Protein AF-A0A521G1P5-F1 (afdb_monomer)

Secondary structure (DSSP, 8-state):
----EEEEE----B----TT-S---SHHHHHHHHHHHH-TTEEEEEEES-SB-SS-S-TTSPPPPHHHHHHHTHHHHHHHHHHHHHSSEEEEE--STTTT--HHHHTTT-TTEEE--HHHHHTTSTTTEEE--SGGG-TTTS---S-STTTT--HHHHHHHHHHHH--HHHHHHHHHHHHHHHHHHHHHHHHHHHHHHTSTTTTTTSHHHHHHHHHHHHHHHHHHHHHHHHHHHHHHHHHH-TT--TTPEEE-TTS-EEEHHHHHHHHTTHHHHHHHHHHHHHHHHHHTGGG--HHHHHHHHHTSS-SEEEE-SS---EEEEETTEEEEE---SSTTSPPEEEEEE-SSS-EEEEEETTT-PEEPPBPPGGGTTTS--------PPPPPPP-------

Solvent-accessible surface area (backbone atoms only — not comparable to full-atom values): 21216 Å² total; per-residue (Å²): 121,77,56,36,26,38,40,34,37,20,30,31,29,46,42,93,55,50,94,63,36,54,22,84,72,62,63,67,60,30,50,51,37,45,51,52,36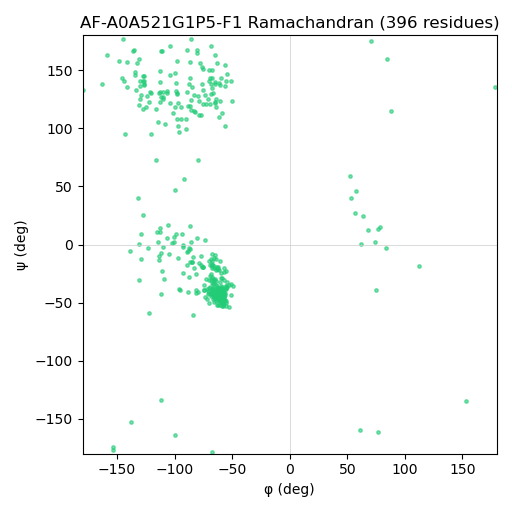,66,41,69,39,42,34,34,41,37,39,36,9,20,52,40,34,48,38,66,30,33,33,85,42,55,36,62,54,68,67,60,34,52,67,70,41,50,68,45,46,52,20,52,36,45,27,40,72,59,29,85,36,28,41,37,29,66,22,62,44,27,60,83,71,45,57,73,57,42,40,73,63,34,78,53,41,41,67,48,53,42,69,66,54,24,70,77,34,48,69,48,38,39,52,44,20,60,36,81,59,16,68,41,44,22,73,36,82,84,80,58,96,67,79,39,57,24,63,40,45,58,51,38,14,38,41,32,49,35,65,54,57,71,65,50,54,52,55,50,49,50,51,52,54,55,51,50,55,52,52,53,55,50,49,54,52,51,52,59,59,54,72,36,86,91,46,68,81,87,35,64,72,59,50,50,53,50,50,52,52,48,40,30,53,51,22,29,52,49,40,45,51,55,51,51,53,42,44,56,50,24,31,77,71,41,73,84,59,49,53,80,38,58,33,37,35,72,90,69,50,73,49,31,51,46,53,53,40,65,67,48,21,47,49,52,34,56,45,33,75,73,57,34,77,88,42,38,61,53,21,69,43,27,58,78,50,53,60,78,54,40,49,53,52,32,74,75,45,65,25,41,30,33,39,31,22,68,43,51,53,59,43,37,31,49,47,99,62,38,34,34,33,29,18,6,14,67,24,62,93,58,79,30,32,28,32,43,32,42,65,55,101,77,62,47,81,44,42,24,39,56,91,81,61,45,74,52,74,63,39,71,55,73,81,63,59,76,80,68,66,80,88,72,84,76,85,81,80,82,82,87,80,84,87,77,85,87,81,86,89,133

Organism: NCBI:txid2005002

Radius of gyration: 25.55 Å; Cα contacts (8 Å, |Δi|>4): 692; chains: 1; bounding box: 81×79×58 Å

pLDDT: mean 88.31, std 17.39, range [25.06, 98.88]

Mean predicted aligned error: 7.39 Å

Nearest PDB structures (foldseek):
  8dzk-assembly5_E  TM=3.987E-01  e=5.298E-03  Entamoeba histolytica
  3ive-assembly1_A  TM=4.415E-01  e=4.344E-02  Escherichia coli O6

Sequence (398 aa):
MAQSKIVIISDVHLSDGQSYSWFKDDSTLKGFLNQTAHDPQVKELVLLGDVFDVWLYPIQVAPWDAKKIIQKWSGIITALQSCAAKLPKVYYINGNHDMGVTQADLSLISPNIEVISATQYNAQHPNTLHLEHGHLVDMFNAPDISGDPIQGLPFGYFVTRLVATAGNHDEIWNALSDIVKSHFGKISSYNSFVQQMNGSSMWRGFFEGFIEALLEDFIRKAGKLLIEALVDLLVEYVKLADSSVNDNSNILLPNGAKVNIGEVKKHYHKLLLNWFKKYGLADLYNTATASTGLDWYAEKLLSQSTAKTVVMGHTHHGQCLSIANGQYVNSGCWCAKAQPTYVEVTLQAAPTVVLKSYPENAVIPCLMPMHSLEMAAPVMEREETMPQMEQKCSDQPQ

Structure (mmCIF, N/CA/C/O backbone):
data_AF-A0A521G1P5-F1
#
_entry.id   AF-A0A521G1P5-F1
#
loop_
_atom_site.group_PDB
_atom_site.id
_atom_site.type_symbol
_atom_site.label_atom_id
_atom_site.label_alt_id
_atom_site.label_comp_id
_atom_site.label_asym_id
_atom_site.label_entity_id
_atom_site.label_seq_id
_atom_site.pdbx_PDB_ins_code
_atom_site.Cartn_x
_atom_site.Cartn_y
_atom_site.Cartn_z
_atom_site.occupancy
_atom_site.B_iso_or_equiv
_atom_site.auth_seq_id
_atom_site.auth_comp_id
_atom_site.auth_asym_id
_atom_site.auth_atom_id
_atom_site.pdbx_PDB_model_num
ATOM 1 N N . MET A 1 1 ? -16.546 -6.906 30.369 1.00 59.53 1 MET A N 1
ATOM 2 C CA . MET A 1 1 ? -16.510 -5.518 29.854 1.00 59.53 1 MET A CA 1
ATOM 3 C C . MET A 1 1 ? -17.178 -5.523 28.489 1.00 59.53 1 MET A C 1
ATOM 5 O O . MET A 1 1 ? -17.106 -6.555 27.835 1.00 59.53 1 MET A O 1
ATOM 9 N N . ALA A 1 2 ? -17.882 -4.460 28.094 1.00 81.31 2 ALA A N 1
ATOM 10 C CA . ALA A 1 2 ? -18.446 -4.390 26.745 1.00 81.31 2 ALA A CA 1
ATOM 11 C C . ALA A 1 2 ? -17.306 -4.260 25.722 1.00 81.31 2 ALA A C 1
ATOM 13 O O . ALA A 1 2 ? -16.345 -3.536 25.975 1.00 81.31 2 ALA A O 1
ATOM 14 N N . GLN A 1 3 ? -17.404 -4.969 24.598 1.00 85.69 3 GLN A N 1
ATOM 15 C CA . GLN A 1 3 ? -16.469 -4.822 23.485 1.00 85.69 3 GLN A CA 1
ATOM 16 C C . GLN A 1 3 ? -16.680 -3.456 22.828 1.00 85.69 3 GLN A C 1
ATOM 18 O O . GLN A 1 3 ? -17.779 -3.151 22.365 1.00 85.69 3 GLN A O 1
ATOM 23 N N . SER A 1 4 ? -15.636 -2.634 22.805 1.00 94.12 4 SER A N 1
ATOM 24 C CA . SER A 1 4 ? -15.686 -1.253 22.316 1.00 94.12 4 SER A CA 1
ATOM 25 C C . SER A 1 4 ? -14.477 -0.858 21.471 1.00 94.12 4 SER A C 1
ATOM 27 O O . SER A 1 4 ? -14.480 0.237 20.917 1.00 94.12 4 SER A O 1
ATOM 29 N N . LYS A 1 5 ? -13.454 -1.711 21.341 1.00 97.00 5 LYS A N 1
ATOM 30 C CA . LYS A 1 5 ? -12.231 -1.377 20.606 1.00 97.00 5 LYS A CA 1
ATOM 31 C C . LYS A 1 5 ? -12.220 -1.931 19.184 1.00 97.00 5 LYS A C 1
ATOM 33 O O . LYS A 1 5 ? -12.563 -3.094 18.976 1.00 97.00 5 LYS A O 1
ATOM 38 N N . ILE A 1 6 ? -11.746 -1.126 18.241 1.00 98.19 6 ILE A N 1
ATOM 39 C CA . ILE A 1 6 ? -11.315 -1.559 16.907 1.00 98.19 6 ILE A CA 1
ATOM 40 C C . ILE A 1 6 ? -9.790 -1.487 16.889 1.00 98.19 6 ILE A C 1
ATOM 42 O O . ILE A 1 6 ? -9.216 -0.470 17.278 1.00 98.19 6 ILE A O 1
ATOM 46 N N . VAL A 1 7 ? -9.142 -2.560 16.454 1.00 98.75 7 VAL A N 1
ATOM 47 C CA . VAL A 1 7 ? -7.692 -2.627 16.254 1.00 98.75 7 VAL A CA 1
ATOM 48 C C . VAL A 1 7 ? -7.420 -2.696 14.759 1.00 98.75 7 VAL A C 1
ATOM 50 O O . VAL A 1 7 ? -8.044 -3.493 14.064 1.00 98.75 7 VAL A O 1
ATOM 53 N N . ILE A 1 8 ? -6.513 -1.863 14.257 1.00 98.88 8 ILE A N 1
ATOM 54 C CA . ILE A 1 8 ? -6.232 -1.735 12.824 1.00 98.88 8 ILE A CA 1
ATOM 55 C C . ILE A 1 8 ? -4.728 -1.860 12.593 1.00 98.88 8 ILE A C 1
ATOM 57 O O . ILE A 1 8 ? -3.940 -1.157 13.231 1.00 98.88 8 ILE A O 1
ATOM 61 N N . ILE A 1 9 ? -4.345 -2.735 11.666 1.00 98.75 9 ILE A N 1
ATOM 62 C CA . ILE A 1 9 ? -2.974 -2.885 11.164 1.00 98.75 9 ILE A CA 1
ATOM 63 C C . ILE A 1 9 ? -2.984 -2.943 9.638 1.00 98.75 9 ILE A C 1
ATOM 65 O O . ILE A 1 9 ? -3.986 -3.337 9.045 1.00 98.75 9 ILE A O 1
ATOM 69 N N . SER A 1 10 ? -1.868 -2.595 9.014 1.00 98.25 10 SER A N 1
ATOM 70 C CA . SER A 1 10 ? -1.642 -2.653 7.566 1.00 98.25 10 SER A CA 1
ATOM 71 C C . SER A 1 10 ? -0.189 -3.042 7.287 1.00 98.25 10 SER A C 1
ATOM 73 O O . SER A 1 10 ? 0.589 -3.204 8.233 1.00 98.25 10 SER A O 1
ATOM 75 N N . ASP A 1 11 ? 0.156 -3.197 6.007 1.00 97.81 11 ASP A N 1
ATOM 76 C CA . ASP A 1 11 ? 1.541 -3.273 5.527 1.00 97.81 11 ASP A CA 1
ATOM 77 C C . ASP A 1 11 ? 2.344 -4.341 6.300 1.00 97.81 11 ASP A C 1
ATOM 79 O O . ASP A 1 11 ? 3.326 -4.092 7.002 1.00 97.81 11 ASP A O 1
ATOM 83 N N . VAL A 1 12 ? 1.871 -5.585 6.242 1.00 97.88 12 VAL A N 1
ATOM 84 C CA . VAL A 1 12 ? 2.577 -6.727 6.840 1.00 97.88 12 VAL A CA 1
ATOM 85 C C . VAL A 1 12 ? 3.561 -7.329 5.842 1.00 97.88 12 VAL A C 1
ATOM 87 O O . VAL A 1 12 ? 4.679 -7.670 6.220 1.00 97.88 12 VAL A O 1
ATOM 90 N N . HIS A 1 13 ? 3.163 -7.439 4.573 1.00 97.81 13 HIS A N 1
ATOM 91 C CA . HIS A 1 13 ? 3.962 -7.974 3.469 1.00 97.81 13 HIS A CA 1
ATOM 92 C C . HIS A 1 13 ? 4.475 -9.410 3.661 1.00 97.81 13 HIS A C 1
ATOM 94 O O . HIS A 1 13 ? 5.641 -9.731 3.387 1.00 97.81 13 HIS A O 1
ATOM 100 N N . LEU A 1 14 ? 3.600 -10.320 4.103 1.00 97.88 14 LEU A N 1
ATOM 101 C CA . LEU A 1 14 ? 3.912 -11.749 4.130 1.00 97.88 14 LEU A CA 1
ATOM 102 C C . LEU A 1 14 ? 4.215 -12.247 2.709 1.00 97.88 14 LEU A C 1
ATOM 104 O O . LEU A 1 14 ? 3.377 -12.147 1.821 1.00 97.88 14 LEU A O 1
ATOM 108 N N . SER A 1 15 ? 5.395 -12.829 2.504 1.00 96.19 15 SER A N 1
ATOM 109 C CA . SER A 1 15 ? 5.844 -13.401 1.220 1.00 96.19 15 SER A CA 1
ATOM 110 C C . SER A 1 15 ? 6.555 -14.742 1.449 1.00 96.19 15 SER A C 1
ATOM 112 O O . SER A 1 15 ? 6.268 -15.439 2.422 1.00 96.19 15 SER A O 1
ATOM 114 N N . ASP A 1 16 ? 7.474 -15.152 0.581 1.00 95.56 16 ASP A N 1
ATOM 115 C CA . ASP A 1 16 ? 8.222 -16.408 0.718 1.00 95.56 16 ASP A CA 1
ATOM 116 C C . ASP A 1 16 ? 9.355 -16.370 1.765 1.00 95.56 16 ASP A C 1
ATOM 118 O O . ASP A 1 16 ? 9.896 -17.421 2.137 1.00 95.56 16 ASP A O 1
ATOM 122 N N . GLY A 1 17 ? 9.677 -15.182 2.287 1.00 93.88 17 GLY A N 1
ATOM 123 C CA . GLY A 1 17 ? 10.713 -14.955 3.296 1.00 93.88 17 GLY A CA 1
ATOM 124 C C . GLY A 1 17 ? 12.141 -14.981 2.741 1.00 93.88 17 GLY A C 1
ATOM 125 O O . GLY A 1 17 ? 13.091 -15.076 3.521 1.00 93.88 17 GLY A O 1
ATOM 126 N N . GLN A 1 18 ? 12.315 -14.919 1.417 1.00 94.06 18 GLN A N 1
ATOM 127 C CA . GLN A 1 18 ? 13.631 -14.841 0.773 1.00 94.06 18 GLN A CA 1
ATOM 128 C C . GLN A 1 18 ? 14.317 -13.509 1.049 1.00 94.06 18 GLN A C 1
ATOM 130 O O . GLN A 1 18 ? 13.702 -12.605 1.593 1.00 94.06 18 GLN A O 1
ATOM 135 N N . SER A 1 19 ? 15.598 -13.354 0.694 1.00 91.88 19 SER A N 1
ATOM 136 C CA . SER A 1 19 ? 16.412 -12.163 1.012 1.00 91.88 19 SER A CA 1
ATOM 137 C C . SER A 1 19 ? 15.778 -10.829 0.598 1.00 91.88 19 SER A C 1
ATOM 139 O O . SER A 1 19 ? 15.883 -9.878 1.370 1.00 91.88 19 SER A O 1
ATOM 141 N N . TYR A 1 20 ? 15.042 -10.783 -0.514 1.00 91.88 20 TYR A N 1
ATOM 142 C CA . TYR A 1 20 ? 14.306 -9.600 -0.976 1.00 91.88 20 TYR A CA 1
ATOM 143 C C . TYR A 1 20 ? 13.021 -9.305 -0.184 1.00 91.88 20 TYR A C 1
ATOM 145 O O . TYR A 1 20 ? 12.551 -8.179 -0.215 1.00 91.88 20 TYR A O 1
ATOM 153 N N . SER A 1 21 ? 12.439 -10.258 0.549 1.00 93.12 21 SER A N 1
ATOM 154 C CA . SER A 1 21 ? 11.188 -10.036 1.292 1.00 93.12 21 SER A CA 1
ATOM 155 C C . SER A 1 21 ? 11.323 -8.940 2.351 1.00 93.12 21 SER A C 1
ATOM 157 O O . SER A 1 21 ? 12.304 -8.936 3.098 1.00 93.12 21 SER A O 1
ATOM 159 N N . TRP A 1 22 ? 10.315 -8.076 2.493 1.00 93.25 22 TRP A N 1
ATOM 160 C CA . TRP A 1 22 ? 10.268 -7.093 3.582 1.00 93.25 22 TRP A CA 1
ATOM 161 C C . TRP A 1 22 ? 9.924 -7.714 4.938 1.00 93.25 22 TRP A C 1
ATOM 163 O O . TRP A 1 22 ? 10.467 -7.289 5.958 1.00 93.25 22 TRP A O 1
ATOM 173 N N . PHE A 1 23 ? 9.072 -8.740 4.965 1.00 94.88 23 PHE A N 1
ATOM 174 C CA . PHE A 1 23 ? 8.752 -9.480 6.183 1.00 94.88 23 PHE A CA 1
ATOM 175 C C . PHE A 1 23 ? 9.717 -10.651 6.398 1.00 94.88 23 PHE A C 1
ATOM 177 O O . PHE A 1 23 ? 9.953 -11.449 5.487 1.00 94.88 23 PHE A O 1
ATOM 184 N N . LYS A 1 24 ? 10.272 -10.768 7.611 1.00 89.62 24 LYS A N 1
ATOM 185 C CA . LYS A 1 24 ? 11.294 -11.778 7.951 1.00 89.62 24 LYS A CA 1
ATOM 186 C C . LYS A 1 24 ? 11.011 -12.569 9.219 1.00 89.62 24 LYS A C 1
ATOM 188 O O . LYS A 1 24 ? 11.449 -13.712 9.310 1.00 89.62 24 LYS A O 1
ATOM 193 N N . ASP A 1 25 ? 10.341 -11.962 10.192 1.00 88.88 25 ASP A N 1
ATOM 194 C CA . ASP A 1 25 ? 10.207 -12.508 11.538 1.00 88.88 25 ASP A CA 1
ATOM 195 C C . ASP A 1 25 ? 8.741 -12.637 11.936 1.00 88.88 25 ASP A C 1
ATOM 197 O O . ASP A 1 25 ? 7.980 -11.679 11.864 1.00 88.88 25 ASP A O 1
ATOM 201 N N . ASP A 1 26 ? 8.353 -13.827 12.391 1.00 90.56 26 ASP A N 1
ATOM 202 C CA . ASP A 1 26 ? 6.967 -14.120 12.743 1.00 90.56 26 ASP A CA 1
ATOM 203 C C . ASP A 1 26 ? 6.611 -13.749 14.189 1.00 90.56 26 ASP A C 1
ATOM 205 O O . ASP A 1 26 ? 5.430 -13.715 14.542 1.00 90.56 26 ASP A O 1
ATOM 209 N N . SER A 1 27 ? 7.606 -13.502 15.045 1.00 93.12 27 SER A N 1
ATOM 210 C CA . SER A 1 27 ? 7.427 -13.520 16.496 1.00 93.12 27 SER A CA 1
ATOM 211 C C . SER A 1 27 ? 6.618 -12.323 16.990 1.00 93.12 27 SER A C 1
ATOM 213 O O . SER A 1 27 ? 5.640 -12.497 17.724 1.00 93.12 27 SER A O 1
ATOM 215 N N . THR A 1 28 ? 6.970 -11.128 16.515 1.00 95.25 28 THR A N 1
ATOM 216 C CA . THR A 1 28 ? 6.363 -9.859 16.932 1.00 95.25 28 THR A CA 1
ATOM 217 C C . THR A 1 28 ? 4.897 -9.778 16.510 1.00 95.25 28 THR A C 1
ATOM 219 O O . THR A 1 28 ? 4.020 -9.550 17.345 1.00 95.25 28 THR A O 1
ATOM 222 N N . LEU A 1 29 ? 4.599 -10.063 15.237 1.00 97.38 29 LEU A N 1
ATOM 223 C CA . LEU A 1 29 ? 3.226 -10.044 14.726 1.00 97.38 29 LEU A CA 1
ATOM 224 C C . LEU A 1 29 ? 2.358 -11.130 15.374 1.00 97.38 29 LEU A C 1
ATOM 226 O O . LEU A 1 29 ? 1.219 -10.872 15.761 1.00 97.38 29 LEU A O 1
ATOM 230 N N . LYS A 1 30 ? 2.891 -12.345 15.547 1.00 97.31 30 LYS A N 1
ATOM 231 C CA . LYS A 1 30 ? 2.187 -13.429 16.247 1.00 97.31 30 LYS A CA 1
ATOM 232 C C . LYS A 1 30 ? 1.864 -13.048 17.692 1.00 97.31 30 LYS A C 1
ATOM 234 O O . LYS A 1 30 ? 0.772 -13.359 18.166 1.00 97.31 30 LYS A O 1
ATOM 239 N N . GLY A 1 31 ? 2.783 -12.382 18.392 1.00 97.75 31 GLY A N 1
ATOM 240 C CA . GLY A 1 31 ? 2.550 -11.846 19.735 1.00 97.75 31 GLY A CA 1
ATOM 241 C C . GLY A 1 31 ? 1.394 -10.846 19.760 1.00 97.75 31 GLY A C 1
ATOM 242 O O . GLY A 1 31 ? 0.458 -11.009 20.545 1.00 97.75 31 GLY A O 1
ATOM 243 N N . PHE A 1 32 ? 1.410 -9.877 18.845 1.00 98.50 32 PHE A N 1
ATOM 244 C CA . PHE A 1 32 ? 0.366 -8.862 18.719 1.00 98.50 32 PHE A CA 1
ATOM 245 C C . PHE A 1 32 ? -1.013 -9.453 18.405 1.00 98.50 32 PHE A C 1
ATOM 247 O O . PHE A 1 32 ? -1.998 -9.132 19.074 1.00 98.50 32 PHE A O 1
ATOM 254 N N . LEU A 1 33 ? -1.096 -10.355 17.424 1.00 98.75 33 LEU A N 1
ATOM 255 C CA . LEU A 1 33 ? -2.351 -11.006 17.044 1.00 98.75 33 LEU A CA 1
ATOM 256 C C . LEU A 1 33 ? -2.906 -11.855 18.193 1.00 98.75 33 LEU A C 1
ATOM 258 O O . LEU A 1 33 ? -4.097 -11.794 18.490 1.00 98.75 33 LEU A O 1
ATOM 262 N N . ASN A 1 34 ? -2.048 -12.595 18.902 1.00 98.38 34 ASN A N 1
ATOM 263 C CA . ASN A 1 34 ? -2.476 -13.347 20.079 1.00 98.38 34 ASN A CA 1
ATOM 264 C C . ASN A 1 34 ? -2.964 -12.429 21.203 1.00 98.38 34 ASN A C 1
ATOM 266 O O . ASN A 1 34 ? -3.986 -12.735 21.812 1.00 98.38 34 ASN A O 1
ATOM 270 N N . GLN A 1 35 ? -2.288 -11.309 21.471 1.00 98.19 35 GLN A N 1
ATOM 271 C CA . GLN A 1 35 ? -2.759 -10.324 22.447 1.00 98.19 35 GLN A CA 1
ATOM 272 C C . GLN A 1 35 ? -4.128 -9.762 22.042 1.00 98.19 35 GLN A C 1
ATOM 274 O O . GLN A 1 35 ? -5.046 -9.743 22.859 1.00 98.19 35 GLN A O 1
ATOM 279 N N . THR A 1 36 ? -4.286 -9.387 20.773 1.00 98.56 36 THR A N 1
ATOM 280 C CA . THR A 1 36 ? -5.536 -8.852 20.219 1.00 98.56 36 THR A CA 1
ATOM 281 C C . THR A 1 36 ? -6.681 -9.856 20.351 1.00 98.56 36 THR A C 1
ATOM 283 O O . THR A 1 36 ? -7.754 -9.504 20.830 1.00 98.56 36 THR A O 1
ATOM 286 N N . ALA A 1 37 ? -6.448 -11.130 20.020 1.00 98.44 37 ALA A N 1
ATOM 287 C CA . ALA A 1 37 ? -7.453 -12.189 20.119 1.00 98.44 37 ALA A CA 1
ATOM 288 C C . ALA A 1 37 ? -7.938 -12.468 21.555 1.00 98.44 37 ALA A C 1
ATOM 290 O O . ALA A 1 37 ? -8.986 -13.090 21.730 1.00 98.44 37 ALA A O 1
ATOM 291 N N . HIS A 1 38 ? -7.163 -12.083 22.574 1.00 97.62 38 HIS A N 1
ATOM 292 C CA . HIS A 1 38 ? -7.480 -12.326 23.983 1.00 97.62 38 HIS A CA 1
ATOM 293 C C . HIS A 1 38 ? -7.849 -11.054 24.759 1.00 97.62 38 HIS A C 1
ATOM 295 O O . HIS A 1 38 ? -8.190 -11.169 25.936 1.00 97.62 38 HIS A O 1
ATOM 301 N N . ASP A 1 39 ? -7.815 -9.863 24.147 1.00 97.44 39 ASP A N 1
ATOM 302 C CA . ASP A 1 39 ? -8.326 -8.647 24.787 1.00 97.44 39 ASP A CA 1
ATOM 303 C C . ASP A 1 39 ? -9.868 -8.647 24.716 1.00 97.44 39 ASP A C 1
ATOM 305 O O . ASP A 1 39 ? -10.440 -8.485 23.634 1.00 97.44 39 ASP A O 1
ATOM 309 N N . PRO A 1 40 ? -10.580 -8.789 25.854 1.00 96.06 40 PRO A N 1
ATOM 310 C CA . PRO A 1 40 ? -12.040 -8.859 25.874 1.00 96.06 40 PRO A CA 1
ATOM 311 C C . PRO A 1 40 ? -12.725 -7.544 25.470 1.00 96.06 40 PRO A C 1
ATOM 313 O O . PRO A 1 40 ? -13.950 -7.513 25.360 1.00 96.06 40 PRO A O 1
ATOM 316 N N . GLN A 1 41 ? -11.978 -6.449 25.307 1.00 97.06 41 GLN A N 1
ATOM 317 C CA . GLN A 1 41 ? -12.504 -5.169 24.835 1.00 97.06 41 GLN A CA 1
ATOM 318 C C . GLN A 1 41 ? -12.470 -5.053 23.309 1.00 97.06 41 GLN A C 1
ATOM 320 O O . GLN A 1 41 ? -13.174 -4.199 22.765 1.00 97.06 41 GLN A O 1
ATOM 325 N N . VAL A 1 42 ? -11.684 -5.885 22.616 1.00 98.38 42 VAL A N 1
ATOM 326 C CA . VAL A 1 42 ? -11.591 -5.854 21.153 1.00 98.38 42 VAL A CA 1
ATOM 327 C C . VAL A 1 42 ? -12.865 -6.428 20.550 1.00 98.38 42 VAL A C 1
ATOM 329 O O . VAL A 1 42 ? -13.268 -7.564 20.804 1.00 98.38 42 VAL A O 1
ATOM 332 N N . LYS A 1 43 ? -13.519 -5.584 19.761 1.00 97.25 43 LYS A N 1
ATOM 333 C CA . LYS A 1 43 ? -14.718 -5.883 18.988 1.00 97.25 43 LYS A CA 1
ATOM 334 C C . LYS A 1 43 ? -14.358 -6.275 17.557 1.00 97.25 43 LYS A C 1
ATOM 336 O O . LYS A 1 43 ? -14.989 -7.157 16.980 1.00 97.25 43 LYS A O 1
ATOM 341 N N . GLU A 1 44 ? -13.372 -5.590 16.986 1.00 97.88 44 GLU A N 1
ATOM 342 C CA . GLU A 1 44 ? -13.044 -5.661 15.565 1.00 97.88 44 GLU A CA 1
ATOM 343 C C . GLU A 1 44 ? -11.524 -5.637 15.381 1.00 97.88 44 GLU A C 1
ATOM 345 O O . GLU A 1 44 ? -10.832 -4.836 16.011 1.00 97.88 44 GLU A O 1
ATOM 350 N N . LEU A 1 45 ? -11.019 -6.508 14.508 1.00 98.81 45 LEU A N 1
ATOM 351 C CA . LEU A 1 45 ? -9.683 -6.396 13.922 1.00 98.81 45 LEU A CA 1
ATOM 352 C C . LEU A 1 45 ? -9.841 -6.055 12.439 1.00 98.81 45 LEU A C 1
ATOM 354 O O . LEU A 1 45 ? -10.532 -6.774 11.721 1.00 98.81 45 LEU A O 1
ATOM 358 N N . VAL A 1 46 ? -9.192 -4.992 11.976 1.00 98.88 46 VAL A N 1
ATOM 359 C CA . VAL A 1 46 ? -9.156 -4.603 10.563 1.00 98.88 46 VAL A CA 1
ATOM 360 C C . VAL A 1 46 ? -7.740 -4.777 10.034 1.00 98.88 46 VAL A C 1
ATOM 362 O O . VAL A 1 46 ? -6.788 -4.200 10.558 1.00 98.88 46 VAL A O 1
ATOM 365 N N . LEU A 1 47 ? -7.621 -5.577 8.983 1.00 98.88 47 LEU A N 1
ATOM 366 C CA . LEU A 1 47 ? -6.416 -5.744 8.189 1.00 98.88 47 LEU A CA 1
ATOM 367 C C . LEU A 1 47 ? -6.528 -4.812 6.973 1.00 98.88 47 LEU A C 1
ATOM 369 O O . LEU A 1 47 ? -7.231 -5.123 6.012 1.00 98.88 47 LEU A O 1
ATOM 373 N N . LEU A 1 48 ? -5.920 -3.630 7.066 1.00 98.75 48 LEU A N 1
ATOM 374 C CA . LEU A 1 48 ? -6.094 -2.493 6.157 1.00 98.75 48 LEU A CA 1
ATOM 375 C C . LEU A 1 48 ? -5.060 -2.502 5.018 1.00 98.75 48 LEU A C 1
ATOM 377 O O . LEU A 1 48 ? -4.323 -1.539 4.816 1.00 98.75 48 LEU A O 1
ATOM 381 N N . GLY A 1 49 ? -5.026 -3.596 4.268 1.00 98.19 49 GLY A N 1
ATOM 382 C CA . GLY A 1 49 ? -4.219 -3.747 3.060 1.00 98.19 49 GLY A CA 1
ATOM 383 C C . GLY A 1 49 ? -2.778 -4.173 3.293 1.00 98.19 49 GLY A C 1
ATOM 384 O O . GLY A 1 49 ? -2.235 -4.058 4.395 1.00 98.19 49 GLY A O 1
ATOM 385 N N . ASP A 1 50 ? -2.197 -4.705 2.221 1.00 98.44 50 ASP A N 1
ATOM 386 C CA . ASP A 1 50 ? -0.817 -5.175 2.120 1.00 98.44 50 ASP A CA 1
ATOM 387 C C . ASP A 1 50 ? -0.424 -6.173 3.220 1.00 98.44 50 ASP A C 1
ATOM 389 O O . ASP A 1 50 ? 0.682 -6.179 3.765 1.00 98.44 50 ASP A O 1
ATOM 393 N N . VAL A 1 51 ? -1.345 -7.081 3.555 1.00 98.38 51 VAL A N 1
ATOM 394 C CA . VAL A 1 51 ? -1.055 -8.194 4.471 1.00 98.38 51 VAL A CA 1
ATOM 395 C C . VAL A 1 51 ? -0.188 -9.233 3.773 1.00 98.38 51 VAL A C 1
ATOM 397 O O . VAL A 1 51 ? 0.781 -9.735 4.348 1.00 98.38 51 VAL A O 1
ATOM 400 N N . PHE A 1 52 ? -0.544 -9.563 2.533 1.00 98.44 52 PHE A N 1
ATOM 401 C CA . PHE A 1 52 ? 0.246 -10.430 1.669 1.00 98.44 52 PHE A CA 1
ATOM 402 C C . PHE A 1 52 ? 1.047 -9.581 0.689 1.00 98.44 52 PHE A C 1
ATOM 404 O O . PHE A 1 52 ? 0.588 -8.542 0.231 1.0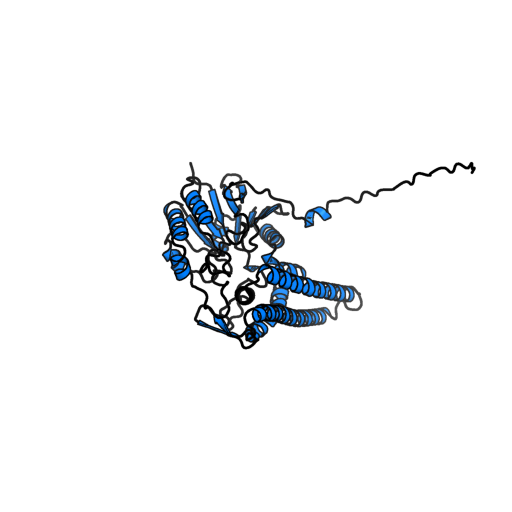0 98.44 52 PHE A O 1
ATOM 411 N N . ASP A 1 53 ? 2.232 -10.054 0.325 1.00 97.25 53 ASP A N 1
ATOM 412 C CA . ASP A 1 53 ? 3.018 -9.454 -0.741 1.00 97.25 53 ASP A CA 1
ATOM 413 C C . ASP A 1 53 ? 3.142 -10.433 -1.904 1.00 97.25 53 ASP A C 1
ATOM 415 O O . ASP A 1 53 ? 3.881 -11.424 -1.836 1.00 97.25 53 ASP A O 1
ATOM 419 N N . VAL A 1 54 ? 2.388 -10.152 -2.972 1.00 95.81 54 VAL A N 1
ATOM 420 C CA . VAL A 1 54 ? 2.454 -10.887 -4.244 1.00 95.81 54 VAL A CA 1
ATOM 421 C C . VAL A 1 54 ? 3.160 -10.081 -5.343 1.00 95.81 54 VAL A C 1
ATOM 423 O O . VAL A 1 54 ? 3.043 -10.395 -6.531 1.00 95.81 54 VAL A O 1
ATOM 426 N N . TRP A 1 55 ? 3.900 -9.033 -4.965 1.00 96.44 55 TRP A N 1
ATOM 427 C CA . TRP A 1 55 ? 4.638 -8.160 -5.879 1.00 96.44 55 TRP A CA 1
ATOM 428 C C . TRP A 1 55 ? 6.149 -8.318 -5.732 1.00 96.44 55 TRP A C 1
ATOM 430 O O . TRP A 1 55 ? 6.841 -8.382 -6.740 1.00 96.44 55 TRP A O 1
ATOM 440 N N . LEU A 1 56 ? 6.681 -8.406 -4.513 1.00 95.00 56 LEU A N 1
ATOM 441 C CA . LEU A 1 56 ? 8.118 -8.353 -4.228 1.00 95.00 56 LEU A CA 1
ATOM 442 C C . LEU A 1 56 ? 8.828 -9.689 -4.490 1.00 95.00 56 LEU A C 1
ATOM 444 O O . LEU A 1 56 ? 9.217 -10.402 -3.571 1.00 95.00 56 LEU A O 1
ATOM 448 N N . TYR A 1 57 ? 8.996 -10.019 -5.772 1.00 97.12 57 TYR A N 1
ATOM 449 C CA . TYR A 1 57 ? 9.735 -11.185 -6.269 1.00 97.12 57 TYR A CA 1
ATOM 450 C C . TYR A 1 57 ? 10.647 -10.770 -7.435 1.00 97.12 57 TYR A C 1
ATOM 452 O O . TYR A 1 57 ? 10.268 -9.899 -8.219 1.00 97.12 57 TYR A O 1
ATOM 460 N N . PRO A 1 58 ? 11.812 -11.407 -7.641 1.00 96.88 58 PRO A N 1
ATOM 461 C CA . PRO A 1 58 ? 12.637 -11.163 -8.821 1.00 96.88 58 PRO A CA 1
ATOM 462 C C . PRO A 1 58 ? 11.876 -11.401 -10.134 1.00 96.88 58 PRO A C 1
ATOM 464 O O . PRO A 1 58 ? 10.926 -12.191 -10.192 1.00 96.88 58 PRO A O 1
ATOM 467 N N . ILE A 1 59 ? 12.286 -10.744 -11.221 1.00 96.88 59 ILE A N 1
ATOM 468 C CA . ILE A 1 59 ? 11.580 -10.784 -12.516 1.00 96.88 59 ILE A CA 1
ATOM 469 C C . ILE A 1 59 ? 11.466 -12.203 -13.101 1.00 96.88 59 ILE A C 1
ATOM 471 O O . ILE A 1 59 ? 10.540 -12.483 -13.859 1.00 96.88 59 ILE A O 1
ATOM 475 N N . GLN A 1 60 ? 12.362 -13.118 -12.722 1.00 95.69 60 GLN A N 1
ATOM 476 C CA . GLN A 1 60 ? 12.390 -14.506 -13.193 1.00 95.69 60 GLN A CA 1
ATOM 477 C C . GLN A 1 60 ? 11.456 -15.431 -12.396 1.00 95.69 60 GLN A C 1
ATOM 479 O O . GLN A 1 60 ? 11.175 -16.548 -12.833 1.00 95.69 60 GLN A O 1
ATOM 484 N N . VAL A 1 61 ? 10.983 -14.990 -11.229 1.00 95.69 61 VAL A N 1
ATOM 485 C CA . VAL A 1 61 ? 10.187 -15.795 -10.297 1.00 95.69 61 VAL A CA 1
ATOM 486 C C . VAL A 1 61 ? 8.728 -15.379 -10.400 1.00 95.69 61 VAL A C 1
ATOM 488 O O . VAL A 1 61 ? 8.402 -14.222 -10.169 1.00 95.69 61 VAL A O 1
ATOM 491 N N . ALA A 1 62 ? 7.830 -16.310 -10.727 1.00 94.69 62 ALA A N 1
ATOM 492 C CA . ALA A 1 62 ? 6.399 -16.037 -10.630 1.00 94.69 62 ALA A CA 1
ATOM 493 C C . ALA A 1 62 ? 6.058 -15.799 -9.150 1.00 94.69 62 ALA A C 1
ATOM 495 O O . ALA A 1 62 ? 6.372 -16.678 -8.334 1.00 94.69 62 ALA A O 1
ATOM 496 N N . PRO A 1 63 ? 5.436 -14.660 -8.790 1.00 95.88 63 PRO A N 1
ATOM 497 C CA . PRO A 1 63 ? 5.052 -14.411 -7.411 1.00 95.88 63 PRO A CA 1
ATOM 498 C C . PRO A 1 63 ? 4.191 -15.535 -6.851 1.00 95.88 63 PRO A C 1
ATOM 500 O O . PRO A 1 63 ? 3.418 -16.173 -7.572 1.00 95.88 63 PRO A O 1
ATOM 503 N N . TRP A 1 64 ? 4.339 -15.799 -5.557 1.00 96.62 64 TRP A N 1
ATOM 504 C CA . TRP A 1 64 ? 3.450 -16.739 -4.890 1.00 96.62 64 TRP A CA 1
ATOM 505 C C . TRP A 1 64 ? 2.034 -16.175 -4.819 1.00 96.62 64 TRP A C 1
ATOM 507 O O . TRP A 1 64 ? 1.834 -14.967 -4.739 1.00 96.62 64 TRP A O 1
ATOM 517 N N . ASP A 1 65 ? 1.053 -17.073 -4.832 1.00 95.69 65 ASP A N 1
ATOM 518 C CA . ASP A 1 65 ? -0.319 -16.737 -4.478 1.00 95.69 65 ASP A CA 1
ATOM 519 C C . ASP A 1 65 ? -0.488 -16.714 -2.948 1.00 95.69 65 ASP A C 1
ATOM 521 O O . ASP A 1 65 ? 0.359 -17.207 -2.189 1.00 95.69 65 ASP A O 1
ATOM 525 N N . ALA A 1 66 ? -1.617 -16.171 -2.484 1.00 96.31 66 ALA A N 1
ATOM 526 C CA . ALA A 1 66 ? -1.944 -16.123 -1.061 1.00 96.31 66 ALA A CA 1
ATOM 527 C C . ALA A 1 66 ? -1.916 -17.517 -0.417 1.00 96.31 66 ALA A C 1
ATOM 529 O O . ALA A 1 66 ? -1.422 -17.677 0.697 1.00 96.31 66 ALA A O 1
ATOM 530 N N . LYS A 1 67 ? -2.365 -18.558 -1.130 1.00 96.69 67 LYS A N 1
ATOM 531 C CA . LYS A 1 67 ? -2.381 -19.938 -0.628 1.00 96.69 67 LYS A CA 1
ATOM 532 C C . LYS A 1 67 ? -0.988 -20.439 -0.240 1.00 96.69 67 LYS A C 1
ATOM 534 O O . LYS A 1 67 ? -0.834 -21.009 0.842 1.00 96.69 67 LYS A O 1
ATOM 539 N N . LYS A 1 68 ? 0.027 -20.242 -1.086 1.00 97.25 68 LYS A N 1
ATOM 540 C CA . LYS A 1 68 ? 1.416 -20.619 -0.768 1.00 97.25 68 LYS A CA 1
ATOM 541 C C . LYS A 1 68 ? 1.956 -19.828 0.423 1.00 97.25 68 LYS A C 1
ATOM 543 O O . LYS A 1 68 ? 2.618 -20.403 1.286 1.00 97.25 68 LYS A O 1
ATOM 548 N N . ILE A 1 69 ? 1.639 -18.536 0.503 1.00 97.88 69 ILE A N 1
ATOM 549 C CA . ILE A 1 69 ? 2.079 -17.674 1.608 1.00 97.88 69 ILE A CA 1
ATOM 550 C C . ILE A 1 69 ? 1.428 -18.108 2.936 1.00 97.88 69 ILE A C 1
ATOM 552 O O . ILE A 1 69 ? 2.118 -18.251 3.945 1.00 97.88 69 ILE A O 1
ATOM 556 N N . ILE A 1 70 ? 0.129 -18.423 2.932 1.00 97.62 70 ILE A N 1
ATOM 557 C CA . ILE A 1 70 ? -0.604 -18.968 4.089 1.00 97.62 70 ILE A CA 1
ATOM 558 C C . ILE A 1 70 ? 0.058 -20.260 4.591 1.00 97.62 70 ILE A C 1
ATOM 560 O O . ILE A 1 70 ? 0.285 -20.423 5.788 1.00 97.62 70 ILE A O 1
ATOM 564 N N . GLN A 1 71 ? 0.426 -21.172 3.687 1.00 96.75 71 GLN A N 1
ATOM 565 C CA . GLN A 1 71 ? 1.095 -22.426 4.062 1.00 96.75 71 GLN A CA 1
ATOM 566 C C . GLN A 1 71 ? 2.473 -22.197 4.695 1.00 96.75 71 GLN A C 1
ATOM 568 O O . GLN A 1 71 ? 2.868 -22.933 5.601 1.00 96.75 71 GLN A O 1
ATOM 573 N N . LYS A 1 72 ? 3.201 -21.173 4.240 1.00 96.69 72 LYS A N 1
ATOM 574 C CA . LYS A 1 72 ? 4.526 -20.819 4.756 1.00 96.69 72 LYS A CA 1
ATOM 575 C C . LYS A 1 72 ? 4.472 -20.290 6.191 1.00 96.69 72 LYS A C 1
ATOM 577 O O . LYS A 1 72 ? 5.283 -20.710 7.015 1.00 96.69 72 LYS A O 1
ATOM 582 N N . TRP A 1 73 ? 3.526 -19.406 6.504 1.00 97.00 73 TRP A N 1
ATOM 583 C CA . TRP A 1 73 ? 3.485 -18.661 7.772 1.00 97.00 73 TRP A CA 1
ATOM 584 C C . TRP A 1 73 ? 2.513 -19.239 8.808 1.00 97.00 73 TRP A C 1
ATOM 586 O O . TRP A 1 73 ? 1.760 -18.508 9.451 1.00 97.00 73 TRP A O 1
ATOM 596 N N . SER A 1 74 ? 2.545 -20.559 9.014 1.00 94.88 74 SER A N 1
ATOM 597 C CA . SER A 1 74 ? 1.595 -21.280 9.883 1.00 94.88 74 SER A CA 1
ATOM 598 C C . SER A 1 74 ? 1.406 -20.679 11.288 1.00 94.88 74 SER A C 1
ATOM 600 O O . SER A 1 74 ? 0.283 -20.663 11.795 1.00 94.88 74 SER A O 1
ATOM 602 N N . GLY A 1 75 ? 2.459 -20.132 11.906 1.00 96.31 75 GLY A N 1
ATOM 603 C CA . GLY A 1 75 ? 2.378 -19.466 13.211 1.00 96.31 75 GLY A CA 1
ATOM 604 C C . GLY A 1 75 ? 1.513 -18.199 13.205 1.00 96.31 75 GLY A C 1
ATOM 605 O O . GLY A 1 75 ? 0.701 -18.005 14.110 1.00 96.31 75 GLY A O 1
ATOM 606 N N . ILE A 1 76 ? 1.637 -17.370 12.167 1.00 98.06 76 ILE A N 1
ATOM 607 C CA . ILE A 1 76 ? 0.831 -16.152 11.979 1.00 98.06 76 ILE A CA 1
ATOM 608 C C . ILE A 1 76 ? -0.604 -16.533 11.618 1.00 98.06 76 ILE A C 1
ATOM 610 O O . ILE A 1 76 ? -1.547 -15.992 12.189 1.00 98.06 76 ILE A O 1
ATOM 614 N N . ILE A 1 77 ? -0.777 -17.523 10.737 1.00 98.00 77 ILE A N 1
ATOM 615 C CA . ILE A 1 77 ? -2.097 -18.034 10.345 1.00 98.00 77 ILE A CA 1
ATOM 616 C C . ILE A 1 77 ? -2.859 -18.592 11.550 1.00 98.00 77 ILE A C 1
ATOM 618 O O . ILE A 1 77 ? -4.038 -18.292 11.713 1.00 98.00 77 ILE A O 1
ATOM 622 N N . THR A 1 78 ? -2.185 -19.317 12.445 1.00 98.50 78 THR A N 1
ATOM 623 C CA . THR A 1 78 ? -2.787 -19.802 13.699 1.00 98.50 78 THR A CA 1
ATOM 624 C C . THR A 1 78 ? -3.240 -18.640 14.593 1.00 98.50 78 THR A C 1
ATOM 626 O O . THR A 1 78 ? -4.313 -18.692 15.195 1.00 98.50 78 THR A O 1
ATOM 629 N N . ALA A 1 79 ? -2.458 -17.558 14.666 1.00 98.62 79 ALA A N 1
ATOM 630 C CA . ALA A 1 79 ? -2.835 -16.373 15.433 1.00 98.62 79 ALA A CA 1
ATOM 631 C C . ALA A 1 79 ? -4.037 -15.635 14.805 1.00 98.62 79 ALA A C 1
ATOM 633 O O . ALA A 1 79 ? -4.976 -15.285 15.520 1.00 98.62 79 ALA A O 1
ATOM 634 N N . LEU A 1 80 ? -4.073 -15.486 13.474 1.00 98.69 80 LEU A N 1
ATOM 635 C CA . LEU A 1 80 ? -5.227 -14.939 12.744 1.00 98.69 80 LEU A CA 1
ATOM 636 C C . LEU A 1 80 ? -6.487 -15.796 12.929 1.00 98.69 80 LEU A C 1
ATOM 638 O O . LEU A 1 80 ? -7.572 -15.256 13.139 1.00 98.69 80 LEU A O 1
ATOM 642 N N . GLN A 1 81 ? -6.351 -17.123 12.920 1.00 98.75 81 GLN A N 1
ATOM 643 C CA . GLN A 1 81 ? -7.441 -18.048 13.242 1.00 98.75 81 GLN A CA 1
ATOM 644 C C . GLN A 1 81 ? -7.970 -17.827 14.661 1.00 98.75 81 GLN A C 1
ATOM 646 O O . GLN A 1 81 ? -9.183 -17.805 14.862 1.00 98.75 81 GLN A O 1
ATOM 651 N N . SER A 1 82 ? -7.086 -17.602 15.641 1.00 98.69 82 SER A N 1
ATOM 652 C CA . SER A 1 82 ? -7.501 -17.257 17.005 1.00 98.69 82 SER A CA 1
ATOM 653 C C . SER A 1 82 ? -8.262 -15.926 17.049 1.00 98.69 82 SER A C 1
ATOM 655 O O . SER A 1 82 ? -9.282 -15.857 17.735 1.00 98.69 82 SER A O 1
ATOM 657 N N . CYS A 1 83 ? -7.829 -14.894 16.311 1.00 98.81 83 CYS A N 1
ATOM 658 C CA . CYS A 1 83 ? -8.591 -13.646 16.175 1.00 98.81 83 CYS A CA 1
ATOM 659 C C . CYS A 1 83 ? -9.989 -13.918 15.601 1.00 98.81 83 CYS A C 1
ATOM 661 O O . CYS A 1 83 ? -10.988 -13.561 16.216 1.00 98.81 83 CYS A O 1
ATOM 663 N N . ALA A 1 84 ? -10.072 -14.619 14.470 1.00 98.56 84 ALA A N 1
ATOM 664 C CA . ALA A 1 84 ? -11.329 -14.902 13.777 1.00 98.56 84 ALA A CA 1
ATOM 665 C C . ALA A 1 84 ? -12.290 -15.824 14.558 1.00 98.56 84 ALA A C 1
ATOM 667 O O . ALA A 1 84 ? -13.486 -15.864 14.267 1.00 98.56 84 ALA A O 1
ATOM 668 N N . ALA A 1 85 ? -11.781 -16.586 15.531 1.00 98.44 85 ALA A N 1
ATOM 669 C CA . ALA A 1 85 ? -12.586 -17.433 16.408 1.00 98.44 85 ALA A CA 1
ATOM 670 C C . ALA A 1 85 ? -13.117 -16.699 17.652 1.00 98.44 85 ALA A C 1
ATOM 672 O O . ALA A 1 85 ? -14.138 -17.107 18.204 1.00 98.44 85 ALA A O 1
ATOM 673 N N . LYS A 1 86 ? -12.414 -15.664 18.130 1.00 98.06 86 LYS A N 1
ATOM 674 C CA . LYS A 1 86 ? -12.703 -15.000 19.416 1.00 98.06 86 LYS A CA 1
ATOM 675 C C . LYS A 1 86 ? -13.281 -13.600 19.269 1.00 98.06 86 LYS A C 1
ATOM 677 O O . LYS A 1 86 ? -14.030 -13.162 20.141 1.00 98.06 86 LYS A O 1
ATOM 682 N N . LEU A 1 87 ? -12.924 -12.895 18.201 1.00 98.38 87 LEU A N 1
ATOM 683 C CA . LEU A 1 87 ? -13.401 -11.546 17.941 1.00 98.38 87 LEU A CA 1
ATOM 684 C C . LEU A 1 87 ? -14.740 -11.595 17.194 1.00 98.38 87 LEU A C 1
ATOM 686 O O . LEU A 1 87 ? -14.915 -12.444 16.319 1.00 98.38 87 LEU A O 1
ATOM 690 N N . PRO A 1 88 ? -15.674 -10.673 17.485 1.00 97.31 88 PRO A N 1
ATOM 691 C CA . PRO A 1 88 ? -16.932 -10.564 16.753 1.00 97.31 88 PRO A CA 1
ATOM 692 C C . PRO A 1 88 ? -16.756 -10.390 15.244 1.00 97.31 88 PRO A C 1
ATOM 694 O O . PRO A 1 88 ? -17.544 -10.937 14.472 1.00 97.31 88 PRO A O 1
ATOM 697 N N . LYS A 1 89 ? -15.748 -9.615 14.826 1.00 97.88 89 LYS A N 1
ATOM 698 C CA . LYS A 1 89 ? -15.441 -9.365 13.416 1.00 97.88 89 LYS A CA 1
ATOM 699 C C . LYS A 1 89 ? -13.942 -9.260 13.166 1.00 97.88 89 LYS A C 1
ATOM 701 O O . LYS A 1 89 ? -13.207 -8.647 13.940 1.00 97.88 89 LYS A O 1
ATOM 706 N N . VAL A 1 90 ? -13.524 -9.821 12.035 1.00 98.81 90 VAL A N 1
ATOM 707 C CA . VAL A 1 90 ? -12.212 -9.590 11.432 1.00 98.81 90 VAL A CA 1
ATOM 708 C C . VAL A 1 90 ? -12.446 -9.191 9.982 1.00 98.81 90 VAL A C 1
ATOM 710 O O . VAL A 1 90 ? -12.991 -9.980 9.212 1.00 98.81 90 VAL A O 1
ATOM 713 N N . TYR A 1 91 ? -12.062 -7.971 9.628 1.00 98.81 91 TYR A N 1
ATOM 714 C CA . TYR A 1 91 ? -12.200 -7.441 8.278 1.00 98.81 91 TYR A CA 1
ATOM 715 C C . TYR A 1 91 ? -10.859 -7.430 7.559 1.00 98.81 91 TYR A C 1
ATOM 717 O O . TYR A 1 91 ? -9.818 -7.176 8.166 1.00 98.81 91 TYR A O 1
ATOM 725 N N . TYR A 1 92 ? -10.909 -7.669 6.257 1.00 98.81 92 TYR A N 1
ATOM 726 C CA . TYR A 1 92 ? -9.786 -7.560 5.343 1.00 98.81 92 TYR A CA 1
ATOM 727 C C . TYR A 1 92 ? -10.145 -6.569 4.238 1.00 98.81 92 TYR A C 1
ATOM 729 O O . TYR A 1 92 ? -11.135 -6.757 3.533 1.00 98.81 92 TYR A O 1
ATOM 737 N N . ILE A 1 93 ? -9.343 -5.524 4.085 1.00 98.75 93 ILE A N 1
ATOM 738 C CA . ILE A 1 93 ? -9.433 -4.567 2.982 1.00 98.75 93 ILE A CA 1
ATOM 739 C C . ILE A 1 93 ? -8.155 -4.743 2.167 1.00 98.75 93 ILE A C 1
ATOM 741 O O . ILE A 1 93 ? -7.078 -4.766 2.747 1.00 98.75 93 ILE A O 1
ATOM 745 N N . ASN A 1 94 ? -8.255 -4.892 0.846 1.00 98.44 94 ASN A N 1
ATOM 746 C CA . ASN A 1 94 ? -7.072 -5.041 -0.002 1.00 98.44 94 ASN A CA 1
ATOM 747 C C . ASN A 1 94 ? -6.253 -3.740 -0.071 1.00 98.44 94 ASN A C 1
ATOM 749 O O . ASN A 1 94 ? -6.804 -2.635 -0.137 1.00 98.44 94 ASN A O 1
ATOM 753 N N . GLY A 1 95 ? -4.937 -3.897 -0.108 1.00 98.19 95 GLY A N 1
ATOM 754 C CA . GLY A 1 95 ? -3.984 -2.898 -0.562 1.00 98.19 95 GLY A CA 1
ATOM 755 C C . GLY A 1 95 ? -3.554 -3.181 -2.001 1.00 98.19 95 GLY A C 1
ATOM 756 O O . GLY A 1 95 ? -4.220 -3.921 -2.735 1.00 98.19 95 GLY A O 1
ATOM 757 N N . ASN A 1 96 ? -2.464 -2.561 -2.438 1.00 97.56 96 ASN A N 1
ATOM 758 C CA . ASN A 1 96 ? -1.952 -2.766 -3.787 1.00 97.56 96 ASN A CA 1
ATOM 759 C C . ASN A 1 96 ? -1.159 -4.077 -3.903 1.00 97.56 96 ASN A C 1
ATOM 761 O O . ASN A 1 96 ? -1.374 -4.815 -4.868 1.00 97.56 96 ASN A O 1
ATOM 765 N N . HIS A 1 97 ? -0.329 -4.435 -2.917 1.00 97.69 97 HIS A N 1
ATOM 766 C CA . HIS A 1 97 ? 0.488 -5.657 -2.954 1.00 97.69 97 HIS A CA 1
ATOM 767 C C . HIS A 1 97 ? -0.327 -6.951 -2.879 1.00 97.69 97 HIS A C 1
ATOM 769 O O . HIS A 1 97 ? 0.175 -8.007 -3.266 1.00 97.69 97 HIS A O 1
ATOM 775 N N . ASP A 1 98 ? -1.582 -6.873 -2.438 1.00 97.44 98 ASP A N 1
ATOM 776 C CA . ASP A 1 98 ? -2.523 -7.988 -2.331 1.00 97.44 98 ASP A CA 1
ATOM 777 C C . ASP A 1 98 ? -3.872 -7.713 -3.019 1.00 97.44 98 ASP A C 1
ATOM 779 O O . ASP A 1 98 ? -4.883 -8.345 -2.705 1.00 97.44 98 ASP A O 1
ATOM 783 N N . MET A 1 99 ? -3.891 -6.831 -4.025 1.00 94.38 99 MET A N 1
ATOM 784 C CA . MET A 1 99 ? -5.104 -6.429 -4.759 1.00 94.38 99 MET A CA 1
ATOM 785 C C . MET A 1 99 ? -5.903 -7.590 -5.382 1.00 94.38 99 MET A C 1
ATOM 787 O O . MET A 1 99 ? -7.090 -7.451 -5.667 1.00 94.38 99 MET A O 1
ATOM 791 N N . GLY A 1 100 ? -5.250 -8.731 -5.623 1.00 93.25 100 GLY A N 1
ATOM 792 C CA . GLY A 1 100 ? -5.867 -9.939 -6.178 1.00 93.25 100 GLY A CA 1
ATOM 793 C C . GLY A 1 100 ? -6.380 -10.934 -5.134 1.00 93.25 100 GLY A C 1
ATOM 794 O O . GLY A 1 100 ? -6.920 -11.969 -5.516 1.00 93.25 100 GLY A O 1
ATOM 795 N N . VAL A 1 101 ? -6.190 -10.668 -3.840 1.00 97.12 101 VAL A N 1
ATOM 796 C CA . VAL A 1 101 ? -6.596 -11.578 -2.763 1.00 97.12 101 VAL A CA 1
ATOM 797 C C . VAL A 1 101 ? -8.110 -11.550 -2.588 1.00 97.12 101 VAL A C 1
ATOM 799 O O . VAL A 1 101 ? -8.720 -10.491 -2.449 1.00 97.12 101 VAL A O 1
ATOM 802 N N . THR A 1 102 ? -8.716 -12.735 -2.580 1.00 97.88 102 THR A N 1
ATOM 803 C CA . THR A 1 102 ? -10.171 -12.913 -2.602 1.00 97.88 102 THR A CA 1
ATOM 804 C C . THR A 1 102 ? -10.712 -13.489 -1.296 1.00 97.88 102 THR A C 1
ATOM 806 O O . THR A 1 102 ? -9.989 -14.089 -0.502 1.00 97.88 102 THR A O 1
ATOM 809 N N . GLN A 1 103 ? -12.035 -13.427 -1.110 1.00 98.38 103 GLN A N 1
ATOM 810 C CA . GLN A 1 103 ? -12.708 -14.116 -0.001 1.00 98.38 103 GLN A CA 1
ATOM 811 C C . GLN A 1 103 ? -12.397 -15.624 0.038 1.00 98.38 103 GLN A C 1
ATOM 813 O O . GLN A 1 103 ? -12.338 -16.211 1.120 1.00 98.38 103 GLN A O 1
ATOM 818 N N . ALA A 1 104 ? -12.187 -16.266 -1.117 1.00 98.44 104 ALA A N 1
ATOM 819 C CA . ALA A 1 104 ? -11.843 -17.685 -1.175 1.00 98.44 104 ALA A CA 1
ATOM 820 C C . ALA A 1 104 ? -10.460 -17.959 -0.564 1.00 98.44 104 ALA A C 1
ATOM 822 O O . ALA A 1 104 ? -10.303 -18.947 0.151 1.00 98.44 104 ALA A O 1
ATOM 823 N N . ASP A 1 105 ? -9.497 -17.060 -0.775 1.00 98.00 105 ASP A N 1
ATOM 824 C CA . ASP A 1 105 ? -8.161 -17.156 -0.184 1.00 98.00 105 ASP A CA 1
ATOM 825 C C . ASP A 1 105 ? -8.216 -16.989 1.340 1.00 98.00 105 ASP A C 1
ATOM 827 O O . ASP A 1 105 ? -7.673 -17.819 2.070 1.00 98.00 105 ASP A O 1
ATOM 831 N N . LEU A 1 106 ? -8.935 -15.976 1.844 1.00 98.38 106 LEU A N 1
ATOM 832 C CA . LEU A 1 106 ? -9.072 -15.748 3.292 1.00 98.38 106 LEU A CA 1
ATOM 833 C C . LEU A 1 106 ? -9.854 -16.861 3.993 1.00 98.38 106 LEU A C 1
ATOM 835 O O . LEU A 1 106 ? -9.562 -17.190 5.145 1.00 98.38 106 LEU A O 1
ATOM 839 N N . SER A 1 107 ? -10.782 -17.512 3.291 1.00 98.25 107 SER A N 1
ATOM 840 C CA . SER A 1 107 ? -11.517 -18.665 3.825 1.00 98.25 107 SER A CA 1
ATOM 841 C C . SER A 1 107 ? -10.615 -19.881 4.082 1.00 98.25 107 SER A C 1
ATOM 843 O O . SER A 1 107 ? -10.993 -20.750 4.866 1.00 98.25 107 SER A O 1
ATOM 845 N N . LEU A 1 108 ? -9.412 -19.939 3.486 1.00 98.00 108 LEU A N 1
ATOM 846 C CA . LEU A 1 108 ? -8.390 -20.939 3.831 1.00 98.00 108 LEU A CA 1
ATOM 847 C C . LEU A 1 108 ? -7.813 -20.720 5.238 1.00 98.00 108 LEU A C 1
ATOM 849 O O . LEU A 1 108 ? -7.325 -21.669 5.851 1.00 98.00 108 LEU A O 1
ATOM 853 N N . ILE A 1 109 ? -7.856 -19.484 5.744 1.00 98.31 109 ILE A N 1
ATOM 854 C CA . ILE A 1 109 ? -7.487 -19.142 7.121 1.00 98.31 109 ILE A CA 1
ATOM 855 C C . ILE A 1 109 ? -8.695 -19.386 8.021 1.00 98.31 109 ILE A C 1
ATOM 857 O O . ILE A 1 109 ? -8.624 -20.207 8.934 1.00 98.31 109 ILE A O 1
ATOM 861 N N . SER A 1 110 ? -9.797 -18.678 7.764 1.00 98.31 110 SER A N 1
ATOM 862 C CA . SER A 1 110 ? -11.062 -18.815 8.485 1.00 98.31 110 SER A CA 1
ATOM 863 C C . SER A 1 110 ? -12.206 -18.183 7.684 1.00 98.31 110 SER A C 1
ATOM 865 O O . SER A 1 110 ? -12.042 -17.065 7.194 1.00 98.31 110 SER A O 1
ATOM 867 N N . PRO A 1 111 ? -13.393 -18.816 7.606 1.00 97.50 111 PRO A N 1
ATOM 868 C CA . PRO A 1 111 ? -14.563 -18.224 6.951 1.00 97.50 111 PRO A CA 1
ATOM 869 C C . PRO A 1 111 ? -15.102 -16.973 7.669 1.00 97.50 111 PRO A C 1
ATOM 871 O O . PRO A 1 111 ? -15.932 -16.266 7.109 1.00 97.50 111 PRO A O 1
ATOM 874 N N . ASN A 1 112 ? -14.644 -16.694 8.896 1.00 98.06 112 ASN A N 1
ATOM 875 C CA . ASN A 1 112 ? -15.051 -15.518 9.673 1.00 98.06 112 ASN A CA 1
ATOM 876 C C . ASN A 1 112 ? -14.216 -14.261 9.366 1.00 98.06 112 ASN A C 1
ATOM 878 O O . ASN A 1 112 ? -14.491 -13.207 9.939 1.00 98.06 112 ASN A O 1
ATOM 882 N N . ILE A 1 113 ? -13.189 -14.363 8.513 1.00 98.69 113 ILE A N 1
ATOM 883 C CA . ILE A 1 113 ? -12.475 -13.194 7.990 1.00 98.69 113 ILE A CA 1
ATOM 884 C C . ILE A 1 113 ? -13.235 -12.705 6.761 1.00 98.69 113 ILE A C 1
ATOM 886 O O . ILE A 1 113 ? -13.341 -13.423 5.766 1.00 98.69 113 ILE A O 1
ATOM 890 N N . GLU A 1 114 ? -13.774 -11.496 6.840 1.00 98.50 114 GLU A N 1
ATOM 891 C CA . GLU A 1 114 ? -14.617 -10.906 5.804 1.00 98.50 114 GLU A CA 1
ATOM 892 C C . GLU A 1 114 ? -13.805 -9.935 4.946 1.00 98.50 114 GLU A C 1
ATOM 894 O O . GLU A 1 114 ? -13.309 -8.923 5.444 1.00 98.50 114 GLU A O 1
ATOM 899 N N . VAL A 1 115 ? -13.687 -10.227 3.651 1.00 98.50 115 VAL A N 1
ATOM 900 C CA . VAL A 1 115 ? -13.156 -9.277 2.670 1.00 98.50 115 VAL A CA 1
ATOM 901 C C . VAL A 1 115 ? -14.229 -8.236 2.378 1.00 98.50 115 VAL A C 1
ATOM 903 O O . VAL A 1 115 ? -15.326 -8.572 1.929 1.00 98.50 115 VAL A O 1
ATOM 906 N N . ILE A 1 116 ? -13.912 -6.970 2.626 1.00 98.25 116 ILE A N 1
ATOM 907 C CA . ILE A 1 116 ? -14.841 -5.846 2.501 1.00 98.25 116 ILE A CA 1
ATOM 908 C C . ILE A 1 116 ? -14.165 -4.686 1.769 1.00 98.25 116 ILE A C 1
ATOM 910 O O . ILE A 1 116 ? -12.966 -4.456 1.909 1.00 98.25 116 ILE A O 1
ATOM 914 N N . SER A 1 117 ? -14.925 -3.924 0.981 1.00 97.44 117 SER A N 1
ATOM 915 C CA . SER A 1 117 ? -14.398 -2.684 0.396 1.00 97.44 117 SER A CA 1
ATOM 916 C C . SER A 1 117 ? -14.318 -1.560 1.435 1.00 97.44 117 SER A C 1
ATOM 918 O O . SER A 1 117 ? -15.159 -1.471 2.334 1.00 97.44 117 SER A O 1
ATOM 920 N N . ALA A 1 118 ? -13.371 -0.635 1.256 1.00 96.06 118 ALA A N 1
ATOM 921 C CA . ALA A 1 118 ? -13.272 0.585 2.063 1.00 96.06 118 ALA A CA 1
ATOM 922 C C . ALA A 1 118 ? -14.610 1.348 2.121 1.00 96.06 118 ALA A C 1
ATOM 924 O O . ALA A 1 118 ? -15.071 1.735 3.192 1.00 96.06 118 ALA A O 1
ATOM 925 N N . THR A 1 119 ? -15.307 1.484 0.987 1.00 95.88 119 THR A N 1
ATOM 926 C CA . THR A 1 119 ? -16.626 2.134 0.920 1.00 95.88 119 THR A CA 1
ATOM 927 C C . THR A 1 119 ? -17.670 1.446 1.804 1.00 95.88 119 THR A C 1
ATOM 929 O O . THR A 1 119 ? -18.385 2.123 2.543 1.00 95.88 119 THR A O 1
ATOM 932 N N . GLN A 1 120 ? -17.763 0.113 1.754 1.00 97.06 120 GLN A N 1
ATOM 933 C CA . GLN A 1 120 ? -18.716 -0.643 2.573 1.00 97.06 120 GLN A CA 1
ATOM 934 C C . GLN A 1 120 ? -18.380 -0.564 4.063 1.00 97.06 120 GLN A C 1
ATOM 936 O O . GLN A 1 120 ? -19.295 -0.439 4.876 1.00 97.06 120 GLN A O 1
ATOM 941 N N . TYR A 1 121 ? -17.095 -0.608 4.423 1.00 96.69 121 TYR A N 1
ATOM 942 C CA . TYR A 1 121 ? -16.666 -0.445 5.809 1.00 96.69 121 TYR A CA 1
ATOM 943 C C . TYR A 1 121 ? -17.001 0.961 6.329 1.00 96.69 121 TYR A C 1
ATOM 945 O O . TYR A 1 121 ? -17.625 1.116 7.377 1.00 96.69 121 TYR A O 1
ATOM 953 N N . ASN A 1 122 ? -16.667 2.002 5.564 1.00 96.12 122 ASN A N 1
ATOM 954 C CA . ASN A 1 122 ? -16.871 3.396 5.969 1.00 96.12 122 ASN A CA 1
ATOM 955 C C . ASN A 1 122 ? -18.351 3.758 6.132 1.00 96.12 122 ASN A C 1
ATOM 957 O O . ASN A 1 122 ? -18.695 4.562 6.999 1.00 96.12 122 ASN A O 1
ATOM 961 N N . ALA A 1 123 ? -19.250 3.110 5.386 1.00 94.88 123 ALA A N 1
ATOM 962 C CA . ALA A 1 123 ? -20.692 3.246 5.583 1.00 94.88 123 ALA A CA 1
ATOM 963 C C . ALA A 1 123 ? -21.171 2.767 6.972 1.00 94.88 123 ALA A C 1
ATOM 965 O O . ALA A 1 123 ? -22.233 3.194 7.425 1.00 94.88 123 ALA A O 1
ATOM 966 N N . GLN A 1 124 ? -20.397 1.924 7.669 1.00 93.00 124 GLN A N 1
ATOM 967 C CA . GLN A 1 124 ? -20.687 1.470 9.037 1.00 93.00 124 GLN A CA 1
ATOM 968 C C . GLN A 1 124 ? -20.214 2.472 10.109 1.00 93.00 124 GLN A C 1
ATOM 970 O O . GLN A 1 124 ? -20.734 2.463 11.225 1.00 93.00 124 GLN A O 1
ATOM 975 N N . HIS A 1 125 ? -19.273 3.369 9.775 1.00 89.00 125 HIS A N 1
ATOM 976 C CA . HIS A 1 125 ? -18.657 4.330 10.705 1.00 89.00 125 HIS A CA 1
ATOM 977 C C . HIS A 1 125 ? -18.611 5.792 10.197 1.00 89.00 125 HIS A C 1
ATOM 979 O O . HIS A 1 125 ? -17.635 6.498 10.471 1.00 89.00 125 HIS A O 1
ATOM 985 N N . PRO A 1 126 ? -19.661 6.316 9.531 1.00 85.12 126 PRO A N 1
ATOM 986 C CA . PRO A 1 126 ? -19.577 7.535 8.713 1.00 85.12 126 PRO A CA 1
ATOM 987 C C . PRO A 1 126 ? -19.239 8.819 9.490 1.00 85.12 126 PRO A C 1
ATOM 989 O O . PRO A 1 126 ? -18.768 9.791 8.904 1.00 85.12 126 PRO A O 1
ATOM 992 N N . ASN A 1 127 ? -19.482 8.850 10.803 1.00 87.12 127 ASN A N 1
ATOM 993 C CA . ASN A 1 127 ? -19.236 10.018 11.662 1.00 87.12 127 ASN A CA 1
ATOM 994 C C . ASN A 1 127 ? -17.954 9.897 12.496 1.00 87.12 127 ASN A C 1
ATOM 996 O O . ASN A 1 127 ? -17.676 10.758 13.329 1.00 87.12 127 ASN A O 1
ATOM 1000 N N . THR A 1 128 ? -17.209 8.803 12.341 1.00 87.19 128 THR A N 1
ATOM 1001 C CA . THR A 1 128 ? -16.035 8.519 13.170 1.00 87.19 128 THR A CA 1
ATOM 1002 C C . THR A 1 128 ? -14.801 8.351 12.305 1.00 87.19 128 THR A C 1
ATOM 1004 O O . THR A 1 128 ? -13.858 9.127 12.447 1.00 87.19 128 THR A O 1
ATOM 1007 N N . LEU A 1 129 ? -14.831 7.386 11.387 1.00 93.56 129 LEU A N 1
ATOM 1008 C CA . LEU A 1 129 ? -13.656 6.921 10.663 1.00 93.56 129 LEU A CA 1
ATOM 1009 C C . LEU A 1 129 ? -13.889 6.965 9.158 1.00 93.56 129 LEU A C 1
ATOM 1011 O O . LEU A 1 129 ? -14.970 6.630 8.675 1.00 93.56 129 LEU A O 1
ATOM 1015 N N . HIS A 1 130 ? -12.827 7.282 8.435 1.00 96.75 130 HIS A N 1
ATOM 1016 C CA . HIS A 1 130 ? -12.639 6.869 7.057 1.00 96.75 130 HIS A CA 1
ATOM 1017 C C . HIS A 1 130 ? -11.409 5.958 7.011 1.00 96.75 130 HIS A C 1
ATOM 1019 O O . HIS A 1 130 ? -10.313 6.401 7.340 1.00 96.75 130 HIS A O 1
ATOM 1025 N N . LEU A 1 131 ? -11.591 4.693 6.643 1.00 96.56 131 LEU A N 1
ATOM 1026 C CA . LEU A 1 131 ? -10.524 3.724 6.428 1.00 96.56 131 LEU A CA 1
ATOM 1027 C C . LEU A 1 131 ? -10.350 3.460 4.939 1.00 96.56 131 LEU A C 1
ATOM 1029 O O . LEU A 1 131 ? -11.321 3.146 4.250 1.00 96.56 131 LEU A O 1
ATOM 1033 N N . GLU A 1 132 ? -9.114 3.493 4.471 1.00 97.38 132 GLU A N 1
ATOM 1034 C CA . GLU A 1 132 ? -8.701 2.872 3.213 1.00 97.38 132 GLU A CA 1
ATOM 1035 C C . GLU A 1 132 ? -7.196 2.625 3.232 1.00 97.38 132 GLU A C 1
ATOM 1037 O O . GLU A 1 132 ? -6.497 3.209 4.046 1.00 97.38 132 GLU A O 1
ATOM 1042 N N . HIS A 1 133 ? -6.667 1.777 2.351 1.00 98.12 133 HIS A N 1
ATOM 1043 C CA . HIS A 1 133 ? -5.223 1.535 2.346 1.00 98.12 133 HIS A CA 1
ATOM 1044 C C . HIS A 1 133 ? -4.423 2.782 1.912 1.00 98.12 133 HIS A C 1
ATOM 1046 O O . HIS A 1 133 ? -3.409 3.091 2.523 1.00 98.12 133 HIS A O 1
ATOM 1052 N N . GLY A 1 134 ? -4.914 3.537 0.917 1.00 97.19 134 GLY A N 1
ATOM 1053 C CA . GLY A 1 134 ? -4.308 4.793 0.437 1.00 97.19 134 GLY A CA 1
ATOM 1054 C C . GLY A 1 134 ? -3.726 4.728 -0.983 1.00 97.19 134 GLY A C 1
ATOM 1055 O O . GLY A 1 134 ? -3.603 5.752 -1.65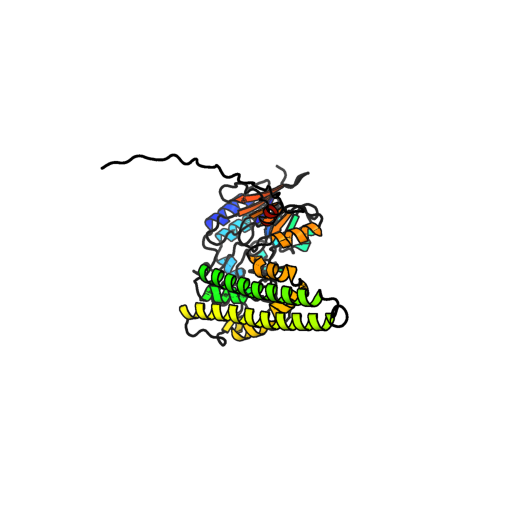1 1.00 97.19 134 GLY A O 1
ATOM 1056 N N . HIS A 1 135 ? -3.467 3.526 -1.504 1.00 97.69 135 HIS A N 1
ATOM 1057 C CA . HIS A 1 135 ? -2.849 3.322 -2.822 1.00 97.69 135 HIS A CA 1
ATOM 1058 C C . HIS A 1 135 ? -3.663 3.851 -4.021 1.00 97.69 135 HIS A C 1
ATOM 1060 O O . HIS A 1 135 ? -3.104 4.076 -5.091 1.00 97.69 135 HIS A O 1
ATOM 1066 N N . LEU A 1 136 ? -4.975 4.084 -3.884 1.00 96.00 136 LEU A N 1
ATOM 1067 C CA . LEU A 1 136 ? -5.837 4.528 -4.995 1.00 96.00 136 LEU A CA 1
ATOM 1068 C C . LEU A 1 136 ? -5.535 5.952 -5.497 1.00 96.00 136 LEU A C 1
ATOM 1070 O O . LEU A 1 136 ? -5.959 6.318 -6.600 1.00 96.00 136 LEU A O 1
ATOM 1074 N N . VAL A 1 137 ? -4.816 6.753 -4.704 1.00 96.19 137 VAL A N 1
ATOM 1075 C CA . VAL A 1 137 ? -4.332 8.090 -5.088 1.00 96.19 137 VAL A CA 1
ATOM 1076 C C . VAL A 1 137 ? -2.833 8.136 -5.364 1.00 96.19 137 VAL A C 1
ATOM 1078 O O . VAL A 1 137 ? -2.293 9.211 -5.619 1.00 96.19 137 VAL A O 1
ATOM 1081 N N . ASP A 1 138 ? -2.169 6.985 -5.347 1.00 97.38 138 ASP A N 1
ATOM 1082 C CA . ASP A 1 138 ? -0.769 6.863 -5.719 1.00 97.38 138 ASP A CA 1
ATOM 1083 C C . ASP A 1 138 ? -0.651 6.618 -7.224 1.00 97.38 138 ASP A C 1
ATOM 1085 O O . ASP A 1 138 ? -1.132 5.611 -7.749 1.00 97.38 138 ASP A O 1
ATOM 1089 N N . MET A 1 139 ? 0.021 7.539 -7.917 1.00 96.50 139 MET A N 1
ATOM 1090 C CA . MET A 1 139 ? 0.193 7.497 -9.366 1.00 96.50 139 MET A CA 1
ATOM 1091 C C . MET A 1 139 ? 0.807 6.191 -9.859 1.00 96.50 139 MET A C 1
ATOM 1093 O O . MET A 1 139 ? 0.469 5.715 -10.945 1.00 96.50 139 MET A O 1
ATOM 1097 N N . PHE A 1 140 ? 1.722 5.630 -9.079 1.00 96.88 140 PHE A N 1
ATOM 1098 C CA . PHE A 1 140 ? 2.452 4.433 -9.440 1.00 96.88 140 PHE A CA 1
ATOM 1099 C C . PHE A 1 140 ? 1.773 3.164 -8.932 1.00 96.88 140 PHE A C 1
ATOM 1101 O O . PHE A 1 140 ? 1.982 2.121 -9.543 1.00 96.88 140 PHE A O 1
ATOM 1108 N N . ASN A 1 141 ? 0.963 3.235 -7.872 1.00 97.56 141 ASN A N 1
ATOM 1109 C CA . ASN A 1 141 ? 0.432 2.053 -7.185 1.00 97.56 141 ASN A CA 1
ATOM 1110 C C . ASN A 1 141 ? -1.090 1.854 -7.294 1.00 97.56 141 ASN A C 1
ATOM 1112 O O . ASN A 1 141 ? -1.573 0.774 -6.951 1.00 97.56 141 ASN A O 1
ATOM 1116 N N . ALA A 1 142 ? -1.856 2.823 -7.805 1.00 96.25 142 ALA A N 1
ATOM 1117 C CA . ALA A 1 142 ? -3.283 2.610 -8.046 1.00 96.25 142 ALA A CA 1
ATOM 1118 C C . ALA A 1 142 ? -3.505 1.633 -9.219 1.00 96.25 142 ALA A C 1
ATOM 1120 O O . ALA A 1 142 ? -2.812 1.767 -10.231 1.00 96.25 142 ALA A O 1
ATOM 1121 N N . PRO A 1 143 ? -4.493 0.716 -9.141 1.00 93.88 143 PRO A N 1
ATOM 1122 C CA . PRO A 1 143 ? -4.748 -0.287 -10.175 1.00 93.88 143 PRO A CA 1
ATOM 1123 C C . PRO A 1 143 ? -4.860 0.296 -11.585 1.00 93.88 143 PRO A C 1
ATOM 1125 O O . PRO A 1 143 ? -5.494 1.335 -11.796 1.00 93.88 143 PRO A O 1
ATOM 1128 N N . ASP A 1 144 ? -4.300 -0.411 -12.567 1.00 89.38 144 ASP A N 1
ATOM 1129 C CA . ASP A 1 144 ? -4.404 -0.004 -13.963 1.00 89.38 144 ASP A CA 1
ATOM 1130 C C . ASP A 1 144 ? -5.741 -0.463 -14.559 1.00 89.38 144 ASP A C 1
ATOM 1132 O O . ASP A 1 144 ? -6.013 -1.653 -14.717 1.00 89.38 144 ASP A O 1
ATOM 1136 N N . ILE A 1 145 ? -6.597 0.499 -14.900 1.00 81.44 145 ILE A N 1
ATOM 1137 C CA . ILE A 1 145 ? -7.939 0.252 -15.446 1.00 81.44 145 ILE A CA 1
ATOM 1138 C C . ILE A 1 145 ? -8.005 0.365 -16.977 1.00 81.44 145 ILE A C 1
ATOM 1140 O O . ILE A 1 145 ? -9.097 0.369 -17.543 1.00 81.44 145 ILE A O 1
ATOM 1144 N N . SER A 1 146 ? -6.865 0.482 -17.667 1.00 75.00 146 SER A N 1
ATOM 1145 C CA . SER A 1 146 ? -6.814 0.667 -19.127 1.00 75.00 146 SER A CA 1
ATOM 1146 C C . SER A 1 146 ? -7.253 -0.563 -19.934 1.00 75.00 146 SER A C 1
ATOM 1148 O O . SER A 1 146 ? -7.611 -0.420 -21.103 1.00 75.00 146 SER A O 1
ATOM 1150 N N . GLY A 1 147 ? -7.279 -1.754 -19.321 1.00 61.84 147 GLY A N 1
ATOM 1151 C CA . GLY A 1 147 ? -7.782 -2.989 -19.939 1.00 61.84 147 GLY A CA 1
ATOM 1152 C C . GLY A 1 147 ? -6.825 -3.681 -20.927 1.00 61.84 147 GLY A C 1
ATOM 1153 O O . GLY A 1 147 ? -7.270 -4.534 -21.690 1.00 61.84 147 GLY A O 1
ATOM 1154 N N . ASP A 1 148 ? -5.537 -3.323 -20.925 1.00 66.88 148 ASP A N 1
ATOM 1155 C CA . ASP A 1 148 ? -4.467 -3.868 -21.794 1.00 66.88 148 ASP A CA 1
ATOM 1156 C C . ASP A 1 148 ? -3.832 -5.173 -21.205 1.00 66.88 148 ASP A C 1
ATOM 1158 O O . ASP A 1 148 ? -4.196 -5.578 -20.094 1.00 66.88 148 ASP A O 1
ATOM 1162 N N . PRO A 1 149 ? -2.876 -5.883 -21.865 1.00 62.19 149 PRO A N 1
ATOM 1163 C CA . PRO A 1 149 ? -2.494 -7.260 -21.522 1.00 62.19 149 PRO A CA 1
ATOM 1164 C C . PRO A 1 149 ? -1.663 -7.406 -20.238 1.00 62.19 149 PRO A C 1
ATOM 1166 O O . PRO A 1 149 ? -1.260 -8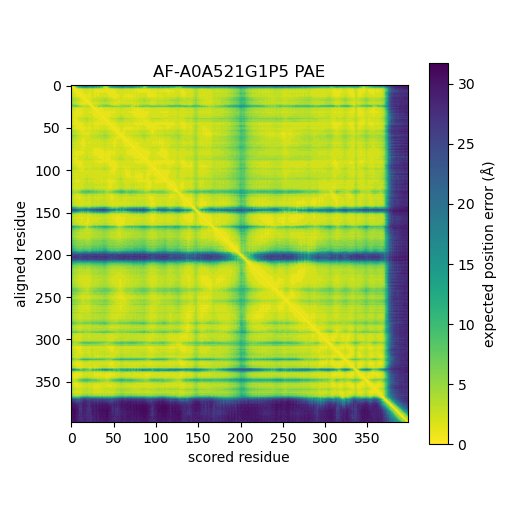.517 -19.895 1.00 62.19 149 PRO A O 1
ATOM 1169 N N . ILE A 1 150 ? -1.413 -6.324 -19.498 1.00 80.00 150 ILE A N 1
ATOM 1170 C CA . ILE A 1 150 ? -0.638 -6.340 -18.249 1.00 80.00 150 ILE A CA 1
ATOM 1171 C C . ILE A 1 150 ? -1.482 -6.657 -17.000 1.00 80.00 150 ILE A C 1
ATOM 1173 O O . ILE A 1 150 ? -1.031 -6.460 -15.876 1.00 80.00 150 ILE A O 1
ATOM 1177 N N . GLN A 1 151 ? -2.697 -7.187 -17.186 1.00 82.81 151 GLN A N 1
ATOM 1178 C CA . GLN A 1 151 ? -3.558 -7.733 -16.120 1.00 82.81 151 GLN A CA 1
ATOM 1179 C C . GLN A 1 151 ? -4.022 -6.706 -15.073 1.00 82.81 151 GLN A C 1
ATOM 1181 O O . GLN A 1 151 ? -4.341 -7.074 -13.947 1.00 82.81 151 GLN A O 1
ATOM 1186 N N . GLY A 1 152 ? -4.060 -5.423 -15.435 1.00 87.56 152 GLY A N 1
ATOM 1187 C CA . GLY A 1 152 ? -4.450 -4.345 -14.522 1.00 87.56 152 GLY A CA 1
ATOM 1188 C C . GLY A 1 152 ? -3.460 -4.085 -13.383 1.00 87.56 152 GLY A C 1
ATOM 1189 O O . GLY A 1 152 ? -3.783 -3.378 -12.426 1.00 87.56 152 GLY A O 1
ATOM 1190 N N . LEU A 1 153 ? -2.253 -4.652 -13.475 1.00 94.06 153 LEU A N 1
ATOM 1191 C CA . LEU A 1 153 ? -1.166 -4.364 -12.549 1.00 94.06 153 LEU A CA 1
ATOM 1192 C C . LEU A 1 153 ? -0.707 -2.913 -12.749 1.00 94.06 153 LEU A C 1
ATOM 1194 O O . LEU A 1 153 ? -0.703 -2.439 -13.883 1.00 94.06 153 LEU A O 1
ATOM 1198 N N . PRO A 1 154 ? -0.334 -2.192 -11.686 1.00 95.88 154 PRO A N 1
ATOM 1199 C CA . PRO A 1 154 ? 0.120 -0.810 -11.796 1.00 95.88 154 PRO A CA 1
ATOM 1200 C C . PRO A 1 154 ? 1.635 -0.722 -12.030 1.00 95.88 154 PRO A C 1
ATOM 1202 O O . PRO A 1 154 ? 2.361 -1.701 -11.862 1.00 95.88 154 PRO A O 1
ATOM 1205 N N . PHE A 1 155 ? 2.146 0.454 -12.408 1.00 97.12 155 PHE A N 1
ATOM 1206 C CA . PHE A 1 155 ? 3.574 0.629 -12.722 1.00 97.12 155 PHE A CA 1
ATOM 1207 C C . PHE A 1 155 ? 4.490 0.216 -11.559 1.00 97.12 155 PHE A C 1
ATOM 1209 O O . PHE A 1 155 ? 5.526 -0.418 -11.770 1.00 97.12 155 PHE A O 1
ATOM 1216 N N . GLY A 1 156 ? 4.069 0.519 -10.332 1.00 97.12 156 GLY A N 1
ATOM 1217 C CA . GLY A 1 156 ? 4.746 0.171 -9.089 1.00 97.12 156 GLY A CA 1
ATOM 1218 C C . GLY A 1 156 ? 4.979 -1.329 -8.929 1.00 97.12 156 GLY A C 1
ATOM 1219 O O . GLY A 1 156 ? 6.026 -1.714 -8.421 1.00 97.12 156 GLY A O 1
ATOM 1220 N N . TYR A 1 157 ? 4.107 -2.185 -9.479 1.00 97.38 157 TYR A N 1
ATOM 1221 C CA . TYR A 1 157 ? 4.348 -3.629 -9.535 1.00 97.38 157 TYR A CA 1
ATOM 1222 C C . TYR A 1 157 ? 5.679 -3.933 -10.227 1.00 97.38 157 TYR A C 1
ATOM 1224 O O . TYR A 1 157 ? 6.541 -4.614 -9.677 1.00 97.38 157 TYR A O 1
ATOM 1232 N N . PHE A 1 158 ? 5.883 -3.391 -11.428 1.00 97.62 158 PHE A N 1
ATOM 1233 C CA . PHE A 1 158 ? 7.073 -3.654 -12.237 1.00 97.62 158 PHE A CA 1
ATOM 1234 C C . PHE A 1 158 ? 8.336 -3.046 -11.634 1.00 97.62 158 PHE A C 1
ATOM 1236 O O . PHE A 1 158 ? 9.396 -3.675 -11.681 1.00 97.62 158 PHE A O 1
ATOM 1243 N N . VAL A 1 159 ? 8.214 -1.866 -11.021 1.00 97.50 159 VAL A N 1
ATOM 1244 C CA . VAL A 1 159 ? 9.294 -1.257 -10.235 1.00 97.50 159 VAL A CA 1
ATOM 1245 C C . VAL A 1 159 ? 9.716 -2.201 -9.111 1.00 97.50 159 VAL A C 1
ATOM 1247 O O . VAL A 1 159 ? 10.887 -2.565 -9.029 1.00 97.50 159 VAL A O 1
ATOM 1250 N N . THR A 1 160 ? 8.763 -2.684 -8.316 1.00 96.44 160 THR A N 1
ATOM 1251 C CA . THR A 1 160 ? 9.000 -3.609 -7.202 1.00 96.44 160 THR A CA 1
ATOM 1252 C C . THR A 1 160 ? 9.668 -4.914 -7.658 1.00 96.44 160 THR A C 1
ATOM 1254 O O . THR A 1 160 ? 10.601 -5.387 -7.007 1.00 96.44 160 THR A O 1
ATOM 1257 N N . ARG A 1 161 ? 9.289 -5.464 -8.823 1.00 97.31 161 ARG A N 1
ATOM 1258 C CA . ARG A 1 161 ? 9.945 -6.653 -9.409 1.00 97.31 161 ARG A CA 1
ATOM 1259 C C . ARG A 1 161 ? 11.413 -6.410 -9.772 1.00 97.31 161 ARG A C 1
ATOM 1261 O O . ARG A 1 161 ? 12.265 -7.272 -9.539 1.00 97.31 161 ARG A O 1
ATOM 1268 N N . LEU A 1 162 ? 11.722 -5.251 -10.353 1.00 97.50 162 LEU A N 1
ATOM 1269 C CA . LEU A 1 162 ? 13.093 -4.885 -10.719 1.00 97.50 162 LEU A CA 1
ATOM 1270 C C . LEU A 1 162 ? 13.944 -4.601 -9.475 1.00 97.50 162 LEU A C 1
ATOM 1272 O O . LEU A 1 162 ? 15.061 -5.106 -9.384 1.00 97.50 162 LEU A O 1
ATOM 1276 N N . VAL A 1 163 ? 13.391 -3.900 -8.481 1.00 95.62 163 VAL A N 1
ATOM 1277 C CA . VAL A 1 163 ? 14.041 -3.662 -7.180 1.00 95.62 163 VAL A CA 1
ATOM 1278 C C . VAL A 1 163 ? 14.398 -4.983 -6.493 1.00 95.62 163 VAL A C 1
ATOM 1280 O O . VAL A 1 163 ? 15.550 -5.172 -6.102 1.00 95.62 163 VAL A O 1
ATOM 1283 N N . ALA A 1 164 ? 13.456 -5.933 -6.431 1.00 95.38 164 ALA A N 1
ATOM 1284 C CA . ALA A 1 164 ? 13.700 -7.261 -5.861 1.00 95.38 164 ALA A CA 1
ATOM 1285 C C . ALA A 1 164 ? 14.801 -8.037 -6.604 1.00 95.38 164 ALA A C 1
ATOM 1287 O O . ALA A 1 164 ? 15.526 -8.822 -5.996 1.00 95.38 164 ALA A O 1
ATOM 1288 N N . THR A 1 165 ? 14.938 -7.820 -7.916 1.00 96.00 165 THR A N 1
ATOM 1289 C CA . THR A 1 165 ? 15.983 -8.458 -8.734 1.00 96.00 165 THR A CA 1
ATOM 1290 C C . THR A 1 165 ? 17.357 -7.837 -8.478 1.00 96.00 165 THR A C 1
ATOM 1292 O O . THR A 1 165 ? 18.349 -8.557 -8.420 1.00 96.00 165 THR A O 1
ATOM 1295 N N . ALA A 1 166 ? 17.423 -6.516 -8.304 1.00 94.50 166 ALA A N 1
ATOM 1296 C CA . ALA A 1 166 ? 18.668 -5.804 -8.030 1.00 94.50 166 ALA A CA 1
ATOM 1297 C C . ALA A 1 166 ? 19.191 -6.034 -6.599 1.00 94.50 166 ALA A C 1
ATOM 1299 O O . ALA A 1 166 ? 20.396 -5.991 -6.368 1.00 94.50 166 ALA A O 1
ATOM 1300 N N . GLY A 1 167 ? 18.299 -6.272 -5.630 1.00 87.94 167 GLY A N 1
ATOM 1301 C CA . GLY A 1 167 ? 18.654 -6.645 -4.255 1.00 87.94 167 GLY A CA 1
ATOM 1302 C C . GLY A 1 167 ? 19.206 -5.516 -3.371 1.00 87.94 167 GLY A C 1
ATOM 1303 O O . GLY A 1 167 ? 19.535 -5.773 -2.215 1.00 87.94 167 GLY A O 1
ATOM 1304 N N . ASN A 1 168 ? 19.285 -4.275 -3.869 1.00 81.00 168 ASN A N 1
ATOM 1305 C CA . ASN A 1 168 ? 19.770 -3.100 -3.131 1.00 81.00 168 ASN A CA 1
ATOM 1306 C C . ASN A 1 168 ? 18.663 -2.044 -2.957 1.00 81.00 168 ASN A C 1
ATOM 1308 O O . ASN A 1 168 ? 18.632 -1.023 -3.638 1.00 81.00 168 ASN A O 1
ATOM 1312 N N . HIS A 1 169 ? 17.700 -2.332 -2.081 1.00 84.56 169 HIS A N 1
ATOM 1313 C CA . HIS A 1 169 ? 16.433 -1.598 -2.025 1.00 84.56 169 HIS A CA 1
ATOM 1314 C C . HIS A 1 169 ? 16.603 -0.111 -1.669 1.00 84.56 169 HIS A C 1
ATOM 1316 O O . HIS A 1 169 ? 16.110 0.743 -2.402 1.00 84.56 169 HIS A O 1
ATOM 1322 N N . ASP A 1 170 ? 17.311 0.207 -0.582 1.00 85.12 170 ASP A N 1
ATOM 1323 C CA . ASP A 1 170 ? 17.369 1.574 -0.039 1.00 85.12 170 ASP A CA 1
ATOM 1324 C C . ASP A 1 170 ? 18.025 2.569 -1.013 1.00 85.12 170 ASP A C 1
ATOM 1326 O O . ASP A 1 170 ? 17.533 3.681 -1.207 1.00 85.12 170 ASP A O 1
ATOM 1330 N N . GLU A 1 171 ? 19.120 2.170 -1.666 1.00 89.06 171 GLU A N 1
ATOM 1331 C CA . GLU A 1 171 ? 19.822 3.016 -2.638 1.00 89.06 171 GLU A CA 1
ATOM 1332 C C . GLU A 1 171 ? 18.958 3.289 -3.876 1.00 89.06 171 GLU A C 1
ATOM 1334 O O . GLU A 1 171 ? 18.861 4.429 -4.339 1.00 89.06 171 GLU A O 1
ATOM 1339 N N . ILE A 1 172 ? 18.263 2.258 -4.364 1.00 92.12 172 ILE A N 1
ATOM 1340 C CA . ILE A 1 172 ? 17.381 2.374 -5.524 1.00 92.12 172 ILE A CA 1
ATOM 1341 C C . ILE A 1 172 ? 16.209 3.307 -5.218 1.00 92.12 172 ILE A C 1
ATOM 1343 O O . ILE A 1 172 ? 15.914 4.190 -6.024 1.00 92.12 172 ILE A O 1
ATOM 1347 N N . TRP A 1 173 ? 15.562 3.164 -4.058 1.00 89.50 173 TRP A N 1
ATOM 1348 C CA . TRP A 1 173 ? 14.424 4.012 -3.694 1.00 89.50 173 TRP A CA 1
ATOM 1349 C C . TRP A 1 173 ? 14.805 5.490 -3.585 1.00 89.50 173 TRP A C 1
ATOM 1351 O O . TRP A 1 173 ? 14.069 6.346 -4.081 1.00 89.50 173 TRP A O 1
ATOM 1361 N N . ASN A 1 174 ? 15.980 5.794 -3.028 1.00 90.25 174 ASN A N 1
ATOM 1362 C CA . ASN A 1 174 ? 16.497 7.163 -2.984 1.00 90.25 174 ASN A CA 1
ATOM 1363 C C . ASN A 1 174 ? 16.728 7.725 -4.395 1.00 90.25 174 ASN A C 1
ATOM 1365 O O . ASN A 1 174 ? 16.236 8.809 -4.716 1.00 90.25 174 ASN A O 1
ATOM 1369 N N . ALA A 1 175 ? 17.392 6.960 -5.267 1.00 93.44 175 ALA A N 1
ATOM 1370 C CA . ALA A 1 175 ? 17.668 7.380 -6.639 1.00 93.44 175 ALA A CA 1
ATOM 1371 C C . ALA A 1 175 ? 16.382 7.592 -7.467 1.00 93.44 175 ALA A C 1
ATOM 1373 O O . ALA A 1 175 ? 16.277 8.565 -8.217 1.00 93.44 175 ALA A O 1
ATOM 1374 N N . LEU A 1 176 ? 15.372 6.731 -7.299 1.00 93.44 176 LEU A N 1
ATOM 1375 C CA . LEU A 1 176 ? 14.057 6.905 -7.926 1.00 93.44 176 LEU A CA 1
ATOM 1376 C C . LEU A 1 176 ? 13.357 8.176 -7.427 1.00 93.44 176 LEU A C 1
ATOM 1378 O O . LEU A 1 176 ? 12.853 8.954 -8.239 1.00 93.44 176 LEU A O 1
ATOM 1382 N N . SER A 1 177 ? 13.366 8.417 -6.111 1.00 91.06 177 SER A N 1
ATOM 1383 C CA . SER A 1 177 ? 12.816 9.639 -5.506 1.00 91.06 177 SER A CA 1
ATOM 1384 C C . SER A 1 177 ? 13.457 10.894 -6.107 1.00 91.06 177 SER A C 1
ATOM 1386 O O . SER A 1 177 ? 12.754 11.849 -6.441 1.00 91.06 177 SER A O 1
ATOM 1388 N N . ASP A 1 178 ? 14.777 10.897 -6.290 1.00 93.00 178 ASP A N 1
ATOM 1389 C CA . ASP A 1 178 ? 15.500 12.047 -6.834 1.00 93.00 178 ASP A CA 1
ATOM 1390 C C . ASP A 1 178 ? 15.150 12.315 -8.303 1.00 93.00 178 ASP A C 1
ATOM 1392 O O . ASP A 1 178 ? 14.967 13.474 -8.693 1.00 93.00 178 ASP A O 1
ATOM 1396 N N . ILE A 1 179 ? 14.967 11.261 -9.110 1.00 93.56 179 ILE A N 1
ATOM 1397 C CA . ILE A 1 179 ? 14.461 11.392 -10.483 1.00 93.56 179 ILE A CA 1
ATOM 1398 C C . ILE A 1 179 ? 13.067 12.022 -10.476 1.00 93.56 179 ILE A C 1
ATOM 1400 O O . ILE A 1 179 ? 12.842 12.989 -11.207 1.00 93.56 179 ILE A O 1
ATOM 1404 N N . VAL A 1 180 ? 12.146 11.517 -9.646 1.00 92.44 180 VAL A N 1
ATOM 1405 C CA . VAL A 1 180 ? 10.780 12.056 -9.543 1.00 92.44 180 VAL A CA 1
ATOM 1406 C C . VAL A 1 180 ? 10.825 13.532 -9.137 1.00 92.44 180 VAL A C 1
ATOM 1408 O O . VAL A 1 180 ? 10.303 14.379 -9.864 1.00 92.44 180 VAL A O 1
ATOM 1411 N N . LYS A 1 181 ? 11.526 13.882 -8.052 1.00 90.50 181 LYS A N 1
ATOM 1412 C CA . LYS A 1 181 ? 11.671 15.271 -7.577 1.00 90.50 181 LYS A CA 1
ATOM 1413 C C . LYS A 1 181 ? 12.236 16.196 -8.657 1.00 90.50 181 LYS A C 1
ATOM 1415 O O . LYS A 1 181 ? 11.660 17.249 -8.936 1.00 90.50 181 LYS A O 1
ATOM 1420 N N . SER A 1 182 ? 13.327 15.791 -9.312 1.00 91.06 182 SER A N 1
ATOM 1421 C CA . SER A 1 182 ? 13.949 16.562 -10.396 1.00 91.06 182 SER A CA 1
ATOM 1422 C C . SER A 1 182 ? 12.988 16.779 -11.567 1.00 91.06 182 SER A C 1
ATOM 1424 O O . SER A 1 182 ? 12.890 17.880 -12.118 1.00 91.06 182 SER A O 1
ATOM 1426 N N . HIS A 1 183 ? 12.247 15.737 -11.943 1.00 91.19 183 HIS A N 1
ATOM 1427 C CA . HIS A 1 183 ? 11.308 15.785 -13.053 1.00 91.19 183 HIS A CA 1
ATOM 1428 C C . HIS A 1 183 ? 10.140 16.739 -12.772 1.00 91.19 183 HIS A C 1
ATOM 1430 O O . HIS A 1 183 ? 9.807 17.584 -13.606 1.00 91.19 183 HIS A O 1
ATOM 1436 N N . PHE A 1 184 ? 9.566 16.674 -11.573 1.00 89.62 184 PHE A N 1
ATOM 1437 C CA . PHE A 1 184 ? 8.474 17.556 -11.166 1.00 89.62 184 PHE A CA 1
ATOM 1438 C C . PHE A 1 184 ? 8.914 19.011 -10.954 1.00 89.62 184 PHE A C 1
ATOM 1440 O O . PHE A 1 184 ? 8.155 19.925 -11.285 1.00 89.62 184 PHE A O 1
ATOM 1447 N N . GLY A 1 185 ? 10.162 19.257 -10.539 1.00 87.38 185 GLY A N 1
ATOM 1448 C CA . GLY A 1 185 ? 10.744 20.605 -10.522 1.00 87.38 185 GLY A CA 1
ATOM 1449 C C . GLY A 1 185 ? 10.752 21.274 -11.908 1.00 87.38 185 GLY A C 1
ATOM 1450 O O . GLY A 1 185 ? 10.446 22.464 -12.037 1.00 87.38 185 GLY A O 1
ATOM 1451 N N . LYS A 1 186 ? 11.014 20.500 -12.973 1.00 87.69 186 LYS A N 1
ATOM 1452 C CA . LYS A 1 186 ? 10.945 20.983 -14.367 1.00 87.69 186 LYS A CA 1
ATOM 1453 C C . LYS A 1 186 ? 9.511 21.287 -14.800 1.00 87.69 186 LYS A C 1
ATOM 1455 O O . LYS A 1 186 ? 9.278 22.314 -15.436 1.00 87.69 186 LYS A O 1
ATOM 1460 N N . ILE A 1 187 ? 8.553 20.431 -14.436 1.00 87.44 187 ILE A N 1
ATOM 1461 C CA . ILE A 1 187 ? 7.126 20.641 -14.735 1.00 87.44 187 ILE A CA 1
ATOM 1462 C C . ILE A 1 187 ? 6.611 21.916 -14.056 1.00 87.44 187 ILE A C 1
ATOM 1464 O O . ILE A 1 187 ? 5.972 22.739 -14.708 1.00 87.44 187 ILE A O 1
ATOM 1468 N N . SER A 1 188 ? 6.937 22.115 -12.776 1.00 85.38 188 SER A N 1
ATOM 1469 C CA . SER A 1 188 ? 6.547 23.312 -12.018 1.00 85.38 188 SER A CA 1
ATOM 1470 C C . SER A 1 188 ? 7.107 24.601 -12.639 1.00 85.38 188 SER A C 1
ATOM 1472 O O . SER A 1 188 ? 6.387 25.591 -12.816 1.00 85.38 188 SER A O 1
ATOM 1474 N N . SER A 1 189 ? 8.373 24.559 -13.071 1.00 84.94 189 SER A N 1
ATOM 1475 C CA . SER A 1 189 ? 9.036 25.678 -13.752 1.00 84.94 189 SER A CA 1
ATOM 1476 C C . SER A 1 189 ? 8.371 26.008 -15.097 1.00 84.94 189 SER A C 1
ATOM 1478 O O . SER A 1 189 ? 8.111 27.175 -15.391 1.00 84.94 189 SER A O 1
ATOM 1480 N N . TYR A 1 190 ? 8.032 24.990 -15.898 1.00 82.75 190 TYR A N 1
ATOM 1481 C CA . TYR A 1 190 ? 7.308 25.169 -17.162 1.00 82.75 190 TYR A CA 1
ATOM 1482 C C . TYR A 1 190 ? 5.902 25.746 -16.946 1.00 82.75 190 TYR A C 1
ATOM 1484 O O . TYR A 1 190 ? 5.505 26.682 -17.638 1.00 82.75 190 TYR A O 1
ATOM 1492 N N . ASN A 1 191 ? 5.163 25.244 -15.955 1.00 80.25 191 ASN A N 1
ATOM 1493 C CA . ASN A 1 191 ? 3.833 25.757 -15.630 1.00 80.25 191 ASN A CA 1
ATOM 1494 C C . ASN A 1 191 ? 3.873 27.234 -15.204 1.00 80.25 191 ASN A C 1
ATOM 1496 O O . ASN A 1 191 ? 3.069 28.029 -15.684 1.00 80.25 191 ASN A O 1
ATOM 1500 N N . SER A 1 192 ? 4.837 27.624 -14.365 1.00 83.44 192 SER A N 1
ATOM 1501 C CA . SER A 1 192 ? 5.023 29.027 -13.963 1.00 83.44 192 SER A CA 1
ATOM 1502 C C . SER A 1 192 ? 5.242 29.946 -15.173 1.00 83.44 192 SER A C 1
ATOM 1504 O O . SER A 1 192 ? 4.644 31.018 -15.266 1.00 83.44 192 SER A O 1
ATOM 1506 N N . PHE A 1 193 ? 6.043 29.497 -16.144 1.00 80.81 193 PHE A N 1
ATOM 1507 C CA . PHE A 1 193 ? 6.268 30.213 -17.401 1.00 80.81 193 PHE A CA 1
ATOM 1508 C C . PHE A 1 193 ? 4.987 30.348 -18.246 1.00 80.81 193 PHE A C 1
ATOM 1510 O O . PHE A 1 193 ? 4.678 31.435 -18.736 1.00 80.81 193 PHE A O 1
ATOM 1517 N N . VAL A 1 194 ? 4.197 29.276 -18.372 1.00 74.50 194 VAL A N 1
ATOM 1518 C CA . VAL A 1 194 ? 2.910 29.303 -19.092 1.00 74.50 194 VAL A CA 1
ATOM 1519 C C . VAL A 1 194 ? 1.907 30.247 -18.416 1.00 74.50 194 VAL A C 1
ATOM 1521 O O . VAL A 1 194 ? 1.263 31.048 -19.097 1.00 74.50 194 VAL A O 1
ATOM 1524 N N . GLN A 1 195 ? 1.803 30.220 -17.083 1.00 75.94 195 GLN A N 1
ATOM 1525 C CA . GLN A 1 195 ? 0.920 31.121 -16.332 1.00 75.94 195 GLN A CA 1
ATOM 1526 C C . GLN A 1 195 ? 1.318 32.592 -16.496 1.00 75.94 195 GLN A C 1
ATOM 1528 O O . GLN A 1 195 ? 0.445 33.447 -16.661 1.00 75.94 195 GLN A O 1
ATOM 1533 N N . GLN A 1 196 ? 2.620 32.892 -16.525 1.00 77.06 196 GLN A N 1
ATOM 1534 C CA . GLN A 1 196 ? 3.115 34.244 -16.783 1.00 77.06 196 GLN A CA 1
ATOM 1535 C C . GLN A 1 196 ? 2.695 34.755 -18.170 1.00 77.06 196 GLN A C 1
ATOM 1537 O O . GLN A 1 196 ? 2.274 35.905 -18.294 1.00 77.06 196 GLN A O 1
ATOM 1542 N N . MET A 1 197 ? 2.744 33.909 -19.204 1.00 69.44 197 MET A N 1
ATOM 1543 C CA . MET A 1 197 ? 2.280 34.289 -20.543 1.00 69.44 197 MET A CA 1
ATOM 1544 C C . MET A 1 197 ? 0.758 34.502 -20.598 1.00 69.44 197 MET A C 1
ATOM 1546 O O . MET A 1 197 ? 0.303 35.489 -21.183 1.00 69.44 197 MET A O 1
ATOM 1550 N N . ASN A 1 198 ? -0.021 33.659 -19.913 1.00 65.88 198 ASN A N 1
ATOM 1551 C CA . ASN A 1 198 ? -1.485 33.773 -19.821 1.00 65.88 198 ASN A CA 1
ATOM 1552 C C . ASN A 1 198 ? -1.987 34.994 -19.041 1.00 65.88 198 ASN A C 1
ATOM 1554 O O . ASN A 1 198 ? -3.081 35.492 -19.305 1.00 65.88 198 ASN A O 1
ATOM 1558 N N . GLY A 1 199 ? -1.205 35.493 -18.081 1.00 63.47 199 GLY A N 1
ATOM 1559 C CA . GLY A 1 199 ? -1.543 36.688 -17.305 1.00 63.47 199 GLY A CA 1
ATOM 1560 C C . GLY A 1 199 ? -1.517 37.992 -18.114 1.00 63.47 199 GLY A C 1
ATOM 1561 O O . GLY A 1 199 ? -2.018 39.013 -17.641 1.00 63.47 199 GLY A O 1
ATOM 1562 N N . SER A 1 200 ? -0.963 37.977 -19.331 1.00 65.75 200 SER A N 1
ATOM 1563 C CA . SER A 1 200 ? -0.891 39.155 -20.195 1.00 65.75 200 SER A CA 1
ATOM 1564 C C . SER A 1 200 ? -2.199 39.367 -20.980 1.00 65.75 200 SER A C 1
ATOM 1566 O O . SER A 1 200 ? -2.728 38.467 -21.633 1.00 65.75 200 SER A O 1
ATOM 1568 N N . SER A 1 201 ? -2.749 40.586 -20.923 1.00 59.12 201 SER A N 1
ATOM 1569 C CA . SER A 1 201 ? -4.074 40.950 -21.470 1.00 59.12 201 SER A CA 1
ATOM 1570 C C . SER A 1 201 ? -4.234 40.743 -22.982 1.00 59.12 201 SER A C 1
ATOM 1572 O O . SER A 1 201 ? -5.354 40.740 -23.484 1.00 59.12 201 SER A O 1
ATOM 1574 N N . MET A 1 202 ? -3.132 40.538 -23.701 1.00 63.22 202 MET A N 1
ATOM 1575 C CA . MET A 1 202 ? -3.091 40.340 -25.148 1.00 63.22 202 MET A CA 1
ATOM 1576 C C . MET A 1 202 ? -3.554 38.936 -25.591 1.00 63.22 202 MET A C 1
ATOM 1578 O O . MET A 1 202 ? -3.949 38.776 -26.741 1.00 63.22 202 MET A O 1
ATOM 1582 N N . TRP A 1 203 ? -3.563 37.934 -24.701 1.00 58.41 203 TRP A N 1
ATOM 1583 C CA . TRP A 1 203 ? -3.702 36.516 -25.096 1.00 58.41 203 TRP A CA 1
ATOM 1584 C C . TRP A 1 203 ? -4.879 35.772 -24.447 1.00 58.41 203 TRP A C 1
ATOM 1586 O O . TRP A 1 203 ? -5.157 34.624 -24.786 1.00 58.41 203 TRP A O 1
ATOM 1596 N N . ARG A 1 204 ? -5.620 36.444 -23.559 1.00 57.53 204 ARG A N 1
ATOM 1597 C CA . ARG A 1 204 ? -6.526 35.826 -22.575 1.00 57.53 204 ARG A CA 1
ATOM 1598 C C . ARG A 1 204 ? -7.775 35.119 -23.131 1.00 57.53 204 ARG A C 1
ATOM 1600 O O . ARG A 1 204 ? -8.413 34.410 -22.377 1.00 57.53 204 ARG A O 1
ATOM 1607 N N . GLY A 1 205 ? -8.145 35.316 -24.401 1.00 56.00 205 GLY A N 1
ATOM 1608 C CA . GLY A 1 205 ? -9.381 34.747 -24.978 1.00 56.00 205 GLY A CA 1
ATOM 1609 C C . GLY A 1 205 ? -9.225 33.989 -26.301 1.00 56.00 205 GLY A C 1
ATOM 1610 O O . GLY A 1 205 ? -10.148 33.301 -26.716 1.00 56.00 205 GLY A O 1
ATOM 1611 N N . PHE A 1 206 ? -8.075 34.091 -26.974 1.00 57.28 206 PHE A N 1
ATOM 1612 C CA . PHE A 1 206 ? -7.840 33.434 -28.272 1.00 57.28 206 PHE A CA 1
ATOM 1613 C C . PHE A 1 206 ? -7.087 32.096 -28.153 1.00 57.28 206 PHE A C 1
ATOM 1615 O O . PHE A 1 206 ? -7.005 31.361 -29.133 1.00 57.28 206 PHE A O 1
ATOM 1622 N N . PHE A 1 207 ? -6.530 31.775 -26.978 1.00 63.00 207 PHE A N 1
ATOM 1623 C CA . PHE A 1 207 ? -5.490 30.748 -26.840 1.00 63.00 207 PHE A CA 1
ATOM 1624 C C . PHE A 1 207 ? -5.707 29.713 -25.733 1.00 63.00 207 PHE A C 1
ATOM 1626 O O . PHE A 1 207 ? -4.878 28.816 -25.619 1.00 63.00 207 PHE A O 1
ATOM 1633 N N . GLU A 1 208 ? -6.792 29.767 -24.955 1.00 64.25 208 GLU A N 1
ATOM 1634 C CA . GLU A 1 208 ? -6.987 28.843 -23.821 1.00 64.25 208 GLU A CA 1
ATOM 1635 C C . GLU A 1 208 ? -6.898 27.367 -24.257 1.00 64.25 208 GLU A C 1
ATOM 1637 O O . GLU A 1 208 ? -6.056 26.628 -23.750 1.00 64.25 208 GLU A O 1
ATOM 1642 N N . GLY A 1 209 ? -7.625 26.969 -25.309 1.00 68.62 209 GLY A N 1
ATOM 1643 C CA . GLY A 1 209 ? -7.555 25.600 -25.843 1.00 68.62 209 GLY A CA 1
ATOM 1644 C C . GLY A 1 209 ? -6.226 25.241 -26.528 1.00 68.62 209 GLY A C 1
ATOM 1645 O O . GLY A 1 209 ? -5.822 24.080 -26.534 1.00 68.62 209 GLY A O 1
ATOM 1646 N N . PHE A 1 210 ? -5.505 26.222 -27.083 1.00 78.44 210 PHE A N 1
ATOM 1647 C CA . PHE A 1 210 ? -4.168 25.990 -27.646 1.00 78.44 210 PHE A CA 1
ATOM 1648 C C . PHE A 1 210 ? -3.133 25.747 -26.540 1.00 78.44 210 PHE A C 1
ATOM 1650 O O . PHE A 1 210 ? -2.260 24.893 -26.680 1.00 78.44 210 PHE A O 1
ATOM 1657 N N . ILE A 1 211 ? -3.244 26.467 -25.426 1.00 76.94 211 ILE A N 1
ATOM 1658 C CA . ILE A 1 211 ? -2.326 26.368 -24.292 1.00 76.94 211 ILE A CA 1
ATOM 1659 C C . ILE A 1 211 ? -2.566 25.089 -23.498 1.00 76.94 211 ILE A C 1
ATOM 1661 O O . ILE A 1 211 ? -1.598 24.428 -23.128 1.00 76.94 211 ILE A O 1
ATOM 1665 N N . GLU A 1 212 ? -3.822 24.685 -23.312 1.00 79.69 212 GLU A N 1
ATOM 1666 C CA . GLU A 1 212 ? -4.145 23.371 -22.749 1.00 79.69 212 GLU A CA 1
ATOM 1667 C C . GLU A 1 212 ? -3.578 22.237 -23.610 1.00 79.69 212 GLU A C 1
ATOM 1669 O O . GLU A 1 212 ? -2.918 21.340 -23.085 1.00 79.69 212 GLU A O 1
ATOM 1674 N N . ALA A 1 213 ? -3.734 22.304 -24.937 1.00 85.44 213 ALA A N 1
ATOM 1675 C CA . ALA A 1 213 ? -3.169 21.305 -25.843 1.00 85.44 213 ALA A CA 1
ATOM 1676 C C . ALA A 1 213 ? -1.629 21.256 -25.790 1.00 85.44 213 ALA A C 1
ATOM 1678 O O . ALA A 1 213 ? -1.046 20.168 -25.807 1.00 85.44 213 ALA A O 1
ATOM 1679 N N . LEU A 1 214 ? -0.961 22.412 -25.695 1.00 86.25 214 LEU A N 1
ATOM 1680 C CA . LEU A 1 214 ? 0.492 22.488 -25.507 1.00 86.25 214 LEU A CA 1
ATOM 1681 C C . LEU A 1 214 ? 0.931 21.903 -24.163 1.00 86.25 214 LEU A C 1
ATOM 1683 O O . LEU A 1 214 ? 1.921 21.173 -24.109 1.00 86.25 214 LEU A O 1
ATOM 1687 N N . LEU A 1 215 ? 0.199 22.195 -23.088 1.00 86.12 215 LEU A N 1
ATOM 1688 C CA . LEU A 1 215 ? 0.492 21.674 -21.760 1.00 86.12 215 LEU A CA 1
ATOM 1689 C C . LEU A 1 215 ? 0.299 20.154 -21.705 1.00 86.12 215 LEU A C 1
ATOM 1691 O O . LEU A 1 215 ? 1.168 19.451 -21.195 1.00 86.12 215 LEU A O 1
ATOM 1695 N N . GLU A 1 216 ? -0.781 19.627 -22.285 1.00 91.31 216 GLU A N 1
ATOM 1696 C CA . GLU A 1 216 ? -0.989 18.182 -22.413 1.00 91.31 216 GLU A CA 1
ATOM 1697 C C . GLU A 1 216 ? 0.117 17.513 -23.242 1.00 91.31 216 GLU A C 1
ATOM 1699 O O . GLU A 1 216 ? 0.599 16.438 -22.884 1.00 91.31 216 GLU A O 1
ATOM 1704 N N . ASP A 1 217 ? 0.544 18.129 -24.348 1.00 92.88 217 ASP A N 1
ATOM 1705 C CA . ASP A 1 217 ? 1.655 17.633 -25.165 1.00 92.88 217 ASP A CA 1
ATOM 1706 C C . ASP A 1 217 ? 2.975 17.603 -24.389 1.00 92.88 217 ASP A C 1
ATOM 1708 O O . ASP A 1 217 ? 3.689 16.594 -24.419 1.00 92.88 217 ASP A O 1
ATOM 1712 N N . PHE A 1 218 ? 3.261 18.671 -23.644 1.00 92.50 218 PHE A N 1
ATOM 1713 C CA . PHE A 1 218 ? 4.419 18.754 -22.767 1.00 92.50 218 PHE A CA 1
ATOM 1714 C C . PHE A 1 218 ? 4.378 17.673 -21.682 1.00 92.50 218 PHE A C 1
ATOM 1716 O O . PHE A 1 218 ? 5.326 16.898 -21.571 1.00 92.50 218 PHE A O 1
ATOM 1723 N N . ILE A 1 219 ? 3.275 17.557 -20.935 1.00 93.69 219 ILE A N 1
ATOM 1724 C CA . ILE A 1 219 ? 3.114 16.568 -19.856 1.00 93.69 219 ILE A CA 1
ATOM 1725 C C . ILE A 1 219 ? 3.194 15.144 -20.405 1.00 93.69 219 ILE A C 1
ATOM 1727 O O . ILE A 1 219 ? 3.808 14.280 -19.784 1.00 93.69 219 ILE A O 1
ATOM 1731 N N . ARG A 1 220 ? 2.647 14.882 -21.596 1.00 95.62 220 ARG A N 1
ATOM 1732 C CA . ARG A 1 220 ? 2.775 13.578 -22.259 1.00 95.62 220 ARG A CA 1
ATOM 1733 C C . ARG A 1 220 ? 4.230 13.226 -22.558 1.00 95.62 220 ARG A C 1
ATOM 1735 O O . ARG A 1 220 ? 4.654 12.103 -22.296 1.00 95.62 220 ARG A O 1
ATOM 1742 N N . LYS A 1 221 ? 4.993 14.164 -23.127 1.00 96.12 221 LYS A N 1
ATOM 1743 C CA . LYS A 1 221 ? 6.420 13.966 -23.438 1.00 96.12 221 LYS A CA 1
ATOM 1744 C C . LYS A 1 221 ? 7.250 13.818 -22.164 1.00 96.12 221 LYS A C 1
ATOM 1746 O O . LYS A 1 221 ? 8.085 12.922 -22.095 1.00 96.12 221 LYS A O 1
ATOM 1751 N N . ALA A 1 222 ? 6.984 14.653 -21.163 1.00 94.31 222 ALA A N 1
ATOM 1752 C CA . ALA A 1 222 ? 7.604 14.589 -19.847 1.00 94.31 222 ALA A CA 1
ATOM 1753 C C . ALA A 1 222 ? 7.341 13.224 -19.188 1.00 94.31 222 ALA A C 1
ATOM 1755 O O . ALA A 1 222 ? 8.282 12.525 -18.832 1.00 94.31 222 ALA A O 1
ATOM 1756 N N . GLY A 1 223 ? 6.084 12.774 -19.163 1.00 95.50 223 GLY A N 1
ATOM 1757 C CA . GLY A 1 223 ? 5.682 11.473 -18.629 1.00 95.50 223 GLY A CA 1
ATOM 1758 C C . GLY A 1 223 ? 6.391 10.299 -19.292 1.00 95.50 223 GLY A C 1
ATOM 1759 O O . GLY A 1 223 ? 6.900 9.423 -18.598 1.00 95.50 223 GLY A O 1
ATOM 1760 N N . LYS A 1 224 ? 6.505 10.312 -20.625 1.00 97.25 224 LYS A N 1
ATOM 1761 C CA . LYS A 1 224 ? 7.288 9.306 -21.349 1.00 97.25 224 LYS A CA 1
ATOM 1762 C C . LYS A 1 224 ? 8.748 9.283 -20.878 1.00 97.25 224 LYS A C 1
ATOM 1764 O O . LYS A 1 224 ? 9.245 8.216 -20.538 1.00 97.25 224 LYS A O 1
ATOM 1769 N N . LEU A 1 225 ? 9.402 10.446 -20.826 1.00 97.25 225 LEU A N 1
ATOM 1770 C CA . LEU A 1 225 ? 10.796 10.560 -20.382 1.00 97.25 225 LEU A CA 1
ATOM 1771 C C . LEU A 1 225 ? 10.979 10.135 -18.919 1.00 97.25 225 LEU A C 1
ATOM 1773 O O . LEU A 1 225 ? 12.004 9.553 -18.585 1.00 97.25 225 LEU A O 1
ATOM 1777 N N . LEU A 1 226 ? 10.004 10.418 -18.050 1.00 96.75 226 LEU A N 1
ATOM 1778 C CA . LEU A 1 226 ? 10.018 9.980 -16.655 1.00 96.75 226 LEU A CA 1
ATOM 1779 C C . LEU A 1 226 ? 10.002 8.453 -16.567 1.00 96.75 226 LEU A C 1
ATOM 1781 O O . LEU A 1 226 ? 10.859 7.878 -15.909 1.00 96.75 226 LEU A O 1
ATOM 1785 N N . ILE A 1 227 ? 9.061 7.798 -17.249 1.00 97.94 227 ILE A N 1
ATOM 1786 C CA . ILE A 1 227 ? 8.948 6.334 -17.234 1.00 97.94 227 ILE A CA 1
ATOM 1787 C C . ILE A 1 227 ? 10.197 5.677 -17.824 1.00 97.94 227 ILE A C 1
ATOM 1789 O O . ILE A 1 227 ? 10.708 4.727 -17.238 1.00 97.94 227 ILE A O 1
ATOM 1793 N N . GLU A 1 228 ? 10.720 6.194 -18.940 1.00 98.06 228 GLU A N 1
ATOM 1794 C CA . GLU A 1 228 ? 11.980 5.714 -19.521 1.00 98.06 228 GLU A CA 1
ATOM 1795 C C . GLU A 1 228 ? 13.131 5.845 -18.514 1.00 98.06 228 GLU A C 1
ATOM 1797 O O . GLU A 1 228 ? 13.775 4.844 -18.218 1.00 98.06 228 GLU A O 1
ATOM 1802 N N . ALA A 1 229 ? 13.313 7.017 -17.894 1.00 97.94 229 ALA A N 1
ATOM 1803 C CA . ALA A 1 229 ? 14.379 7.249 -16.918 1.00 97.94 229 ALA A CA 1
ATOM 1804 C C . ALA A 1 229 ? 14.276 6.356 -15.669 1.00 97.94 229 ALA A C 1
ATOM 1806 O O . ALA A 1 229 ? 15.293 5.839 -15.208 1.00 97.94 229 ALA A O 1
ATOM 1807 N N . LEU A 1 230 ? 13.070 6.160 -15.122 1.00 98.06 230 LEU A N 1
ATOM 1808 C CA . LEU A 1 230 ? 12.856 5.297 -13.956 1.00 98.06 230 LEU A CA 1
ATOM 1809 C C . LEU A 1 230 ? 13.180 3.834 -14.285 1.00 98.06 230 LEU A C 1
ATOM 1811 O O . LEU A 1 230 ? 13.883 3.173 -13.523 1.00 98.06 230 LEU A O 1
ATOM 1815 N N . VAL A 1 231 ? 12.698 3.328 -15.425 1.00 98.25 231 VAL A N 1
ATOM 1816 C CA . VAL A 1 231 ? 12.944 1.935 -15.827 1.00 98.25 231 VAL A CA 1
ATOM 1817 C C . VAL A 1 231 ? 14.404 1.720 -16.234 1.00 98.25 231 VAL A C 1
ATOM 1819 O O . VAL A 1 231 ? 14.977 0.699 -15.866 1.00 98.25 231 VAL A O 1
ATOM 1822 N N . ASP A 1 232 ? 15.027 2.662 -16.945 1.00 98.12 232 ASP A N 1
ATOM 1823 C CA . ASP A 1 232 ? 16.442 2.572 -17.330 1.00 98.12 232 ASP A CA 1
ATOM 1824 C C . ASP A 1 232 ? 17.353 2.530 -16.104 1.00 98.12 232 ASP A C 1
ATOM 1826 O O . ASP A 1 232 ? 18.218 1.660 -16.020 1.00 98.12 232 ASP A O 1
ATOM 1830 N N . LEU A 1 233 ? 17.113 3.399 -15.115 1.00 97.44 233 LEU A N 1
ATOM 1831 C CA . LEU A 1 233 ? 17.846 3.367 -13.850 1.00 97.44 233 LEU A CA 1
ATOM 1832 C C . LEU A 1 233 ? 17.728 1.990 -13.179 1.00 97.44 233 LEU A C 1
ATOM 1834 O O . LEU A 1 233 ? 18.731 1.413 -12.763 1.00 97.44 233 LEU A O 1
ATOM 1838 N N . LEU A 1 234 ? 16.510 1.452 -13.089 1.00 97.69 234 LEU A N 1
ATOM 1839 C CA . LEU A 1 234 ? 16.265 0.135 -12.502 1.00 97.69 234 LEU A CA 1
ATOM 1840 C C . LEU A 1 234 ? 17.003 -0.977 -13.249 1.00 97.69 234 LEU A C 1
ATOM 1842 O O . LEU A 1 234 ? 17.597 -1.844 -12.613 1.00 97.69 234 LEU A O 1
ATOM 1846 N N . VAL A 1 235 ? 17.000 -0.950 -14.582 1.00 97.81 235 VAL A N 1
ATOM 1847 C CA . VAL A 1 235 ? 17.742 -1.913 -15.405 1.00 97.81 235 VAL A CA 1
ATOM 1848 C C . VAL A 1 235 ? 19.243 -1.823 -15.138 1.00 97.81 235 VAL A C 1
ATOM 1850 O O . VAL A 1 235 ? 19.885 -2.863 -15.017 1.00 97.81 235 VAL A O 1
ATOM 1853 N N . GLU A 1 236 ? 19.810 -0.623 -14.998 1.00 97.06 236 GLU A N 1
ATOM 1854 C CA . GLU A 1 236 ? 21.231 -0.461 -14.666 1.00 97.06 236 GLU A CA 1
ATOM 1855 C C . GLU A 1 236 ? 21.577 -1.048 -13.290 1.00 97.06 236 GLU A C 1
ATOM 1857 O O . GLU A 1 236 ? 22.577 -1.755 -13.167 1.00 97.06 236 GLU A O 1
ATOM 1862 N N . TYR A 1 237 ? 20.722 -0.867 -12.279 1.00 96.31 237 TYR A N 1
ATOM 1863 C CA . TYR A 1 237 ? 20.905 -1.540 -10.989 1.00 96.31 237 TYR A CA 1
ATOM 1864 C C . TYR A 1 237 ? 20.786 -3.061 -11.098 1.00 96.31 237 TYR A C 1
ATOM 1866 O O . TYR A 1 237 ? 21.595 -3.785 -10.520 1.00 96.31 237 TYR A O 1
ATOM 1874 N N . VAL A 1 238 ? 19.814 -3.569 -11.862 1.00 96.50 238 VAL A N 1
ATOM 1875 C CA . VAL A 1 238 ? 19.669 -5.014 -12.083 1.00 96.50 238 VAL A CA 1
ATOM 1876 C C . VAL A 1 238 ? 20.898 -5.590 -12.789 1.00 96.50 238 VAL A C 1
ATOM 1878 O O . VAL A 1 238 ? 21.339 -6.677 -12.424 1.00 96.50 238 VAL A O 1
ATOM 1881 N N . LYS A 1 239 ? 21.513 -4.863 -13.731 1.00 96.56 239 LYS A N 1
ATOM 1882 C CA . LYS A 1 239 ? 22.735 -5.296 -14.433 1.00 96.56 239 LYS A CA 1
ATOM 1883 C C . LYS A 1 239 ? 23.942 -5.503 -13.523 1.00 96.56 239 LYS A C 1
ATOM 1885 O O . LYS A 1 239 ? 24.847 -6.247 -13.901 1.00 96.56 239 LYS A O 1
ATOM 1890 N N . LEU A 1 240 ? 23.957 -4.892 -12.336 1.00 93.25 240 LEU A N 1
ATOM 1891 C CA . LEU A 1 240 ? 24.982 -5.162 -11.323 1.00 93.25 240 LEU A CA 1
ATOM 1892 C C . LEU A 1 240 ? 24.893 -6.603 -10.795 1.00 93.25 240 LEU A C 1
ATOM 1894 O O . LEU A 1 240 ? 25.917 -7.181 -10.433 1.00 93.25 240 LEU A O 1
ATOM 1898 N N . ALA A 1 241 ? 23.689 -7.182 -10.773 1.00 89.81 241 ALA A N 1
ATOM 1899 C CA . ALA A 1 241 ? 23.435 -8.565 -10.371 1.00 89.81 241 ALA A CA 1
ATOM 1900 C C . ALA A 1 241 ? 23.364 -9.531 -11.570 1.00 89.81 241 ALA A C 1
ATOM 1902 O O . ALA A 1 241 ? 23.859 -10.654 -11.489 1.00 89.81 241 ALA A O 1
ATOM 1903 N N . ASP A 1 242 ? 22.769 -9.101 -12.685 1.00 92.62 242 ASP A N 1
ATOM 1904 C CA . ASP A 1 242 ? 22.611 -9.874 -13.920 1.00 92.62 242 ASP A CA 1
ATOM 1905 C C . ASP A 1 242 ? 22.772 -8.969 -15.151 1.00 92.62 242 ASP A C 1
ATOM 1907 O O . ASP A 1 242 ? 21.826 -8.340 -15.634 1.00 92.62 242 ASP A O 1
ATOM 1911 N N . SER A 1 243 ? 23.990 -8.931 -15.698 1.00 94.62 243 SER A N 1
ATOM 1912 C CA . SER A 1 243 ? 24.356 -8.079 -16.836 1.00 94.62 243 SER A CA 1
ATOM 1913 C C . SER A 1 243 ? 23.640 -8.424 -18.148 1.00 94.62 243 SER A C 1
ATOM 1915 O O . SER A 1 243 ? 23.733 -7.658 -19.109 1.00 94.62 243 SER A O 1
ATOM 1917 N N . SER A 1 244 ? 22.913 -9.547 -18.208 1.00 94.88 244 SER A N 1
ATOM 1918 C CA . SER A 1 244 ? 22.128 -9.928 -19.384 1.00 94.88 244 SER A CA 1
ATOM 1919 C C . SER A 1 244 ? 20.790 -9.186 -19.484 1.00 94.88 244 SER A C 1
ATOM 1921 O O . SER A 1 244 ? 20.185 -9.155 -20.562 1.00 94.88 244 SER A O 1
ATOM 1923 N N . VAL A 1 245 ? 20.329 -8.560 -18.393 1.00 96.44 245 VAL A N 1
ATOM 1924 C CA . VAL A 1 245 ? 19.029 -7.885 -18.347 1.00 96.44 245 VAL A CA 1
ATOM 1925 C C . VAL A 1 245 ? 19.003 -6.640 -19.238 1.00 96.44 245 VAL A C 1
ATOM 1927 O O . VAL A 1 245 ? 19.878 -5.776 -19.185 1.00 96.44 245 VAL A O 1
ATOM 1930 N N . ASN A 1 246 ? 17.979 -6.556 -20.087 1.00 96.75 246 ASN A N 1
ATOM 1931 C CA . ASN A 1 246 ? 17.737 -5.456 -21.019 1.00 96.75 246 ASN A CA 1
ATOM 1932 C C . ASN A 1 246 ? 16.234 -5.332 -21.331 1.00 96.75 246 ASN A C 1
ATOM 1934 O O . ASN A 1 246 ? 15.422 -6.090 -20.809 1.00 96.75 246 ASN A O 1
ATOM 1938 N N . ASP A 1 247 ? 15.853 -4.417 -22.223 1.00 96.88 247 ASP A N 1
ATOM 1939 C CA . ASP A 1 247 ? 14.447 -4.165 -22.576 1.00 96.88 247 ASP A CA 1
ATOM 1940 C C . ASP A 1 247 ? 13.684 -5.397 -23.100 1.00 96.88 247 ASP A C 1
ATOM 1942 O O . ASP A 1 247 ? 12.462 -5.450 -22.981 1.00 96.88 247 ASP A O 1
ATOM 1946 N N . ASN A 1 248 ? 14.374 -6.406 -23.644 1.00 97.38 248 ASN A N 1
ATOM 1947 C CA . ASN A 1 248 ? 13.750 -7.650 -24.110 1.00 97.38 248 ASN A CA 1
ATOM 1948 C C . ASN A 1 248 ? 13.643 -8.724 -23.015 1.00 97.38 248 ASN A C 1
ATOM 1950 O O . ASN A 1 248 ? 13.072 -9.791 -23.253 1.00 97.38 248 ASN A O 1
ATOM 1954 N N . SER A 1 249 ? 14.205 -8.484 -21.829 1.00 97.81 249 SER A N 1
ATOM 1955 C CA . SER A 1 249 ? 14.105 -9.406 -20.702 1.00 97.81 249 SER A CA 1
ATOM 1956 C C . SER A 1 249 ? 12.668 -9.475 -20.204 1.00 97.81 249 SER A C 1
ATOM 1958 O O . SER A 1 249 ? 11.991 -8.459 -20.052 1.00 97.81 249 SER A O 1
ATOM 1960 N N . ASN A 1 250 ? 12.205 -10.698 -19.955 1.00 97.25 250 ASN A N 1
ATOM 1961 C CA . ASN A 1 250 ? 10.835 -10.964 -19.539 1.00 97.25 250 ASN A CA 1
ATOM 1962 C C . ASN A 1 250 ? 10.682 -10.875 -18.020 1.00 97.25 250 ASN A C 1
ATOM 1964 O O . ASN A 1 250 ? 11.472 -11.453 -17.275 1.00 97.25 250 ASN A O 1
ATOM 1968 N N . ILE A 1 251 ? 9.591 -10.251 -17.596 1.00 96.75 251 ILE A N 1
ATOM 1969 C CA . ILE A 1 251 ? 9.056 -10.283 -16.242 1.00 96.75 251 ILE A CA 1
ATOM 1970 C C . ILE A 1 251 ? 7.953 -11.341 -16.209 1.00 96.75 251 ILE A C 1
ATOM 1972 O O . ILE A 1 251 ? 6.995 -11.283 -16.984 1.00 96.75 251 ILE A O 1
ATOM 1976 N N . LEU A 1 252 ? 8.101 -12.333 -15.332 1.00 96.12 252 LEU A N 1
ATOM 1977 C CA . LEU A 1 252 ? 7.151 -13.430 -15.177 1.00 96.12 252 LEU A CA 1
ATOM 1978 C C . LEU A 1 252 ? 5.985 -13.010 -14.274 1.00 96.12 252 LEU A C 1
ATOM 1980 O O . LEU A 1 252 ? 6.182 -12.751 -13.088 1.00 96.12 252 LEU A O 1
ATOM 1984 N N . LEU A 1 253 ? 4.779 -12.941 -14.831 1.00 93.88 253 LEU A N 1
ATOM 1985 C CA . LEU A 1 253 ? 3.551 -12.515 -14.152 1.00 93.88 253 LEU A CA 1
ATOM 1986 C C . LEU A 1 253 ? 2.936 -13.650 -13.306 1.00 93.88 253 LEU A C 1
ATOM 1988 O O . LEU A 1 253 ? 3.290 -14.816 -13.506 1.00 93.88 253 LEU A O 1
ATOM 1992 N N . PRO A 1 254 ? 1.996 -13.354 -12.382 1.00 90.06 254 PRO A N 1
ATOM 1993 C CA . PRO A 1 254 ? 1.450 -14.352 -11.454 1.00 90.06 254 PRO A CA 1
ATOM 1994 C C . PRO A 1 254 ? 0.766 -15.541 -12.144 1.00 90.06 254 PRO A C 1
ATOM 1996 O O . PRO A 1 254 ? 0.904 -16.680 -11.709 1.00 90.06 254 PRO A O 1
ATOM 1999 N N . ASN A 1 255 ? 0.085 -15.307 -13.269 1.00 89.44 255 ASN A N 1
ATOM 2000 C CA . ASN A 1 255 ? -0.549 -16.361 -14.069 1.00 89.44 255 ASN A CA 1
ATOM 2001 C C . ASN A 1 255 ? 0.425 -17.114 -15.006 1.00 89.44 255 ASN A C 1
ATOM 2003 O O . ASN A 1 255 ? -0.013 -17.920 -15.825 1.00 89.44 255 ASN A O 1
ATOM 2007 N N . GLY A 1 256 ? 1.730 -16.831 -14.932 1.00 90.56 256 GLY A N 1
ATOM 2008 C CA . GLY A 1 256 ? 2.761 -17.407 -15.797 1.00 90.56 256 GLY A CA 1
ATOM 2009 C C . GLY A 1 256 ? 2.938 -16.714 -17.154 1.00 90.56 256 GLY A C 1
ATOM 2010 O O . GLY A 1 2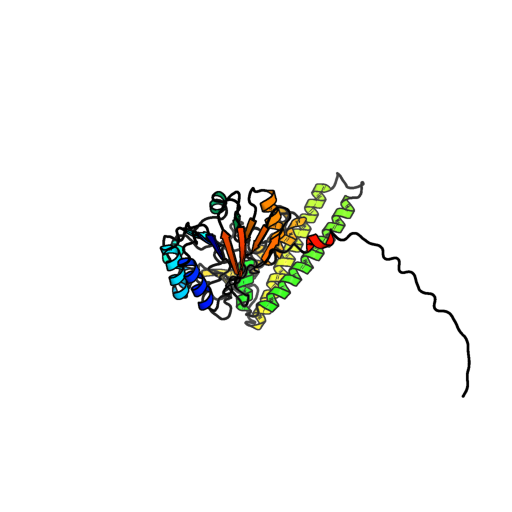56 ? 3.844 -17.087 -17.905 1.00 90.56 256 GLY A O 1
ATOM 2011 N N . ALA A 1 257 ? 2.125 -15.701 -17.476 1.00 92.31 257 ALA A N 1
ATOM 2012 C CA . ALA A 1 257 ? 2.352 -14.852 -18.642 1.00 92.31 257 ALA A CA 1
ATOM 2013 C C . ALA A 1 257 ? 3.655 -14.052 -18.493 1.00 92.31 257 ALA A C 1
ATOM 2015 O O . ALA A 1 257 ? 4.215 -13.922 -17.404 1.00 92.31 257 ALA A O 1
ATOM 2016 N N . LYS A 1 258 ? 4.151 -13.510 -19.604 1.00 94.06 258 LYS A N 1
ATOM 2017 C CA . LYS A 1 258 ? 5.384 -12.724 -19.641 1.00 94.06 258 LYS A CA 1
ATOM 2018 C C . LYS A 1 258 ? 5.1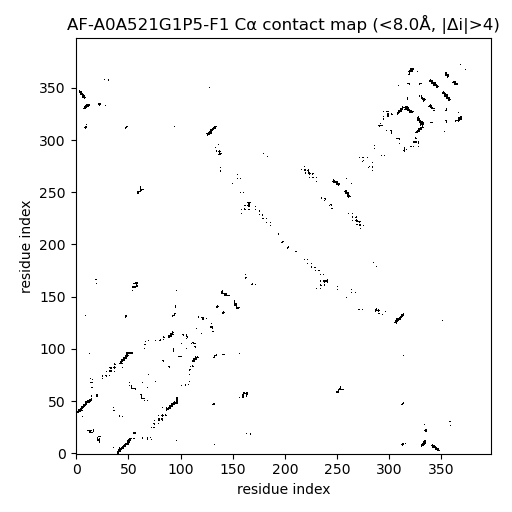11 -11.381 -20.294 1.00 94.06 258 LYS A C 1
ATOM 2020 O O . LYS A 1 258 ? 4.383 -11.325 -21.280 1.00 94.06 258 LYS A O 1
ATOM 2025 N N . VAL A 1 259 ? 5.731 -10.345 -19.752 1.00 94.56 259 VAL A N 1
ATOM 2026 C CA . VAL A 1 259 ? 5.814 -9.009 -20.346 1.00 94.56 259 VAL A CA 1
ATOM 2027 C C . VAL A 1 259 ? 7.273 -8.590 -20.324 1.00 94.56 259 VAL A C 1
ATOM 2029 O O . VAL A 1 259 ? 7.962 -8.845 -19.335 1.00 94.56 259 VAL A O 1
ATOM 2032 N N . ASN A 1 260 ? 7.781 -8.004 -21.401 1.00 95.38 260 ASN A N 1
ATOM 2033 C CA . ASN A 1 260 ? 9.160 -7.528 -21.412 1.00 95.38 260 ASN A CA 1
ATOM 2034 C C . ASN A 1 260 ? 9.281 -6.106 -20.844 1.00 95.38 260 ASN A C 1
ATOM 2036 O O . ASN A 1 260 ? 8.325 -5.332 -20.811 1.00 95.38 260 ASN A O 1
ATOM 2040 N N . ILE A 1 261 ? 10.477 -5.753 -20.377 1.00 97.44 261 ILE A N 1
ATOM 2041 C CA . ILE A 1 261 ? 10.751 -4.449 -19.753 1.00 97.44 261 ILE A CA 1
ATOM 2042 C C . ILE A 1 261 ? 10.432 -3.280 -20.710 1.00 97.44 261 ILE A C 1
ATOM 2044 O O . ILE A 1 261 ? 9.896 -2.252 -20.291 1.00 97.44 261 ILE A O 1
ATOM 2048 N N . GLY A 1 262 ? 10.689 -3.435 -22.011 1.00 96.75 262 GLY A N 1
ATOM 2049 C CA . GLY A 1 262 ? 10.352 -2.433 -23.024 1.00 96.75 262 GLY A CA 1
ATOM 2050 C C . GLY A 1 262 ? 8.841 -2.221 -23.202 1.00 96.75 262 GLY A C 1
ATOM 2051 O O . GLY A 1 262 ? 8.398 -1.102 -23.468 1.00 96.75 262 GLY A O 1
ATOM 2052 N N . GLU A 1 263 ? 8.028 -3.265 -23.040 1.00 95.12 263 GLU A N 1
ATOM 2053 C CA . GLU A 1 263 ? 6.563 -3.190 -23.039 1.00 95.12 263 GLU A CA 1
ATOM 2054 C C . GLU A 1 263 ? 6.047 -2.422 -21.826 1.00 95.12 263 GLU A C 1
ATOM 2056 O O . GLU A 1 263 ? 5.139 -1.612 -21.992 1.00 95.12 263 GLU A O 1
ATOM 2061 N N . VAL A 1 264 ? 6.674 -2.568 -20.653 1.00 95.75 264 VAL A N 1
ATOM 2062 C CA . VAL A 1 264 ? 6.353 -1.753 -19.467 1.00 95.75 264 VAL A CA 1
ATOM 2063 C C . VAL A 1 264 ? 6.534 -0.264 -19.783 1.00 95.75 264 VAL A C 1
ATOM 2065 O O . VAL A 1 264 ? 5.609 0.526 -19.587 1.00 95.75 264 VAL A O 1
ATOM 2068 N N . LYS A 1 265 ? 7.675 0.132 -20.368 1.00 96.19 265 LYS A N 1
ATOM 2069 C CA . LYS A 1 265 ? 7.913 1.532 -20.778 1.00 96.19 265 LYS A CA 1
ATOM 2070 C C . LYS A 1 265 ? 6.843 2.036 -21.750 1.00 96.19 265 LYS A C 1
ATOM 2072 O O . LYS A 1 265 ? 6.295 3.126 -21.580 1.00 96.19 265 LYS A O 1
ATOM 2077 N N . LYS A 1 266 ? 6.531 1.235 -22.776 1.00 94.44 266 LYS A N 1
ATOM 2078 C CA . LYS A 1 266 ? 5.522 1.572 -23.793 1.00 94.44 266 LYS A CA 1
ATOM 2079 C C . LYS A 1 266 ? 4.126 1.680 -23.200 1.00 94.44 266 LYS A C 1
ATOM 2081 O O . LYS A 1 266 ? 3.379 2.556 -23.619 1.00 94.44 266 LYS A O 1
ATOM 2086 N N . HIS A 1 267 ? 3.770 0.826 -22.253 1.00 94.94 267 HIS A N 1
ATOM 2087 C CA . HIS A 1 267 ? 2.443 0.824 -21.660 1.00 94.94 267 HIS A CA 1
ATOM 2088 C C . HIS A 1 267 ? 2.239 2.074 -20.786 1.00 94.94 267 HIS A C 1
ATOM 2090 O O . HIS A 1 267 ? 1.319 2.859 -21.020 1.00 94.94 267 HIS A O 1
ATOM 2096 N N . TYR A 1 268 ? 3.180 2.364 -19.883 1.00 95.88 268 TYR A N 1
ATOM 2097 C CA . TYR A 1 268 ? 3.028 3.456 -18.916 1.00 95.88 268 TYR A CA 1
ATOM 2098 C C . TYR A 1 268 ? 3.454 4.842 -19.409 1.00 95.88 268 TYR A C 1
ATOM 2100 O O . TYR A 1 268 ? 3.320 5.808 -18.665 1.00 95.88 268 TYR A O 1
ATOM 2108 N N . HIS A 1 269 ? 3.891 5.015 -20.663 1.00 95.00 269 HIS A N 1
ATOM 2109 C CA . HIS A 1 269 ? 4.365 6.319 -21.166 1.00 95.00 269 HIS A CA 1
ATOM 2110 C C . HIS A 1 269 ? 3.348 7.477 -21.048 1.00 95.00 269 HIS A C 1
ATOM 2112 O O . HIS A 1 269 ? 3.738 8.643 -21.099 1.00 95.00 269 HIS A O 1
ATOM 2118 N N . LYS A 1 270 ? 2.046 7.177 -20.918 1.00 94.75 270 LYS A N 1
ATOM 2119 C CA . LYS A 1 270 ? 0.971 8.168 -20.703 1.00 94.75 270 LYS A CA 1
ATOM 2120 C C . LYS A 1 270 ? 0.513 8.282 -19.250 1.00 94.75 270 LYS A C 1
ATOM 2122 O O . LYS A 1 270 ? -0.395 9.066 -18.996 1.00 94.75 270 LYS A O 1
ATOM 2127 N N . LEU A 1 271 ? 1.116 7.552 -18.310 1.00 95.44 271 LEU A N 1
ATOM 2128 C CA . LEU A 1 271 ? 0.690 7.517 -16.909 1.00 95.44 271 LEU A CA 1
ATOM 2129 C C . LEU A 1 271 ? 0.575 8.933 -16.333 1.00 95.44 271 LEU A C 1
ATOM 2131 O O . LEU A 1 271 ? -0.506 9.341 -15.921 1.00 95.44 271 LEU A O 1
ATOM 2135 N N . LEU A 1 272 ? 1.642 9.729 -16.439 1.00 95.81 272 LEU A N 1
ATOM 2136 C CA . LEU A 1 272 ? 1.649 11.110 -15.952 1.00 95.81 272 LEU A CA 1
ATOM 2137 C C . LEU A 1 272 ? 0.550 11.976 -16.592 1.00 95.81 272 LEU A C 1
ATOM 2139 O O . LEU A 1 272 ? -0.089 12.764 -15.905 1.00 95.81 272 LEU A O 1
ATOM 2143 N N . LEU A 1 273 ? 0.301 11.820 -17.898 1.00 95.31 273 LEU A N 1
ATOM 2144 C CA . LEU A 1 273 ? -0.758 12.558 -18.594 1.00 95.31 273 LEU A CA 1
ATOM 2145 C C . LEU A 1 273 ? -2.146 12.165 -18.079 1.00 95.31 273 LEU A C 1
ATOM 2147 O O . LEU A 1 273 ? -2.988 13.032 -17.864 1.00 95.31 273 LEU A O 1
ATOM 2151 N N . ASN A 1 274 ? -2.392 10.871 -17.889 1.00 95.00 274 ASN A N 1
ATOM 2152 C CA . ASN A 1 274 ? -3.678 10.373 -17.407 1.00 95.00 274 ASN A CA 1
ATOM 2153 C C . ASN A 1 274 ? -3.965 10.890 -15.991 1.00 95.00 274 ASN A C 1
ATOM 2155 O O . ASN A 1 274 ? -5.075 11.336 -15.704 1.00 95.00 274 ASN A O 1
ATOM 2159 N N . TRP A 1 275 ? -2.948 10.900 -15.130 1.00 95.38 275 TRP A N 1
ATOM 2160 C CA . TRP A 1 275 ? -3.053 11.437 -13.776 1.00 95.38 275 TRP A CA 1
ATOM 2161 C C . TRP A 1 275 ? -3.190 12.956 -13.754 1.00 95.38 275 TRP A C 1
ATOM 2163 O O . TRP A 1 275 ? -4.013 13.475 -13.003 1.00 95.38 275 TRP A O 1
ATOM 2173 N N . PHE A 1 276 ? -2.495 13.667 -14.645 1.00 94.25 276 PHE A N 1
ATOM 2174 C CA . PHE A 1 276 ? -2.699 15.101 -14.840 1.00 94.25 276 PHE A CA 1
ATOM 2175 C C . PHE A 1 276 ? -4.148 15.419 -15.223 1.00 94.25 276 PHE A C 1
ATOM 2177 O O . PHE A 1 276 ? -4.740 16.324 -14.647 1.00 94.25 276 PHE A O 1
ATOM 2184 N N . LYS A 1 277 ? -4.756 14.651 -16.134 1.00 93.44 277 LYS A N 1
ATOM 2185 C CA . LYS A 1 277 ? -6.166 14.846 -16.511 1.00 93.44 277 LYS A CA 1
ATOM 2186 C C . LYS A 1 277 ? -7.134 14.584 -15.356 1.00 93.44 277 LYS A C 1
ATOM 2188 O O . LYS A 1 277 ? -8.192 15.201 -15.309 1.00 93.44 277 LYS A O 1
ATOM 2193 N N . LYS A 1 278 ? -6.786 13.673 -14.441 1.00 92.88 278 LYS A N 1
ATOM 2194 C CA . LYS A 1 278 ? -7.631 13.300 -13.297 1.00 92.88 278 LYS A CA 1
ATOM 2195 C C . LYS A 1 278 ? -7.520 14.280 -12.124 1.00 92.88 278 LYS A C 1
ATOM 2197 O O . LYS A 1 278 ? -8.537 14.597 -11.518 1.00 92.88 278 LYS A O 1
ATOM 2202 N N . TYR A 1 279 ? -6.313 14.738 -11.800 1.00 90.62 279 TYR A N 1
ATOM 2203 C CA . TYR A 1 279 ? -6.036 15.516 -10.584 1.00 90.62 279 TYR A CA 1
ATOM 2204 C C . TYR A 1 279 ? -5.620 16.969 -10.847 1.00 90.62 279 TYR A C 1
ATOM 2206 O O . TYR A 1 279 ? -5.611 17.785 -9.930 1.00 90.62 279 TYR A O 1
ATOM 2214 N N . GLY A 1 280 ? -5.286 17.319 -12.089 1.00 89.88 280 GLY A N 1
ATOM 2215 C CA . GLY A 1 280 ? -4.680 18.604 -12.422 1.00 89.88 280 GLY A CA 1
ATOM 2216 C C . GLY A 1 280 ? -3.235 18.720 -11.926 1.00 89.88 280 GLY A C 1
ATOM 2217 O O . GLY A 1 280 ? -2.699 17.842 -11.254 1.00 89.88 280 GLY A O 1
ATOM 2218 N N . LEU A 1 281 ? -2.572 19.825 -12.275 1.00 84.38 281 LEU A N 1
ATOM 2219 C CA . LEU A 1 281 ? -1.160 20.048 -11.929 1.00 84.38 281 LEU A CA 1
ATOM 2220 C C . LEU A 1 281 ? -0.913 20.215 -10.426 1.00 84.38 281 LEU A C 1
ATOM 2222 O O . LEU A 1 281 ? 0.143 19.805 -9.953 1.00 84.38 281 LEU A O 1
ATOM 2226 N N . ALA A 1 282 ? -1.859 20.819 -9.699 1.00 82.44 282 ALA A N 1
ATOM 2227 C CA . ALA A 1 282 ? -1.697 21.145 -8.281 1.00 82.44 282 ALA A CA 1
ATOM 2228 C C . ALA A 1 282 ? -1.447 19.896 -7.424 1.00 82.44 282 ALA A C 1
ATOM 2230 O O . ALA A 1 282 ? -0.630 19.923 -6.511 1.00 82.44 282 ALA A O 1
ATOM 2231 N N . ASP A 1 283 ? -2.110 18.794 -7.768 1.00 88.38 283 ASP A N 1
ATOM 2232 C CA . ASP A 1 283 ? -2.044 17.546 -7.013 1.00 88.38 283 ASP A CA 1
ATOM 2233 C C . ASP A 1 283 ? -1.198 16.469 -7.682 1.00 88.38 283 ASP A C 1
ATOM 2235 O O . ASP A 1 283 ? -0.913 15.445 -7.067 1.00 88.38 283 ASP A O 1
ATOM 2239 N N . LEU A 1 284 ? -0.758 16.684 -8.923 1.00 91.75 284 LEU A N 1
ATOM 2240 C CA . LEU A 1 284 ? -0.007 15.678 -9.669 1.00 91.75 284 LEU A CA 1
ATOM 2241 C C . LEU A 1 284 ? 1.261 15.243 -8.927 1.00 91.75 284 LEU A C 1
ATOM 2243 O O . LEU A 1 284 ? 1.552 14.052 -8.854 1.00 91.75 284 LEU A O 1
ATOM 2247 N N . TYR A 1 285 ? 1.989 16.199 -8.344 1.00 90.25 285 TYR A N 1
ATOM 2248 C CA . TYR A 1 285 ? 3.172 15.889 -7.541 1.00 90.25 285 TYR A CA 1
ATOM 2249 C C . TYR A 1 285 ? 2.812 15.054 -6.310 1.00 90.25 285 TYR A C 1
ATOM 2251 O O . TYR A 1 285 ? 3.425 14.015 -6.090 1.00 90.25 285 TYR A O 1
ATOM 2259 N N . ASN A 1 286 ? 1.759 15.444 -5.588 1.00 92.44 286 ASN A N 1
ATOM 2260 C CA . ASN A 1 286 ? 1.289 14.729 -4.404 1.00 92.44 286 ASN A CA 1
ATOM 2261 C C . ASN A 1 286 ? 0.909 13.274 -4.725 1.00 92.44 286 ASN A C 1
ATOM 2263 O O . ASN A 1 286 ? 1.229 12.373 -3.956 1.00 92.44 286 ASN A O 1
ATOM 2267 N N . THR A 1 287 ? 0.295 13.023 -5.888 1.00 94.62 287 THR A N 1
ATOM 2268 C CA . THR A 1 287 ? -0.014 11.651 -6.334 1.00 94.62 287 THR A CA 1
ATOM 2269 C C . THR A 1 287 ? 1.238 10.838 -6.666 1.00 94.62 287 THR A C 1
ATOM 2271 O O . THR A 1 287 ? 1.267 9.636 -6.429 1.00 94.62 287 THR A O 1
ATOM 2274 N N . ALA A 1 288 ? 2.299 11.472 -7.174 1.00 92.62 288 ALA A N 1
ATOM 2275 C CA . ALA A 1 288 ? 3.570 10.811 -7.474 1.00 92.62 288 ALA A CA 1
ATOM 2276 C C . ALA A 1 288 ? 4.417 10.526 -6.224 1.00 92.62 288 ALA A C 1
ATOM 2278 O O . ALA A 1 288 ? 5.322 9.696 -6.275 1.00 92.62 288 ALA A O 1
ATOM 2279 N N . THR A 1 289 ? 4.140 11.212 -5.113 1.00 90.06 289 THR A N 1
ATOM 2280 C CA . THR A 1 289 ? 4.833 11.044 -3.827 1.00 90.06 289 THR A CA 1
ATOM 2281 C C . THR A 1 289 ? 3.937 10.451 -2.739 1.00 90.06 289 THR A C 1
ATOM 2283 O O . THR A 1 289 ? 4.297 10.491 -1.563 1.00 90.06 289 THR A O 1
ATOM 2286 N N . ALA A 1 290 ? 2.782 9.893 -3.110 1.00 92.12 290 ALA A N 1
ATOM 2287 C CA . ALA A 1 290 ? 1.773 9.377 -2.185 1.00 92.12 290 ALA A CA 1
ATOM 2288 C C . ALA A 1 290 ? 2.294 8.248 -1.275 1.00 92.12 290 ALA A C 1
ATOM 2290 O O . ALA A 1 290 ? 1.873 8.140 -0.128 1.00 92.12 290 ALA A O 1
ATOM 2291 N N . SER A 1 291 ? 3.279 7.471 -1.733 1.00 83.44 291 SER A N 1
ATOM 2292 C CA . SER A 1 291 ? 3.989 6.473 -0.917 1.00 83.44 291 SER A CA 1
ATOM 2293 C C . SER A 1 291 ? 4.798 7.069 0.244 1.00 83.44 291 SER A C 1
ATOM 2295 O O . SER A 1 291 ? 5.223 6.345 1.135 1.00 83.44 291 SER A O 1
ATOM 2297 N N . THR A 1 292 ? 5.007 8.388 0.266 1.00 83.25 292 THR A N 1
ATOM 2298 C CA . THR A 1 292 ? 5.751 9.094 1.325 1.00 83.25 292 THR A CA 1
ATOM 2299 C C . THR A 1 292 ? 4.871 10.005 2.185 1.00 83.25 292 THR A C 1
ATOM 2301 O O . THR A 1 292 ? 5.340 10.519 3.199 1.00 83.25 292 THR A O 1
ATOM 2304 N N . GLY A 1 293 ? 3.597 10.194 1.819 1.00 89.50 293 GLY A N 1
ATOM 2305 C CA . GLY A 1 293 ? 2.664 11.056 2.545 1.00 89.50 293 GLY A CA 1
ATOM 2306 C C . GLY A 1 293 ? 1.281 11.139 1.893 1.00 89.50 293 GLY A C 1
ATOM 2307 O O . GLY A 1 293 ? 1.157 11.302 0.679 1.00 89.50 293 GLY A O 1
ATOM 2308 N N . LEU A 1 294 ? 0.233 11.050 2.718 1.00 94.75 294 LEU A N 1
ATOM 2309 C CA . LEU A 1 294 ? -1.181 11.054 2.304 1.00 94.75 294 LEU A CA 1
ATOM 2310 C C . LEU A 1 294 ? -2.033 12.068 3.088 1.00 94.75 294 LEU A C 1
ATOM 2312 O O . LEU A 1 294 ? -3.255 12.087 2.963 1.00 94.75 294 LEU A O 1
ATOM 2316 N N . ASP A 1 295 ? -1.409 12.929 3.887 1.00 94.06 295 ASP A N 1
ATOM 2317 C CA . ASP A 1 295 ? -2.078 13.952 4.693 1.00 94.06 295 ASP A CA 1
ATOM 2318 C C . ASP A 1 295 ? -2.893 14.932 3.835 1.00 94.06 295 ASP A C 1
ATOM 2320 O O . ASP A 1 295 ? -4.057 15.190 4.140 1.00 94.06 295 ASP A O 1
ATOM 2324 N N . TRP A 1 296 ? -2.346 15.374 2.696 1.00 92.75 296 TRP A N 1
ATOM 2325 C CA . TRP A 1 296 ? -3.065 16.192 1.707 1.00 92.75 296 TRP A CA 1
ATOM 2326 C C . TRP A 1 296 ? -4.365 15.529 1.218 1.00 92.75 296 TRP A C 1
ATOM 2328 O O . TRP A 1 296 ? -5.362 16.200 0.934 1.00 92.75 296 TRP A O 1
ATOM 2338 N N . TYR A 1 297 ? -4.366 14.199 1.093 1.00 95.25 297 TYR A N 1
ATOM 2339 C CA . TYR A 1 297 ? -5.524 13.450 0.625 1.00 95.25 297 TYR A CA 1
ATOM 2340 C C . TYR A 1 297 ? -6.522 13.220 1.758 1.00 95.25 297 TYR A C 1
ATOM 2342 O O . TYR A 1 297 ? -7.725 13.399 1.565 1.00 95.25 297 TYR A O 1
ATOM 2350 N N . ALA A 1 298 ? -6.029 12.933 2.963 1.00 96.00 298 ALA A N 1
ATOM 2351 C CA . ALA A 1 298 ? -6.849 12.876 4.163 1.00 96.00 298 ALA A CA 1
ATOM 2352 C C . ALA A 1 298 ? -7.604 14.196 4.402 1.00 96.00 298 ALA A C 1
ATOM 2354 O O . ALA A 1 298 ? -8.800 14.174 4.694 1.00 96.00 298 ALA A O 1
ATOM 2355 N N . GLU A 1 299 ? -6.960 15.350 4.199 1.00 94.69 299 GLU A N 1
ATOM 2356 C CA . GLU A 1 299 ? -7.621 16.659 4.275 1.00 94.69 299 GLU A CA 1
ATOM 2357 C C . GLU A 1 299 ? -8.780 16.791 3.282 1.00 94.69 299 GLU A C 1
ATOM 2359 O O . GLU A 1 299 ? -9.866 17.258 3.649 1.00 94.69 299 GLU A O 1
ATOM 2364 N N . LYS A 1 300 ? -8.589 16.323 2.043 1.00 93.69 300 LYS A N 1
ATOM 2365 C CA . LYS A 1 300 ? -9.646 16.303 1.024 1.00 93.69 300 LYS A CA 1
ATOM 2366 C C . LYS A 1 300 ? -10.806 15.401 1.421 1.00 93.69 300 LYS A C 1
ATOM 2368 O O . LYS A 1 300 ? -11.953 15.836 1.331 1.00 93.69 300 LYS A O 1
ATOM 2373 N N . LEU A 1 301 ? -10.532 14.192 1.906 1.00 95.06 301 LEU A N 1
ATOM 2374 C CA . LEU A 1 301 ? -11.564 13.258 2.363 1.00 95.06 301 LEU A CA 1
ATOM 2375 C C . LEU A 1 301 ? -12.379 13.828 3.526 1.00 95.06 301 LEU A C 1
ATOM 2377 O O . LEU A 1 301 ? -13.608 13.737 3.529 1.00 95.06 301 LEU A O 1
ATOM 2381 N N . LEU A 1 302 ? -11.719 14.459 4.498 1.00 95.06 302 LEU A N 1
ATOM 2382 C CA . LEU A 1 302 ? -12.401 15.090 5.630 1.00 95.06 302 LEU A CA 1
ATOM 2383 C C . LEU A 1 302 ? -13.212 16.319 5.210 1.00 95.06 302 LEU A C 1
ATOM 2385 O O . LEU A 1 302 ? -14.261 16.576 5.788 1.00 95.06 302 LEU A O 1
ATOM 2389 N N . SER A 1 303 ? -12.791 17.049 4.172 1.00 93.56 303 SER A N 1
ATOM 2390 C CA . SER A 1 303 ? -13.589 18.160 3.631 1.00 93.56 303 SER A CA 1
ATOM 2391 C C . SER A 1 303 ? -14.891 17.707 2.949 1.00 93.56 303 SER A C 1
ATOM 2393 O O . SER A 1 303 ? -15.805 18.509 2.765 1.00 93.56 303 SER A O 1
ATOM 2395 N N . GLN A 1 304 ? -14.983 16.425 2.580 1.00 91.50 304 GLN A N 1
ATOM 2396 C CA . GLN A 1 304 ? -16.091 15.839 1.817 1.00 91.50 304 GLN A CA 1
ATOM 2397 C C . GLN A 1 304 ? -16.899 14.805 2.613 1.00 91.50 304 GLN A C 1
ATOM 2399 O O . GLN A 1 304 ? -17.828 14.201 2.075 1.00 91.50 304 GLN A O 1
ATOM 2404 N N . SER A 1 305 ? -16.560 14.574 3.882 1.00 88.94 305 SER A N 1
ATOM 2405 C CA . SER A 1 305 ? -17.198 13.556 4.714 1.00 88.94 305 SER A CA 1
ATOM 2406 C C . SER A 1 305 ? -17.510 14.073 6.115 1.00 88.94 305 SER A C 1
ATOM 2408 O O . SER A 1 305 ? -17.047 15.123 6.548 1.00 88.94 305 SER A O 1
ATOM 2410 N N . THR A 1 306 ? -18.337 13.324 6.840 1.00 90.38 306 THR A N 1
ATOM 2411 C CA . THR A 1 306 ? -18.657 13.579 8.252 1.00 90.38 306 THR A CA 1
ATOM 2412 C C . THR A 1 306 ? -17.677 12.910 9.216 1.00 90.38 306 THR A C 1
ATOM 2414 O O . THR A 1 306 ? -17.808 13.080 10.432 1.00 90.38 306 THR A O 1
ATOM 2417 N N . ALA A 1 307 ? -16.707 12.151 8.694 1.00 93.00 307 ALA A N 1
ATOM 2418 C CA . ALA A 1 307 ? -15.681 11.499 9.492 1.00 93.00 307 ALA A CA 1
ATOM 2419 C C . ALA A 1 307 ? -14.814 12.540 10.216 1.00 93.00 307 ALA A C 1
ATOM 2421 O O . ALA A 1 307 ? -14.721 13.699 9.809 1.00 93.00 307 ALA A O 1
ATOM 2422 N N . LYS A 1 308 ? -14.190 12.124 11.320 1.00 93.62 308 LYS A N 1
ATOM 2423 C CA . LYS A 1 308 ? -13.273 12.971 12.102 1.00 93.62 308 LYS A CA 1
ATOM 2424 C C . LYS A 1 308 ? -11.829 12.516 12.007 1.00 93.62 308 LYS A C 1
ATOM 2426 O O . LYS A 1 308 ? -10.927 13.332 12.184 1.00 93.62 308 LYS A O 1
ATOM 2431 N N . THR A 1 309 ? -11.623 11.249 11.671 1.00 96.62 309 THR A N 1
ATOM 2432 C CA . THR A 1 309 ? -10.298 10.679 11.490 1.00 96.62 309 THR A CA 1
ATOM 2433 C C . THR A 1 309 ? -10.248 9.870 10.203 1.00 96.62 309 THR A C 1
ATOM 2435 O O . THR A 1 309 ? -11.128 9.048 9.947 1.00 96.62 309 THR A O 1
ATOM 2438 N N . VAL A 1 310 ? -9.207 10.090 9.408 1.00 97.94 310 VAL A N 1
ATOM 2439 C CA . VAL A 1 310 ? -8.815 9.224 8.294 1.00 97.94 310 VAL A CA 1
ATOM 2440 C C . VAL A 1 310 ? -7.703 8.313 8.793 1.00 97.94 310 VAL A C 1
ATOM 2442 O O . VAL A 1 310 ? -6.741 8.798 9.389 1.00 97.94 310 VAL A O 1
ATOM 2445 N N . VAL A 1 311 ? -7.827 7.011 8.556 1.00 98.25 311 VAL A N 1
ATOM 2446 C CA . VAL A 1 31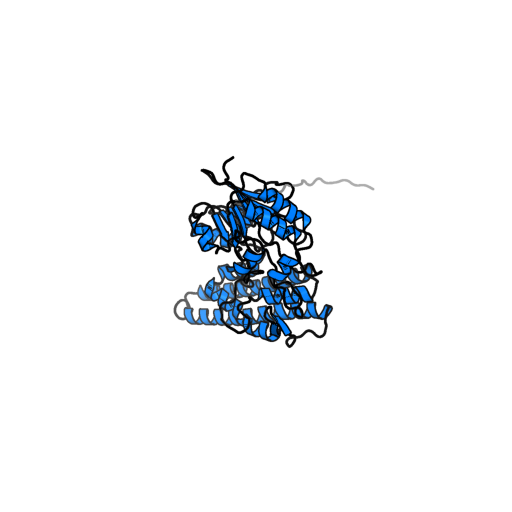1 ? -6.770 6.041 8.843 1.00 98.25 311 VAL A CA 1
ATOM 2447 C C . VAL A 1 311 ? -6.374 5.333 7.554 1.00 98.25 311 VAL A C 1
ATOM 2449 O O . VAL A 1 311 ? -7.245 4.848 6.829 1.00 98.25 311 VAL A O 1
ATOM 2452 N N . MET A 1 312 ? -5.071 5.280 7.285 1.00 98.44 312 MET A N 1
ATOM 2453 C CA . MET A 1 312 ? -4.492 4.646 6.099 1.00 98.44 312 MET A CA 1
ATOM 2454 C C . MET A 1 312 ? -3.279 3.776 6.430 1.00 98.44 312 MET A C 1
ATOM 2456 O O . MET A 1 312 ? -2.744 3.847 7.535 1.00 98.44 312 MET A O 1
ATOM 2460 N N . GLY A 1 313 ? -2.860 2.966 5.458 1.00 96.44 313 GLY A N 1
ATOM 2461 C CA . GLY A 1 313 ? -1.572 2.268 5.428 1.00 96.44 313 GLY A CA 1
ATOM 2462 C C . GLY A 1 313 ? -0.687 2.842 4.318 1.00 96.44 313 GLY A C 1
ATOM 2463 O O . GLY A 1 313 ? -0.613 4.064 4.166 1.00 96.44 313 GLY A O 1
ATOM 2464 N N . HIS A 1 314 ? -0.059 1.984 3.513 1.00 96.88 314 HIS A N 1
ATOM 2465 C CA . HIS A 1 314 ? 0.605 2.291 2.232 1.00 96.88 314 HIS A CA 1
ATOM 2466 C C . HIS A 1 314 ? 1.953 3.012 2.331 1.00 96.88 314 HIS A C 1
ATOM 2468 O O . HIS A 1 314 ? 2.875 2.720 1.577 1.00 96.88 314 HIS A O 1
ATOM 2474 N N . THR A 1 315 ? 2.120 3.962 3.256 1.00 94.12 315 THR A N 1
ATOM 2475 C CA . THR A 1 315 ? 3.394 4.700 3.389 1.00 94.12 315 THR A CA 1
ATOM 2476 C C . THR A 1 315 ? 4.430 3.974 4.240 1.00 94.12 315 THR A C 1
ATOM 2478 O O . THR A 1 315 ? 5.567 4.425 4.322 1.00 94.12 315 THR A O 1
ATOM 2481 N N . HIS A 1 316 ? 4.037 2.898 4.933 1.00 94.88 316 HIS A N 1
ATOM 2482 C CA . HIS A 1 316 ? 4.851 2.139 5.894 1.00 94.88 316 HIS A CA 1
ATOM 2483 C C . HIS A 1 316 ? 5.331 2.946 7.118 1.00 94.88 316 HIS A C 1
ATOM 2485 O O . HIS A 1 316 ? 6.002 2.407 8.004 1.00 94.88 316 HIS A O 1
ATOM 2491 N N . HIS A 1 317 ? 4.982 4.229 7.214 1.00 93.56 317 HIS A N 1
ATOM 2492 C CA . HIS A 1 317 ? 5.458 5.133 8.252 1.00 93.56 317 HIS A CA 1
ATOM 2493 C C . HIS A 1 317 ? 4.339 5.448 9.238 1.00 93.56 317 HIS A C 1
ATOM 2495 O O . HIS A 1 317 ? 3.469 6.270 8.959 1.00 93.56 317 HIS A O 1
ATOM 2501 N N . GLY A 1 318 ? 4.397 4.822 10.419 1.00 95.38 318 GLY A N 1
ATOM 2502 C CA . GLY A 1 318 ? 3.453 5.082 11.501 1.00 95.38 318 GLY A CA 1
ATOM 2503 C C . GLY A 1 318 ? 3.492 6.553 11.906 1.00 95.38 318 GLY A C 1
ATOM 2504 O O . GLY A 1 318 ? 4.497 7.034 12.431 1.00 95.38 318 GLY A O 1
ATOM 2505 N N . GLN A 1 319 ? 2.400 7.273 11.661 1.00 95.44 319 GLN A N 1
ATOM 2506 C CA . GLN A 1 319 ? 2.321 8.712 11.891 1.00 95.44 319 GLN A CA 1
ATOM 2507 C C . GLN A 1 319 ? 0.918 9.106 12.341 1.00 95.44 319 GLN A C 1
ATOM 2509 O O . GLN A 1 319 ? -0.072 8.575 11.849 1.00 95.44 319 GLN A O 1
ATOM 2514 N N . CYS A 1 320 ? 0.825 10.075 13.250 1.00 97.12 320 CYS A N 1
ATOM 2515 C CA . CYS A 1 320 ? -0.425 10.768 13.516 1.00 97.12 320 CYS A CA 1
ATOM 2516 C C . CYS A 1 320 ? -0.262 12.269 13.277 1.00 97.12 320 CYS A C 1
ATOM 2518 O O . CYS A 1 320 ? 0.674 12.876 13.803 1.00 97.12 320 CYS A O 1
ATOM 2520 N N . LEU A 1 321 ? -1.188 12.868 12.529 1.00 96.81 321 LEU A N 1
ATOM 2521 C CA . LEU A 1 321 ? -1.239 14.299 12.256 1.00 96.81 321 LEU A CA 1
ATOM 2522 C C . LEU A 1 321 ? -2.605 14.893 12.613 1.00 96.81 321 LEU A C 1
ATOM 2524 O O . LEU A 1 321 ? -3.651 14.318 12.310 1.00 96.81 321 LEU A O 1
ATOM 2528 N N . SER A 1 322 ? -2.579 16.074 13.224 1.00 95.75 322 SER A N 1
ATOM 2529 C CA . SER A 1 322 ? -3.744 16.937 13.427 1.00 95.75 322 SER A CA 1
ATOM 2530 C C . SER A 1 322 ? -3.864 17.882 12.234 1.00 95.75 322 SER A C 1
ATOM 2532 O O . SER A 1 322 ? -3.054 18.792 12.084 1.00 95.75 322 SER A O 1
ATOM 2534 N N . ILE A 1 323 ? -4.856 17.658 11.380 1.00 94.06 323 ILE A N 1
ATOM 2535 C CA . ILE A 1 323 ? -5.060 18.380 10.116 1.00 94.06 323 ILE A CA 1
ATOM 2536 C C . ILE A 1 323 ? -6.309 19.266 10.187 1.00 94.06 323 ILE A C 1
ATOM 2538 O O . ILE A 1 323 ? -7.121 19.134 11.104 1.00 94.06 323 ILE A O 1
ATOM 2542 N N . ALA A 1 324 ? -6.485 20.183 9.229 1.00 84.38 324 ALA A N 1
ATOM 2543 C CA . ALA A 1 324 ? -7.462 21.279 9.330 1.00 84.38 324 ALA A CA 1
ATOM 2544 C C . ALA A 1 324 ? -8.900 20.842 9.695 1.00 84.38 324 ALA A C 1
ATOM 2546 O O . ALA A 1 324 ? -9.596 21.550 10.421 1.00 84.38 324 ALA A O 1
ATOM 2547 N N . ASN A 1 325 ? -9.331 19.666 9.227 1.00 85.88 325 ASN A N 1
ATOM 2548 C CA . ASN A 1 325 ? -10.692 19.150 9.410 1.00 85.88 325 ASN A CA 1
ATOM 2549 C C . ASN A 1 325 ? -10.777 17.906 10.313 1.00 85.88 325 ASN A C 1
ATOM 2551 O O . ASN A 1 325 ? -11.832 17.273 10.383 1.00 85.88 325 ASN A O 1
ATOM 2555 N N . GLY A 1 326 ? -9.694 17.544 11.011 1.00 93.94 326 GLY A N 1
ATOM 2556 C CA . GLY A 1 326 ? -9.673 16.377 11.888 1.00 93.94 326 GLY A CA 1
ATOM 2557 C C . GLY A 1 326 ? -8.283 15.776 12.059 1.00 93.94 326 GLY A C 1
ATOM 2558 O O . GLY A 1 326 ? -7.308 16.477 12.306 1.00 93.94 326 GLY A O 1
ATOM 2559 N N . GLN A 1 327 ? -8.198 14.457 11.964 1.00 95.94 327 GLN A N 1
ATOM 2560 C CA . GLN A 1 327 ? -6.974 13.704 12.217 1.00 95.94 327 GLN A CA 1
ATOM 2561 C C . GLN A 1 327 ? -6.659 12.792 11.031 1.00 95.94 327 GLN A C 1
ATOM 2563 O O . GLN A 1 327 ? -7.555 12.166 10.467 1.00 95.94 327 GLN A O 1
ATOM 2568 N N . TYR A 1 328 ? -5.383 12.682 10.685 1.00 97.31 328 TYR A N 1
ATOM 2569 C CA . TYR A 1 328 ? -4.861 11.661 9.784 1.00 97.31 328 TYR A CA 1
ATOM 2570 C C . TYR A 1 328 ? -3.958 10.720 10.576 1.00 97.31 328 TYR A C 1
ATOM 2572 O O . TYR A 1 328 ? -3.094 11.174 11.329 1.00 97.31 328 TYR A O 1
ATOM 2580 N N . VAL A 1 329 ? -4.164 9.413 10.429 1.00 98.12 329 VAL A N 1
ATOM 2581 C CA . VAL A 1 329 ? -3.342 8.391 11.077 1.00 98.12 329 VAL A CA 1
ATOM 2582 C C . VAL A 1 329 ? -2.888 7.371 10.049 1.00 98.12 329 VAL A C 1
ATOM 2584 O O . VAL A 1 329 ? -3.706 6.748 9.386 1.00 98.12 329 VAL A O 1
ATOM 2587 N N . ASN A 1 330 ? -1.585 7.157 9.951 1.00 97.81 330 ASN A N 1
ATOM 2588 C CA . ASN A 1 330 ? -1.030 6.029 9.228 1.00 97.81 330 ASN A CA 1
ATOM 2589 C C . ASN A 1 330 ? -0.688 4.904 10.211 1.00 97.81 330 ASN A C 1
ATOM 2591 O O . ASN A 1 330 ? -0.011 5.169 11.209 1.00 97.81 330 ASN A O 1
ATOM 2595 N N . SER A 1 331 ? -1.137 3.670 9.961 1.00 97.62 331 SER A N 1
ATOM 2596 C CA . SER A 1 331 ? -0.856 2.529 10.847 1.00 97.62 331 SER A CA 1
ATOM 2597 C C . SER A 1 331 ? 0.600 2.068 10.832 1.00 97.62 331 SER A C 1
ATOM 2599 O O . SER A 1 331 ? 0.990 1.368 11.765 1.00 97.62 331 SER A O 1
ATOM 2601 N N . GLY A 1 332 ? 1.412 2.491 9.859 1.00 95.88 332 GLY A N 1
ATOM 2602 C CA . GLY A 1 332 ? 2.812 2.088 9.712 1.00 95.88 332 GLY A CA 1
ATOM 2603 C C . GLY A 1 332 ? 2.987 0.687 9.128 1.00 95.88 332 GLY A C 1
ATOM 2604 O O . GLY A 1 332 ? 2.069 0.164 8.513 1.00 95.88 332 GLY A O 1
ATOM 2605 N N . CYS A 1 333 ? 4.169 0.088 9.315 1.00 95.31 333 CYS A N 1
ATOM 2606 C CA . CYS A 1 333 ? 4.488 -1.259 8.824 1.00 95.31 333 CYS A CA 1
ATOM 2607 C C . CYS A 1 333 ? 4.677 -2.267 9.958 1.00 95.31 333 CYS A C 1
ATOM 2609 O O . CYS A 1 333 ? 5.218 -1.945 11.017 1.00 95.31 333 CYS A O 1
ATOM 2611 N N . TRP A 1 334 ? 4.343 -3.524 9.672 1.00 95.69 334 TRP A N 1
ATOM 2612 C CA . TRP A 1 334 ? 4.813 -4.706 10.413 1.00 95.69 334 TRP A CA 1
ATOM 2613 C C . TRP A 1 334 ? 5.963 -5.416 9.686 1.00 95.69 334 TRP A C 1
ATOM 2615 O O . TRP A 1 334 ? 6.399 -6.500 10.077 1.00 95.69 334 TRP A O 1
ATOM 2625 N N . CYS A 1 335 ? 6.434 -4.790 8.612 1.00 87.56 335 CYS A N 1
ATOM 2626 C CA . CYS A 1 335 ? 7.522 -5.206 7.755 1.00 87.56 335 CYS A CA 1
ATOM 2627 C C . CYS A 1 335 ? 8.798 -4.381 8.023 1.00 87.56 335 CYS A C 1
ATOM 2629 O O . CYS A 1 335 ? 8.766 -3.342 8.685 1.00 87.56 335 CYS A O 1
ATOM 2631 N N . ALA A 1 336 ? 9.922 -4.790 7.427 1.00 73.50 336 ALA A N 1
ATOM 2632 C CA . ALA A 1 336 ? 11.190 -4.059 7.475 1.00 73.50 336 ALA A CA 1
ATOM 2633 C C . ALA A 1 336 ? 11.755 -3.873 8.906 1.00 73.50 336 ALA A C 1
ATOM 2635 O O . ALA A 1 336 ? 11.479 -4.656 9.810 1.00 73.50 336 ALA A O 1
ATOM 2636 N N . LYS A 1 337 ? 12.652 -2.892 9.090 1.00 67.19 337 LYS A N 1
ATOM 2637 C CA . LYS A 1 337 ? 13.340 -2.597 10.366 1.00 67.19 337 LYS A CA 1
ATOM 2638 C C . LYS A 1 337 ? 12.630 -1.525 11.210 1.00 67.19 337 LYS A C 1
ATOM 2640 O O . LYS A 1 337 ? 13.219 -1.028 12.167 1.00 67.19 337 LYS A O 1
ATOM 2645 N N . ALA A 1 338 ? 11.422 -1.112 10.828 1.00 74.56 338 ALA A N 1
ATOM 2646 C CA . ALA A 1 338 ? 10.685 -0.075 11.542 1.00 74.56 338 ALA A CA 1
ATOM 2647 C C . ALA A 1 338 ? 10.078 -0.623 12.844 1.00 74.56 338 ALA A C 1
ATOM 2649 O O . ALA A 1 338 ? 9.784 -1.812 12.951 1.00 74.56 338 ALA A O 1
ATOM 2650 N N . GLN A 1 339 ? 9.882 0.252 13.834 1.00 90.38 339 GLN A N 1
ATOM 2651 C CA . GLN A 1 339 ? 9.106 -0.086 15.027 1.00 90.38 339 GLN A CA 1
ATOM 2652 C C . GLN A 1 339 ? 7.650 -0.348 14.608 1.00 90.38 339 GLN A C 1
ATOM 2654 O O . GLN A 1 339 ? 7.036 0.565 14.050 1.00 90.38 339 GLN A O 1
ATOM 2659 N N . PRO A 1 340 ? 7.072 -1.529 14.894 1.00 96.25 340 PRO A N 1
ATOM 2660 C CA . PRO A 1 340 ? 5.693 -1.805 14.521 1.00 96.25 340 PRO A CA 1
ATOM 2661 C C . PRO A 1 340 ? 4.714 -0.897 15.254 1.00 96.25 340 PRO A C 1
ATOM 2663 O O . PRO A 1 340 ? 4.850 -0.637 16.457 1.00 96.25 340 PRO A O 1
ATOM 2666 N N . THR A 1 341 ? 3.697 -0.452 14.526 1.00 98.06 341 THR A N 1
ATOM 2667 C CA . THR A 1 341 ? 2.621 0.383 15.051 1.00 98.06 341 THR A CA 1
ATOM 2668 C C . THR A 1 341 ? 1.252 -0.162 14.655 1.00 98.06 341 THR A C 1
ATOM 2670 O O . THR A 1 341 ? 1.112 -0.969 13.738 1.00 98.06 341 THR A O 1
ATOM 2673 N N . TYR A 1 342 ? 0.223 0.245 15.390 1.00 98.69 342 TYR A N 1
ATOM 2674 C CA . TYR A 1 342 ? -1.169 -0.081 15.093 1.00 98.69 342 TYR A CA 1
ATOM 2675 C C . TYR A 1 342 ? -2.086 1.044 15.550 1.00 98.69 342 TYR A C 1
ATOM 2677 O O . TYR A 1 342 ? -1.737 1.825 16.440 1.00 98.69 342 TYR A O 1
ATOM 2685 N N . VAL A 1 343 ? -3.278 1.114 14.966 1.00 98.69 343 VAL A N 1
ATOM 2686 C CA . VAL A 1 343 ? -4.300 2.072 15.388 1.00 98.69 343 VAL A CA 1
ATOM 2687 C C . VAL A 1 343 ? -5.299 1.379 16.302 1.00 98.69 343 VAL A C 1
ATOM 2689 O O . VAL A 1 343 ? -5.798 0.296 16.001 1.00 98.69 343 VAL A O 1
ATOM 2692 N N . GLU A 1 344 ? -5.596 2.014 17.432 1.00 98.38 344 GLU A N 1
ATOM 2693 C CA . GLU A 1 344 ? -6.682 1.620 18.325 1.00 98.38 344 GLU A CA 1
ATOM 2694 C C . GLU A 1 344 ? -7.772 2.691 18.277 1.00 98.38 344 GLU A C 1
ATOM 2696 O O . GLU A 1 344 ? -7.511 3.876 18.502 1.00 98.38 344 GLU A O 1
ATOM 2701 N N . VAL A 1 345 ? -9.005 2.262 18.017 1.00 97.38 345 VAL A N 1
ATOM 2702 C CA . VAL A 1 345 ? -10.198 3.103 18.110 1.00 97.38 345 VAL A CA 1
ATOM 2703 C C . VAL A 1 345 ? -11.028 2.644 19.293 1.00 97.38 345 VAL A C 1
ATOM 2705 O O . VAL A 1 345 ? -11.414 1.480 19.347 1.00 97.38 345 VAL A O 1
ATOM 2708 N N . THR A 1 346 ? -11.357 3.544 20.216 1.00 95.88 346 THR A N 1
ATOM 2709 C CA . THR A 1 346 ? -12.312 3.251 21.295 1.00 95.88 346 THR A CA 1
ATOM 2710 C C . THR A 1 346 ? -13.668 3.861 20.961 1.00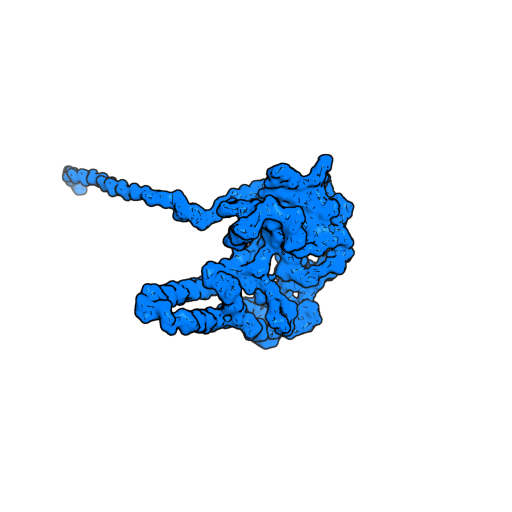 95.88 346 THR A C 1
ATOM 2712 O O . THR A 1 346 ? -13.821 5.082 20.927 1.00 95.88 346 THR A O 1
ATOM 2715 N N . LEU A 1 347 ? -14.664 3.009 20.723 1.00 91.62 347 LEU A N 1
ATOM 2716 C CA . LEU A 1 347 ? -16.042 3.396 20.438 1.00 91.62 347 LEU A CA 1
ATOM 2717 C C . LEU A 1 347 ? -16.766 3.758 21.739 1.00 91.62 347 LEU A C 1
ATOM 2719 O O . LEU A 1 347 ? -17.052 2.909 22.582 1.00 91.62 347 LEU A O 1
ATOM 2723 N N . GLN A 1 348 ? -17.078 5.039 21.886 1.00 87.62 348 GLN A N 1
ATOM 2724 C CA . GLN A 1 348 ? -17.824 5.611 23.006 1.00 87.62 348 GLN A CA 1
ATOM 2725 C C . GLN A 1 348 ? -18.537 6.888 22.529 1.00 87.62 348 GLN A C 1
ATOM 2727 O O . GLN A 1 348 ? -18.488 7.204 21.342 1.00 87.62 348 GLN A O 1
ATOM 2732 N N . ALA A 1 349 ? -19.190 7.638 23.426 1.00 84.94 349 ALA A N 1
ATOM 2733 C CA . ALA A 1 349 ? -19.916 8.862 23.051 1.00 84.94 349 ALA A CA 1
ATOM 2734 C C . ALA A 1 349 ? -19.040 9.881 22.289 1.00 84.94 349 ALA A C 1
ATOM 2736 O O . ALA A 1 349 ? -19.512 10.516 21.351 1.00 84.94 349 ALA A O 1
ATOM 2737 N N . ALA A 1 350 ? -17.762 9.988 22.665 1.00 86.38 350 ALA A N 1
ATOM 2738 C CA . ALA A 1 350 ? -16.723 10.692 21.920 1.00 86.38 350 ALA A CA 1
ATOM 2739 C C . ALA A 1 350 ? -15.606 9.693 21.566 1.00 86.38 350 ALA A C 1
ATOM 2741 O O . ALA A 1 350 ? -14.761 9.411 22.426 1.00 86.38 350 ALA A O 1
ATOM 2742 N N . PRO A 1 351 ? -15.630 9.095 20.360 1.00 90.38 351 PRO A N 1
ATOM 2743 C CA . PRO A 1 351 ? -14.643 8.099 19.972 1.00 90.38 351 PRO A CA 1
ATOM 2744 C C . PRO A 1 351 ? -13.225 8.666 19.995 1.00 90.38 351 PRO A C 1
ATOM 2746 O O . PRO A 1 351 ? -13.008 9.819 19.624 1.00 90.38 351 PRO A O 1
ATOM 2749 N N . THR A 1 352 ? -12.262 7.849 20.405 1.00 93.75 352 THR A N 1
ATOM 2750 C CA . THR A 1 352 ? -10.838 8.201 20.358 1.00 93.75 352 THR A CA 1
ATOM 2751 C C . THR A 1 352 ? -10.127 7.324 19.343 1.00 93.75 352 THR A C 1
ATOM 2753 O O . THR A 1 352 ? -10.405 6.129 19.268 1.00 93.75 352 THR A O 1
ATOM 2756 N N . VAL A 1 353 ? -9.211 7.915 18.575 1.00 96.44 353 VAL A N 1
ATOM 2757 C CA . VAL A 1 353 ? -8.359 7.211 17.611 1.00 96.44 353 VAL A CA 1
ATOM 2758 C C . VAL A 1 353 ? -6.912 7.533 17.943 1.00 96.44 353 VAL A C 1
ATOM 2760 O O . VAL A 1 353 ? -6.513 8.698 17.928 1.00 96.44 353 VAL A O 1
ATOM 2763 N N . VAL A 1 354 ? -6.129 6.511 18.276 1.00 97.56 354 VAL A N 1
ATOM 2764 C CA . VAL A 1 354 ? -4.727 6.676 18.671 1.00 97.56 354 VAL A CA 1
ATOM 2765 C C . VAL A 1 354 ? -3.831 5.724 17.900 1.00 97.56 354 VAL A C 1
ATOM 2767 O O . VAL A 1 354 ? -4.177 4.562 17.693 1.00 97.56 354 VAL A O 1
ATOM 2770 N N . LEU A 1 355 ? -2.657 6.216 17.516 1.00 98.50 355 LEU A N 1
ATOM 2771 C CA . LEU A 1 355 ? -1.565 5.383 17.033 1.00 98.50 355 LEU A CA 1
ATOM 2772 C C . LEU A 1 355 ? -0.768 4.874 18.234 1.00 98.50 355 LEU A C 1
ATOM 2774 O O . LEU A 1 355 ? -0.463 5.648 19.144 1.00 98.50 355 LEU A O 1
ATOM 2778 N N . LYS A 1 356 ? -0.422 3.589 18.247 1.00 98.56 356 LYS A N 1
ATOM 2779 C CA . LYS A 1 356 ? 0.381 2.975 19.306 1.00 98.56 356 LYS A CA 1
ATOM 2780 C C . LYS A 1 356 ? 1.580 2.236 18.738 1.00 98.56 356 LYS A C 1
ATOM 2782 O O . LYS A 1 356 ? 1.466 1.613 17.687 1.00 98.56 356 LYS A O 1
ATOM 2787 N N . SER A 1 357 ? 2.700 2.265 19.458 1.00 97.75 357 SER A N 1
ATOM 2788 C CA . SER A 1 357 ? 3.825 1.359 19.207 1.00 97.75 357 SER A CA 1
ATOM 2789 C C . SER A 1 357 ? 3.547 -0.033 19.769 1.00 97.75 357 SER A C 1
ATOM 2791 O O . SER A 1 357 ? 2.780 -0.200 20.718 1.00 97.75 357 SER A O 1
ATOM 2793 N N . TYR A 1 358 ? 4.207 -1.043 19.220 1.00 97.00 358 TYR A N 1
ATOM 2794 C CA . TYR A 1 358 ? 4.232 -2.394 19.767 1.00 97.00 358 TYR A CA 1
ATOM 2795 C C . TYR A 1 358 ? 5.688 -2.848 19.946 1.00 97.00 358 TYR A C 1
ATOM 2797 O O . TYR A 1 358 ? 6.471 -2.622 19.022 1.00 97.00 358 TYR A O 1
ATOM 2805 N N . PRO A 1 359 ? 6.068 -3.504 21.065 1.00 94.94 359 PRO A N 1
ATOM 2806 C CA . PRO A 1 359 ? 5.221 -4.076 22.124 1.00 94.94 359 PRO A CA 1
ATOM 2807 C C . PRO A 1 359 ? 4.857 -3.142 23.288 1.00 94.94 359 PRO A C 1
ATOM 2809 O O . PRO A 1 359 ? 4.054 -3.524 24.140 1.00 94.94 359 PRO A O 1
ATOM 2812 N N . GLU A 1 360 ? 5.412 -1.931 23.356 1.00 95.50 360 GLU A N 1
ATOM 2813 C CA . GLU A 1 360 ? 5.254 -1.039 24.516 1.00 95.50 360 GLU A CA 1
ATOM 2814 C C . GLU A 1 360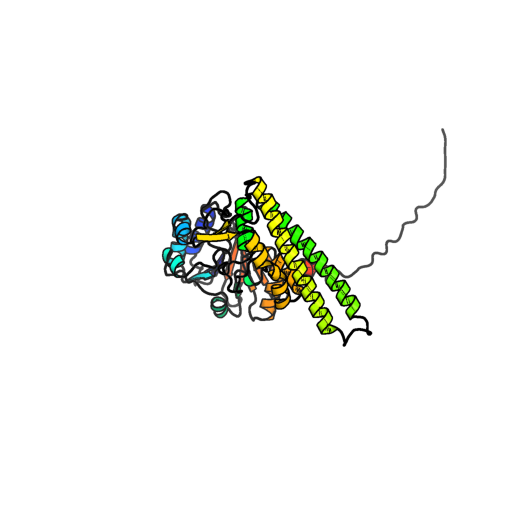 ? 3.817 -0.527 24.684 1.00 95.50 360 GLU A C 1
ATOM 2816 O O . GLU A 1 360 ? 3.439 -0.107 25.777 1.00 95.50 360 GLU A O 1
ATOM 2821 N N . ASN A 1 361 ? 3.004 -0.570 23.620 1.00 96.38 361 ASN A N 1
ATOM 2822 C CA . ASN A 1 361 ? 1.648 -0.016 23.577 1.00 96.38 361 ASN A CA 1
ATOM 2823 C C . ASN A 1 361 ? 1.612 1.481 23.932 1.00 96.38 361 ASN A C 1
ATOM 2825 O O . ASN A 1 361 ? 0.600 1.987 24.428 1.00 96.38 361 ASN A O 1
ATOM 2829 N N . ALA A 1 362 ? 2.718 2.190 23.679 1.00 97.12 362 ALA A N 1
ATOM 2830 C CA . ALA A 1 362 ? 2.846 3.614 23.939 1.00 97.12 362 ALA A CA 1
ATOM 2831 C C . ALA A 1 362 ? 2.085 4.406 22.874 1.00 97.12 362 ALA A C 1
ATOM 2833 O O . ALA A 1 362 ? 2.226 4.140 21.681 1.00 97.12 362 ALA A O 1
ATOM 2834 N N . VAL A 1 363 ? 1.285 5.384 23.302 1.00 98.00 363 VAL A N 1
ATOM 2835 C CA . VAL A 1 363 ? 0.561 6.271 22.384 1.00 98.00 363 VAL A CA 1
ATOM 2836 C C . VAL A 1 363 ? 1.550 7.214 21.706 1.00 98.00 363 VAL A C 1
ATOM 2838 O O . VAL A 1 363 ? 2.277 7.946 22.378 1.00 98.00 363 VAL A O 1
ATOM 2841 N N . ILE A 1 364 ? 1.542 7.218 20.377 1.00 97.12 364 ILE A N 1
ATOM 2842 C CA . ILE A 1 364 ? 2.298 8.157 19.553 1.00 97.12 364 ILE A CA 1
ATOM 2843 C C . ILE A 1 364 ? 1.429 9.411 19.365 1.00 97.12 364 ILE A C 1
ATOM 2845 O O . ILE A 1 364 ? 0.311 9.303 18.849 1.00 97.12 364 ILE A O 1
ATOM 2849 N N . PRO A 1 365 ? 1.887 10.595 19.812 1.00 96.00 365 PRO A N 1
ATOM 2850 C CA . PRO A 1 365 ? 1.085 11.810 19.766 1.00 96.00 365 PRO A CA 1
ATOM 2851 C C . PRO A 1 365 ? 0.899 12.310 18.333 1.00 96.00 365 PRO A C 1
ATOM 2853 O O . PRO A 1 365 ? 1.771 12.156 17.479 1.00 96.00 365 PRO A O 1
ATOM 2856 N N . CYS A 1 366 ? -0.232 12.969 18.095 1.00 95.31 366 CYS A N 1
ATOM 2857 C CA . CYS A 1 366 ? -0.510 13.616 16.821 1.00 95.31 366 CYS A CA 1
ATOM 2858 C C . CYS A 1 366 ? 0.213 14.958 16.736 1.00 95.31 366 CYS A C 1
ATOM 2860 O O . CYS A 1 366 ? 0.100 15.790 17.638 1.00 95.31 366 CYS A O 1
ATOM 2862 N N . LEU A 1 367 ? 0.961 15.154 15.654 1.00 93.75 367 LEU A N 1
ATOM 2863 C CA . LEU A 1 367 ? 1.729 16.370 15.400 1.00 93.75 367 LEU A CA 1
ATOM 2864 C C . LEU A 1 367 ? 0.963 17.307 14.460 1.00 93.75 367 LEU A C 1
ATOM 2866 O O . LEU A 1 367 ? 0.106 16.869 13.697 1.00 93.75 367 LEU A O 1
ATOM 2870 N N . MET A 1 368 ? 1.277 18.600 14.484 1.00 88.44 368 MET A N 1
ATOM 2871 C CA . MET A 1 368 ? 0.820 19.507 13.427 1.00 88.44 368 MET A CA 1
ATOM 2872 C C . MET A 1 368 ? 1.669 19.282 12.162 1.00 88.44 368 MET A C 1
ATOM 2874 O O . MET A 1 368 ? 2.890 19.136 12.290 1.00 88.44 368 MET A O 1
ATOM 2878 N N . PRO A 1 369 ? 1.079 19.267 10.952 1.00 81.31 369 PRO A N 1
ATOM 2879 C CA . PRO A 1 369 ? 1.830 19.174 9.703 1.00 81.31 369 PRO A CA 1
ATOM 2880 C C . PRO A 1 369 ? 2.861 20.300 9.607 1.00 81.31 369 PRO A C 1
ATOM 2882 O O . PRO A 1 369 ? 2.536 21.455 9.890 1.00 81.31 369 PRO A O 1
ATOM 2885 N N . MET A 1 370 ? 4.091 20.008 9.171 1.00 64.25 370 MET A N 1
ATOM 2886 C CA . MET A 1 370 ? 5.149 21.030 9.104 1.00 64.25 370 MET A CA 1
ATOM 2887 C C . MET A 1 370 ? 4.787 22.223 8.202 1.00 64.25 370 MET A C 1
ATOM 2889 O O . MET A 1 370 ? 5.179 23.346 8.505 1.00 64.25 370 MET A O 1
ATOM 2893 N N . HIS A 1 371 ? 3.956 22.026 7.171 1.00 54.56 371 HIS A N 1
ATOM 2894 C CA . HIS A 1 371 ? 3.468 23.109 6.305 1.00 54.56 371 HIS A CA 1
ATOM 2895 C C . HIS A 1 371 ? 2.613 24.166 7.035 1.00 54.56 371 HIS A C 1
ATOM 2897 O O . HIS A 1 371 ? 2.472 25.284 6.549 1.00 54.56 371 HIS A O 1
ATOM 2903 N N . SER A 1 372 ? 2.068 23.849 8.215 1.00 37.41 372 SER A N 1
ATOM 2904 C CA . SER A 1 372 ? 1.264 24.784 9.018 1.00 37.41 372 SER A CA 1
ATOM 2905 C C . SER A 1 372 ? 2.095 25.702 9.927 1.00 37.41 372 SER A C 1
ATOM 2907 O O . SER A 1 372 ? 1.585 26.719 10.399 1.00 37.41 372 SER A O 1
ATOM 2909 N N . LEU A 1 373 ? 3.381 25.395 10.147 1.00 33.91 373 LEU A N 1
ATOM 2910 C CA . LEU A 1 373 ? 4.265 26.194 11.005 1.00 33.91 373 LEU A CA 1
ATOM 2911 C C . LEU A 1 373 ? 4.833 27.432 10.292 1.00 33.91 373 LEU A C 1
ATOM 2913 O O . LEU A 1 373 ? 5.110 28.432 10.950 1.00 33.91 373 LEU A O 1
ATOM 2917 N N . GLU A 1 374 ? 4.942 27.417 8.960 1.00 30.58 374 GLU A N 1
ATOM 2918 C CA . GLU A 1 374 ? 5.445 28.568 8.188 1.00 30.58 374 GLU A CA 1
ATOM 2919 C C . GLU A 1 374 ? 4.412 29.697 8.026 1.00 30.58 374 GLU A C 1
ATOM 2921 O O . GLU A 1 374 ? 4.791 30.839 7.778 1.00 30.58 374 GLU A O 1
ATOM 2926 N N . MET A 1 375 ? 3.117 29.434 8.243 1.00 31.88 375 MET A N 1
ATOM 2927 C CA . MET A 1 375 ? 2.065 30.464 8.169 1.00 31.88 375 MET A CA 1
ATOM 2928 C C . MET A 1 375 ? 1.746 31.141 9.515 1.00 31.88 375 MET A C 1
ATOM 2930 O O . MET A 1 375 ? 0.902 32.034 9.562 1.00 31.88 375 MET A O 1
ATOM 2934 N N . ALA A 1 376 ? 2.416 30.751 10.607 1.00 28.28 376 ALA A N 1
ATOM 2935 C CA . ALA A 1 376 ? 2.113 31.223 11.963 1.00 28.28 376 ALA A CA 1
ATOM 2936 C C . ALA A 1 376 ? 3.233 32.048 12.630 1.00 28.28 376 ALA A C 1
ATOM 2938 O O . ALA A 1 376 ? 3.139 32.346 13.822 1.00 28.28 376 ALA A O 1
ATOM 2939 N N . ALA A 1 377 ? 4.271 32.457 11.896 1.00 25.06 377 ALA A N 1
ATOM 2940 C CA . ALA A 1 377 ? 5.280 33.381 12.412 1.00 25.06 377 ALA A CA 1
ATOM 2941 C C . ALA A 1 377 ? 4.980 34.822 11.949 1.00 25.06 377 ALA A C 1
ATOM 2943 O O . ALA A 1 377 ? 5.174 35.131 10.772 1.00 25.06 377 ALA A O 1
ATOM 2944 N N . PRO A 1 378 ? 4.527 35.738 12.828 1.00 29.62 378 PRO A N 1
ATOM 2945 C CA . PRO A 1 378 ? 4.544 37.154 12.500 1.00 29.62 378 PRO A CA 1
ATOM 2946 C C . PRO A 1 378 ? 5.998 37.626 12.400 1.00 29.62 378 PRO A C 1
ATOM 2948 O O . PRO A 1 378 ? 6.815 37.378 13.289 1.00 29.62 378 PRO A O 1
ATOM 2951 N N . VAL A 1 379 ? 6.303 38.321 11.304 1.00 35.91 379 VAL A N 1
ATOM 2952 C CA . VAL A 1 379 ? 7.538 39.084 11.111 1.00 35.91 379 VAL A CA 1
ATOM 2953 C C . VAL A 1 379 ? 7.648 40.092 12.257 1.00 35.91 379 VAL A C 1
ATOM 2955 O O . VAL A 1 379 ? 6.960 41.109 12.260 1.00 35.91 379 VAL A O 1
ATOM 2958 N N . MET A 1 380 ? 8.486 39.800 13.252 1.00 27.50 380 MET A N 1
ATOM 2959 C CA . MET A 1 380 ? 9.019 40.829 14.138 1.00 27.50 380 MET A CA 1
ATOM 2960 C C . MET A 1 380 ? 10.369 41.261 13.583 1.00 27.50 380 MET A C 1
ATOM 2962 O O . MET A 1 380 ? 11.347 40.514 13.636 1.00 27.50 380 MET A O 1
ATOM 2966 N N . GLU A 1 381 ? 10.385 42.473 13.036 1.00 34.22 381 GLU A N 1
ATOM 2967 C CA . GLU A 1 381 ? 11.590 43.235 12.739 1.00 34.22 381 GLU A CA 1
ATOM 2968 C C . GLU A 1 381 ? 12.489 43.270 13.983 1.00 34.22 381 GLU A C 1
ATOM 2970 O O . GLU A 1 381 ? 12.074 43.699 15.061 1.00 34.22 381 GLU A O 1
ATOM 2975 N N . ARG A 1 382 ? 13.736 42.814 13.841 1.00 30.31 382 ARG A N 1
ATOM 2976 C CA . ARG A 1 382 ? 14.813 43.216 14.744 1.00 30.31 382 ARG A CA 1
ATOM 2977 C C . ARG A 1 382 ? 15.569 44.356 14.082 1.00 30.31 382 ARG A C 1
ATOM 2979 O O . ARG A 1 382 ? 16.386 44.131 13.195 1.00 30.31 382 ARG A O 1
ATOM 2986 N N . GLU A 1 383 ? 15.291 45.568 14.545 1.00 30.47 383 GLU A N 1
ATOM 2987 C CA . GLU A 1 383 ? 16.269 46.650 14.540 1.00 30.47 383 GLU A CA 1
ATOM 2988 C C . GLU A 1 383 ? 17.455 46.213 15.412 1.00 30.47 383 GLU A C 1
ATOM 2990 O O . GLU A 1 383 ? 17.343 46.110 16.634 1.00 30.47 383 GLU A O 1
ATOM 2995 N N . GLU A 1 384 ? 18.601 45.929 14.797 1.00 30.56 384 GLU A N 1
ATOM 2996 C CA . GLU A 1 384 ? 19.870 45.871 15.519 1.00 30.56 384 GLU A CA 1
ATOM 2997 C C . GLU A 1 384 ? 20.507 47.262 15.509 1.00 30.56 384 GLU A C 1
ATOM 2999 O O . GLU A 1 384 ? 21.142 47.701 14.550 1.00 30.56 384 GLU A O 1
ATOM 3004 N N . THR A 1 385 ? 20.326 47.972 16.618 1.00 29.62 385 THR A N 1
ATOM 3005 C CA . THR A 1 385 ? 21.122 49.139 16.989 1.00 29.62 385 THR A CA 1
ATOM 3006 C C . THR A 1 385 ? 22.578 48.729 17.229 1.00 29.62 385 THR A C 1
ATOM 3008 O O . THR A 1 385 ? 22.871 47.955 18.142 1.00 29.62 385 THR A O 1
ATOM 3011 N N . MET A 1 386 ? 23.494 49.285 16.432 1.00 26.69 386 MET A N 1
ATOM 3012 C CA . MET A 1 386 ? 24.948 49.225 16.630 1.00 26.69 386 MET A CA 1
ATOM 3013 C C . MET A 1 386 ? 25.376 49.866 17.964 1.00 26.69 386 MET A C 1
ATOM 3015 O O . MET A 1 386 ? 24.963 50.994 18.242 1.00 26.69 386 MET A O 1
ATOM 3019 N N . PRO A 1 387 ? 26.305 49.264 18.731 1.00 31.16 387 PRO A N 1
ATOM 3020 C CA . PRO A 1 387 ? 27.061 49.982 19.749 1.00 31.16 387 PRO A CA 1
ATOM 3021 C C . PRO A 1 387 ? 28.292 50.655 19.124 1.00 31.16 387 PRO A C 1
ATOM 3023 O O . PRO A 1 387 ? 29.142 50.003 18.515 1.00 31.16 387 PRO A O 1
ATOM 3026 N N . GLN A 1 388 ? 28.399 51.970 19.308 1.00 28.83 388 GLN A N 1
ATOM 3027 C CA . GLN A 1 388 ? 29.616 52.743 19.060 1.00 28.83 388 GLN A CA 1
ATOM 3028 C C . GLN A 1 388 ? 30.716 52.288 20.034 1.00 28.83 388 GLN A C 1
ATOM 3030 O O . GLN A 1 388 ? 30.532 52.365 21.247 1.00 28.83 388 GLN A O 1
ATOM 3035 N N . MET A 1 389 ? 31.860 51.831 19.516 1.00 31.25 389 MET A N 1
ATOM 3036 C CA . MET A 1 389 ? 33.082 51.682 20.310 1.00 31.25 389 MET A CA 1
ATOM 3037 C C . MET A 1 389 ? 33.945 52.932 20.162 1.00 31.25 389 MET A C 1
ATOM 3039 O O . MET A 1 389 ? 34.380 53.291 19.068 1.00 31.25 389 MET A O 1
ATOM 3043 N N . GLU A 1 390 ? 34.158 53.583 21.301 1.00 31.81 390 GLU A N 1
ATOM 3044 C CA . GLU A 1 390 ? 34.993 54.759 21.481 1.00 31.81 390 GLU A CA 1
ATOM 3045 C C . GLU A 1 390 ? 36.474 54.468 21.215 1.00 31.81 390 GLU A C 1
ATOM 3047 O O . GLU A 1 390 ? 37.058 53.475 21.648 1.00 31.81 390 GLU A O 1
ATOM 3052 N N . GLN A 1 391 ? 37.083 55.426 20.533 1.00 30.80 391 GLN A N 1
ATOM 3053 C CA . GLN A 1 391 ? 38.501 55.564 20.266 1.00 30.80 391 GLN A CA 1
ATOM 3054 C C . GLN A 1 391 ? 39.203 56.122 21.516 1.00 30.80 391 GLN A C 1
ATOM 3056 O O . GLN A 1 391 ? 38.868 57.215 21.973 1.00 30.80 391 GLN A O 1
ATOM 3061 N N . LYS A 1 392 ? 40.218 55.427 22.046 1.00 33.31 392 LYS A N 1
ATOM 3062 C CA . LYS A 1 392 ? 41.227 56.039 22.929 1.00 33.31 392 LYS A CA 1
ATOM 3063 C C . LYS A 1 392 ? 42.645 55.675 22.489 1.00 33.31 392 LYS A C 1
ATOM 3065 O O . LYS A 1 392 ? 43.015 54.508 22.416 1.00 33.31 392 LYS A O 1
ATOM 3070 N N . CYS A 1 393 ? 43.385 56.738 22.178 1.00 30.58 393 CYS A N 1
ATOM 3071 C CA . CYS A 1 393 ? 44.814 56.823 21.892 1.00 30.58 393 CYS A CA 1
ATOM 3072 C C . CYS A 1 393 ? 45.685 56.239 23.023 1.00 30.58 393 CYS A C 1
ATOM 3074 O O . CYS A 1 393 ? 45.313 56.313 24.190 1.00 30.58 393 CYS A O 1
ATOM 3076 N N . SER A 1 394 ? 46.752 55.534 22.634 1.00 34.28 394 SER A N 1
ATOM 3077 C CA . SER A 1 394 ? 48.179 55.918 22.754 1.00 34.28 394 SER A CA 1
ATOM 3078 C C . SER A 1 394 ? 48.831 55.520 24.079 1.00 34.28 394 SER A C 1
ATOM 3080 O O . SER A 1 394 ? 48.464 56.025 25.130 1.00 34.28 394 SER A O 1
ATOM 3082 N N . ASP A 1 395 ? 49.811 54.614 24.023 1.00 33.56 395 ASP A N 1
ATOM 3083 C CA . ASP A 1 395 ? 51.229 54.976 24.169 1.00 33.56 395 ASP A CA 1
ATOM 3084 C C . ASP A 1 395 ? 52.142 53.734 24.052 1.00 33.56 395 ASP A C 1
ATOM 3086 O O . ASP A 1 395 ? 51.887 52.674 24.620 1.00 33.56 395 ASP A O 1
ATOM 3090 N N . GLN A 1 396 ? 53.200 53.891 23.249 1.00 33.12 396 GLN A N 1
ATOM 3091 C CA . GLN A 1 396 ? 54.440 53.091 23.212 1.00 33.12 396 GLN A CA 1
ATOM 3092 C C . GLN A 1 396 ? 55.264 53.308 24.518 1.00 33.12 396 GLN A C 1
ATOM 3094 O O . GLN A 1 396 ? 54.813 54.121 25.324 1.00 33.12 396 GLN A O 1
ATOM 3099 N N . PRO A 1 397 ? 56.471 52.721 24.770 1.00 53.59 397 PRO A N 1
ATOM 3100 C CA . PRO A 1 397 ? 57.397 51.994 23.875 1.00 53.59 397 PRO A CA 1
ATOM 3101 C C . PRO A 1 397 ? 58.112 50.746 24.460 1.00 53.59 397 PRO A C 1
ATOM 3103 O O . PRO A 1 397 ? 58.351 50.649 25.661 1.00 53.59 397 PRO A O 1
ATOM 3106 N N . GLN A 1 398 ? 58.556 49.836 23.586 1.00 35.81 398 GLN A N 1
ATOM 3107 C CA . GLN A 1 398 ? 59.969 49.552 23.244 1.00 35.81 398 GLN A CA 1
ATOM 3108 C C . GLN A 1 398 ? 60.053 48.399 22.244 1.00 35.81 398 GLN A C 1
ATOM 3110 O O . GLN A 1 398 ? 59.303 47.413 22.419 1.00 35.81 398 GLN A O 1
#

Foldseek 3Di:
DAQFKEWEFEAAAQFLCPLQGQHHDLPQLLVVLQVLLPDNNHQEYEHAANNHAQQQAALVDQGDDLQVSCVNNVSNLVSVLSNLVRHNAYEYEYFQRNPVDDLVSVVVSNNRYYYDYQVRVCVVVQQAERGHAQQCLALQRRFQPPPDPPNRRGNVSVLSNLCSLLSPNPVLVVVLVVLLVVLLVVLVVVVVVLVVVCPDPVPVPPCPVVSVVVNLVVQLQSLLVSLVVSLVSSQVSSCVVPVVADQQDWGQYNVRDTDGSVNSSVVRSCSLSVSCVVPNSVCSSVSNCSLQDCLVVQQVVLVVGSHQEYEHENNLDFAWAQDPRHIYTYQHHSTHPDFGKMWMWGHDPDIDIFIATPPVRDTDDHYYPPVVVVVPDDDDDDDDDDDDDDDDDDDDDD

InterPro domains:
  IPR004843 Calcineurin-like, phosphoesterase domain [PF00149] (5-136)
  IPR029052 Metallo-dependent phosphatase-like [G3DSA:3.60.21.10] (5-155)
  IPR029052 Metallo-dependent phosphatase-like [G3DSA:3.60.21.10] (158-353)
  IPR029052 Metallo-dependent phosphatase-like [SSF56300] (5-336)
  IPR029052 Metallo-dependent phosphatase-like [SSF56300] (162-346)
  IPR043461 UDP-2,3-diacylglucosamine hydrolase LpxH-like [PTHR34990] (6-338)